Protein 3QNE (pdb70)

Radius of gyration: 28.06 Å; Cα contacts (8 Å, |Δi|>4): 895; chains: 1; bounding box: 92×51×69 Å

Secondary structure (DSSP, 8-state):
---GGGG-GGGT--HHHHHHHHHHHT--SHHHHHHHHHHHHHHHHHHHHHHHHHHHHHHHHHHHHHHHTT---HHHHHHHHHHHHHHHHHHHHHHHHHHHHHHHHTTSPPPPPTTS---S-GGG-EEEEEE--TT--SSSSB-TTT--B--S-HHHHHHHTT-EEHHHHHHHH-TT--EE-THHHHHHHHHHHHHHHHHHTTTPEEEEPPSEEEHHHHHHHS-HHIIIIIPPEEEETTEEEEE-SSTHHHHHHHTTT-EESSHHHH--EEEEEEEEEE-S-----SSSS-SEEEEEEEEEEE-GGGHHHHHHHHHHHHHHHHHHTT--EEEEE--GGG--TT-SEEEEEEEEETTTTEEEEEEEEEE-TTHHHHHTT-EE-----B-EEEEEEEEEHHHHHHHHHHHSEETTEEEPPHHHHTTSTT--SEEE-----SS--

Nearest PDB structures (foldseek):
  3qne-assembly1_A  TM=1.002E+00  e=4.943E-88  Candida albicans
  3qo5-assembly1_A-2  TM=9.999E-01  e=1.262E-84  Candida albicans
  6hdz-assembly1_A  TM=8.822E-01  e=1.130E-35  Pseudomonas aeruginosa
  6he1-assembly1_B  TM=8.591E-01  e=6.468E-32  Pseudomonas aeruginosa
  6hdz-assembly1_B  TM=8.836E-01  e=5.467E-31  Pseudomonas aeruginosa

B-factor: mean 31.08, std 15.88, range [11.14, 113.47]

Foldseek 3Di:
DDDLLLLPVVSVHDLVLLLVLCVLQVHDSVLSVVLVVLVVVLVVLVVLLVVLVVVLVVLVVVVVVCVVVVHDCVVSVVVNVVSVVVNVVSVVVSVVSVVVSVVSVLVRFDRADPVFARDQDQVPWAFPWWDADPPAPDQAQAQRPPRARLADALLQQCVLLVQKDQPVQCVPPNDQGMDGDDVVVLQLQLCVVLLQVLVVVVVAAEDEDDQKAAPVQLPLQDGPCCPVFWWDWDDDPPGIITGAQAQCRVVVLVQQPHAAAPQVPVDWHKHFYKYKGATPDQPDHFLQGGGIFIFGKIKIWHFLVCLVVVLVVVVVSLVVLCVLQRWIWTKTWGGSNPDDRQFNTKIFIFTRQHNVSDTHTFKIKGWSQCSSQVSSVAAYHDVTHHITMIMMTNGRRRNVSSRQSSNQDHDFHGADRQSSQVSGVVSDRTRGRNDDDPDDD

CATH classification: 1.10.287.40 (+1 more: 3.30.930.10)

Organism: Candida albicans (strain SC5314 / ATCC MYA-2876) (NCBI:txid237561)

Solvent-accessible surface area: 21698 Å² total; per-residue (Å²): 39,14,29,58,42,29,0,1,104,111,97,79,18,64,6,116,84,3,44,48,4,1,157,34,11,53,61,59,55,126,15,0,78,74,0,31,55,41,18,114,78,60,32,122,33,83,125,51,18,65,96,17,56,150,114,18,90,61,4,89,152,85,15,40,140,60,104,170,59,181,97,89,4,148,88,13,59,59,86,61,89,137,15,36,88,64,52,137,105,12,85,126,110,28,56,92,10,38,134,64,8,144,60,61,7,62,98,0,1,5,50,4,61,139,57,13,54,89,19,100,74,90,155,76,32,73,113,33,104,81,64,54,17,184,132,10,176,109,58,55,73,50,0,8,47,40,51,15,94,0,115,19,15,13,40,23,0,2,39,63,9,29,0,3,19,35,146,136,1,74,169,106,110,27,103,55,8,46,98,39,115,79,70,1,63,78,1,7,80,0,0,5,61,19,0,39,49,23,0,48,99,72,58,8,77,73,31,138,8,92,47,88,14,80,66,144,54,0,54,105,14,14,53,119,53,32,31,81,85,28,2,72,96,27,117,79,67,175,90,77,61,16,32,0,3,23,0,17,7,15,4,1,14,116,21,40,61,82,114,19,84,49,19,88,152,65,9,53,28,56,16,0,0,39,3,30,0,44,76,123,84,3,87,122,58,10,2,17,108,5,34,39,26,28,33,0,7,0,2,0,1,2,24,25,129,87,0,78,102,3,2,89,100,0,3,31,11,0,16,82,0,0,69,41,0,17,0,2,0,77,0,7,7,6,0,0,20,86,15,62,30,12,0,3,19,36,21,10,0,21,0,21,0,0,70,60,100,76,43,39,56,2,0,25,0,6,0,3,19,29,14,8,0,45,34,5,65,0,60,0,5,180,134,101,79,12,0,18,1,0,24,0,8,0,0,10,0,3,37,0,0,0,0,0,0,0,0,17,4,67,159,72,0,0,30,0,1,111,27,0,51,115,62,3,84,79,108,22,116,68,5,70,25,114,74,140,15,133,155,96,157

Sequence (441 aa):
MLDINAFLVEKGGDPEIIKASQKKRGDSVELVDEIIAEYKEWVKLRFDLDEHNKKLNSVQKEIGKRFKAKEDAKDLIAEKEKLSNEKKEIIEKEAEEADKNNLRSKINQVGNIVHESVVDSQDEENNELVRTWTPENYKKPEQIAAATGAPAKLSHHEVLLRLDGYDPERGVRIVGHRGYFLRNNYGVFLNQALINYGLSFLSSSKGYVPLQAPVMMNKEVMAKTAQLSQFDEELYKVIDGEDEKYLIATSEQPISAYHAGEWFESPAEQLPVRYAGYSSCFRREAGAWGIFRVHAFEKIEQFVLTEPEKSWEEFDRMIGCCSEEFYQSLGLPYRVVGIVSGELNNAAAKKYDLEAWFPFQQEYKELVSCSNCTDYQSRNLEIRCGIEKKYVHCLNSTLSATERTICCILENYQKEDGLVIPEVLRKYIPGEPEFIPYIKELPKNT

InterPro domains:
  IPR002314 Aminoacyl-tRNA synthetase, class II (G/ P/ S/T) [PF00587] (232-419)
  IPR002317 Serine-tRNA ligase, type1 [PIRSF001529] (1-438)
  IPR002317 Serine-tRNA ligase, type1 [PR00981] (281-293)
  IPR002317 Serine-tRNA ligase, type1 [PR00981] (293-306)
  IPR002317 Serine-tRNA ligase, type1 [PR00981] (333-346)
  IPR002317 Serine-tRNA ligase, type1 [PR00981] (350-366)
  IPR002317 Serine-tRNA ligase, type1 [PR00981] (368-384)
  IPR002317 Serine-tRNA ligase, type1 [PTHR11778] (1-447)
  IPR002317 Serine-tRNA ligase, type1 [TIGR00414] (10-435)
  IPR006195 Aminoacyl-tRNA synthetase, class II [PS50862] (153-428)
  IPR010978 Class I and II aminoacyl-tRNA synthetase, tRNA-binding arm [SSF46589] (1-116)
  IPR015866 Serine-tRNA synthetase, type1, N-terminal [PF02403] (1-112)
  IPR033729 Serine-tRNA ligase catalytic core domain [cd00770] (124-435)
  IPR042103 Serine-tRNA synthetase, type1, N-terminal domain superfamily [G3DSA:1.10.287.40] (1-109)
  IPR045864 Class II Aminoacyl-tRNA synthetase/Biotinyl protein ligase (BPL) and lipoyl protein ligase (LPL) [G3DSA:3.30.930.10] (110-452)
  IPR045864 Class II Aminoacyl-tRNA synthetase/Biotinyl protein ligase (BPL) and lipoyl protein ligase (LPL) [SSF55681] (150-435)

Structure (mmCIF, N/CA/C/O backbone):
data_3QNE
#
_entry.id   3QNE
#
_cell.length_a   90.050
_cell.length_b   90.050
_cell.length_c   276.757
_cell.angle_alpha   90.00
_cell.angle_beta   90.00
_cell.angle_gamma   120.00
#
_symmetry.space_group_name_H-M   'P 61 2 2'
#
loop_
_entity.id
_entity.type
_entity.pdbx_description
1 polymer 'Seryl-tRNA synthetase, cytoplasmic'
2 water water
#
loop_
_atom_site.group_PDB
_atom_site.id
_atom_site.type_symbol
_atom_site.label_atom_id
_atom_site.label_alt_id
_atom_site.label_comp_id
_atom_site.label_asym_id
_atom_site.label_entity_id
_atom_site.label_seq_id
_atom_site.pdbx_PDB_ins_code
_atom_site.Cartn_x
_atom_site.Cartn_y
_atom_site.Cartn_z
_atom_site.occupancy
_atom_site.B_iso_or_equiv
_atom_site.auth_seq_id
_atom_site.auth_comp_id
_atom_site.auth_asym_id
_atom_site.auth_atom_id
_atom_site.pdbx_PDB_model_num
ATOM 1 N N . MET A 1 1 ? 0.605 30.019 -19.412 1.00 23.09 1 MET A N 1
ATOM 2 C CA . MET A 1 1 ? 1.699 30.377 -18.523 1.00 29.91 1 MET A CA 1
ATOM 3 C C . MET A 1 1 ? 1.978 31.869 -18.601 1.00 25.88 1 MET A C 1
ATOM 4 O O . MET A 1 1 ? 1.388 32.562 -19.427 1.00 29.35 1 MET A O 1
ATOM 9 N N . LEU A 1 2 ? 2.832 32.360 -17.707 1.00 18.64 2 LEU A N 1
ATOM 10 C CA . LEU A 1 2 ? 3.207 33.763 -17.696 1.00 20.52 2 LEU A CA 1
ATOM 11 C C . LEU A 1 2 ? 4.159 34.090 -18.851 1.00 24.17 2 LEU A C 1
ATOM 12 O O . LEU A 1 2 ? 4.819 33.208 -19.388 1.00 22.67 2 LEU A O 1
ATOM 17 N N . ASP A 1 3 ? 4.212 35.360 -19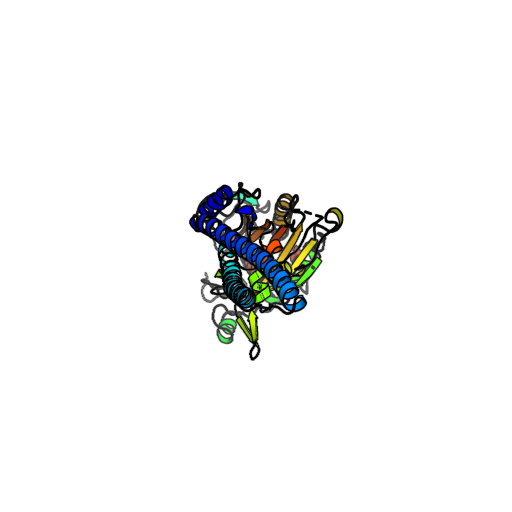.235 1.00 28.52 3 ASP A N 1
ATOM 18 C CA . ASP A 1 3 ? 5.184 35.806 -20.221 1.00 29.87 3 ASP A CA 1
ATOM 19 C C . ASP A 1 3 ? 6.603 35.620 -19.690 1.00 29.41 3 ASP A C 1
ATOM 20 O O . ASP A 1 3 ? 6.883 35.893 -18.529 1.00 25.51 3 ASP A O 1
ATOM 22 N N . ILE A 1 4 ? 7.497 35.165 -20.547 1.00 27.86 4 ILE A N 1
ATOM 23 C CA . ILE A 1 4 ? 8.914 35.134 -20.206 1.00 29.17 4 ILE A CA 1
ATOM 24 C C . ILE A 1 4 ? 9.389 36.487 -19.662 1.00 25.11 4 ILE A C 1
ATOM 25 O O . ILE A 1 4 ? 10.154 36.538 -18.704 1.00 26.94 4 ILE A O 1
ATOM 30 N N . ASN A 1 5 ? 8.921 37.589 -20.252 1.00 21.65 5 ASN A N 1
ATOM 31 C CA . ASN A 1 5 ? 9.388 38.915 -19.838 1.00 29.08 5 ASN A CA 1
ATOM 32 C C . ASN A 1 5 ? 8.934 39.343 -18.437 1.00 26.43 5 ASN A C 1
ATOM 33 O O . ASN A 1 5 ? 9.522 40.250 -17.832 1.00 22.82 5 ASN A O 1
ATOM 38 N N . ALA A 1 6 ? 7.898 38.688 -17.913 1.00 23.05 6 ALA A N 1
ATOM 39 C CA . ALA A 1 6 ? 7.434 38.979 -16.554 1.00 24.69 6 ALA A CA 1
ATOM 40 C C . ALA A 1 6 ? 8.510 38.661 -15.514 1.00 21.75 6 ALA A C 1
ATOM 41 O O . ALA A 1 6 ? 8.523 39.219 -14.408 1.00 17.04 6 ALA A O 1
ATOM 43 N N . PHE A 1 7 ? 9.418 37.764 -15.878 1.00 18.58 7 PHE A N 1
ATOM 44 C CA . PHE A 1 7 ? 10.481 37.322 -14.981 1.00 22.03 7 PHE A CA 1
ATOM 45 C C . PHE A 1 7 ? 11.717 38.213 -15.046 1.00 23.45 7 PHE A C 1
ATOM 46 O O . PHE A 1 7 ? 12.626 38.074 -14.221 1.00 20.53 7 PHE A O 1
ATOM 54 N N . LEU A 1 8 ? 11.752 39.112 -16.031 1.00 20.23 8 LEU A N 1
ATOM 55 C CA . LEU A 1 8 ? 12.981 39.828 -16.377 1.00 21.78 8 LEU A CA 1
ATOM 56 C C . LEU A 1 8 ? 12.878 41.310 -16.032 1.00 22.52 8 LEU A C 1
ATOM 57 O O . LEU A 1 8 ? 12.182 42.079 -16.719 1.00 21.79 8 LEU A O 1
ATOM 62 N N . VAL A 1 9 ? 13.564 41.724 -14.973 1.00 21.41 9 VAL A N 1
ATOM 63 C CA . VAL A 1 9 ? 13.397 43.105 -14.520 1.00 21.05 9 VAL A CA 1
ATOM 64 C C . VAL A 1 9 ? 13.868 44.032 -15.631 1.00 26.60 9 VAL A C 1
ATOM 65 O O . VAL A 1 9 ? 13.333 45.116 -15.810 1.00 31.27 9 VAL A O 1
ATOM 69 N N . GLU A 1 10 ? 14.852 43.584 -16.394 1.00 26.69 10 GLU A N 1
ATOM 70 C CA . GLU A 1 10 ? 15.446 44.446 -17.418 1.00 36.03 10 GLU A CA 1
ATOM 71 C C . GLU A 1 10 ? 14.506 44.581 -18.615 1.00 40.61 10 GLU A C 1
ATOM 72 O O . GLU A 1 10 ? 14.705 45.439 -19.477 1.00 37.40 10 GLU A O 1
ATOM 78 N N . LYS A 1 11 ? 13.467 43.750 -18.647 1.00 31.39 11 LYS A N 1
ATOM 79 C CA . LYS A 1 11 ? 12.509 43.792 -19.743 1.00 32.52 11 LYS A CA 1
ATOM 80 C C . LYS A 1 11 ? 11.143 44.219 -19.251 1.00 35.20 11 LYS A C 1
ATOM 81 O O . LYS A 1 11 ? 10.115 43.785 -19.773 1.00 39.32 11 LYS A O 1
ATOM 87 N N . GLY A 1 12 ? 11.145 45.066 -18.231 1.00 30.13 12 GLY A N 1
ATOM 88 C CA . GLY A 1 12 ? 9.918 45.610 -17.686 1.00 35.75 12 GLY A CA 1
ATOM 89 C C . GLY A 1 12 ? 9.149 44.632 -16.812 1.00 36.58 12 GLY A C 1
ATOM 90 O O . GLY A 1 12 ? 8.005 44.899 -16.448 1.00 36.77 12 GLY A O 1
ATOM 91 N N . GLY A 1 13 ? 9.773 43.508 -16.468 1.00 30.86 13 GLY A N 1
ATOM 92 C CA . GLY A 1 13 ? 9.105 42.464 -15.694 1.00 26.83 13 GLY A CA 1
ATOM 93 C C . GLY A 1 13 ? 9.081 42.691 -14.189 1.00 32.00 13 GLY A C 1
ATOM 94 O O . GLY A 1 13 ? 9.613 43.682 -13.686 1.00 25.58 13 GLY A O 1
ATOM 95 N N . ASP A 1 14 ? 8.472 41.768 -13.446 1.00 30.17 14 ASP A N 1
ATOM 96 C CA . ASP A 1 14 ? 8.373 41.947 -11.999 1.00 24.72 14 ASP A CA 1
ATOM 97 C C . ASP A 1 14 ? 8.555 40.598 -11.287 1.00 27.05 14 ASP A C 1
ATOM 98 O O . ASP A 1 14 ? 7.595 40.027 -10.766 1.00 25.14 14 ASP A O 1
ATOM 103 N N . PRO A 1 15 ? 9.788 40.062 -11.291 1.00 30.71 15 PRO A N 1
ATOM 104 C CA . PRO A 1 15 ? 10.003 38.768 -10.631 1.00 26.92 15 PRO A CA 1
ATOM 105 C C . PRO A 1 15 ? 9.670 38.790 -9.139 1.00 27.22 15 PRO A C 1
ATOM 106 O O . PRO A 1 15 ? 9.284 37.736 -8.637 1.00 23.27 15 PRO A O 1
ATOM 110 N N . GLU A 1 16 ? 9.813 39.915 -8.433 1.00 25.31 16 GLU A N 1
ATOM 111 C CA . GLU A 1 16 ? 9.466 39.906 -7.007 1.00 24.12 16 GLU A CA 1
ATOM 112 C C . GLU A 1 16 ? 7.978 39.568 -6.820 1.00 21.44 16 GLU A C 1
ATOM 113 O O . GLU A 1 16 ? 7.602 38.836 -5.920 1.00 22.64 16 GLU A O 1
ATOM 119 N N . ILE A 1 17 ? 7.136 40.115 -7.685 1.00 23.35 17 ILE A N 1
ATOM 120 C CA . ILE A 1 17 ? 5.702 39.869 -7.611 1.00 23.73 17 ILE A CA 1
ATOM 121 C C . ILE A 1 17 ? 5.412 38.378 -7.859 1.00 21.14 17 ILE A C 1
ATOM 122 O O . ILE A 1 17 ? 4.573 37.767 -7.186 1.00 22.23 17 ILE A O 1
ATOM 127 N N . ILE A 1 18 ? 6.162 37.764 -8.773 1.00 16.04 18 ILE A N 1
ATOM 128 C CA . ILE A 1 18 ? 5.987 36.320 -9.051 1.00 14.90 18 ILE A CA 1
ATOM 129 C C . ILE A 1 18 ? 6.434 35.480 -7.843 1.00 23.46 18 ILE A C 1
ATOM 130 O O . ILE A 1 18 ? 5.774 34.517 -7.461 1.00 23.10 18 ILE A O 1
ATOM 135 N N . LYS A 1 19 ? 7.542 35.876 -7.217 1.00 19.24 19 LYS A N 1
ATOM 136 C CA . LYS A 1 19 ? 7.990 35.203 -5.993 1.00 20.92 19 LYS A CA 1
ATOM 137 C C . LYS A 1 19 ? 6.959 35.302 -4.870 1.00 20.02 19 LYS A C 1
ATOM 138 O O . LYS A 1 19 ? 6.660 34.322 -4.212 1.00 21.82 19 LYS A O 1
ATOM 144 N N . ALA A 1 20 ? 6.440 36.497 -4.640 1.00 19.79 20 ALA A N 1
ATOM 145 C CA . ALA A 1 20 ? 5.407 36.681 -3.625 1.00 23.53 20 ALA A CA 1
ATOM 146 C C . ALA A 1 20 ? 4.200 35.787 -3.927 1.00 24.57 20 ALA A C 1
ATOM 147 O O . ALA A 1 20 ? 3.627 35.171 -3.027 1.00 22.80 20 ALA A O 1
ATOM 149 N N . SER A 1 21 ? 3.824 35.715 -5.200 1.00 22.82 21 SER A N 1
ATOM 150 C CA . SER A 1 21 ? 2.668 34.930 -5.598 1.00 16.27 21 SER A CA 1
ATOM 151 C C . SER A 1 21 ? 2.944 33.457 -5.329 1.00 24.05 21 SER A C 1
ATOM 152 O O . SER A 1 21 ? 2.133 32.768 -4.696 1.00 21.71 21 SER A O 1
ATOM 155 N N . GLN A 1 22 ? 4.096 32.978 -5.793 1.00 20.39 22 GLN A N 1
ATOM 156 C CA . GLN A 1 22 ? 4.504 31.599 -5.523 1.00 22.97 22 GLN A CA 1
ATOM 157 C C . GLN A 1 22 ? 4.379 31.262 -4.036 1.00 28.72 22 GLN A C 1
ATOM 158 O O . GLN A 1 22 ? 3.901 30.190 -3.667 1.00 27.07 22 GLN A O 1
ATOM 164 N N . LYS A 1 23 ? 4.834 32.180 -3.193 1.00 25.66 23 LYS A N 1
ATOM 165 C CA . LYS A 1 23 ? 4.789 31.992 -1.747 1.00 28.40 23 LYS A CA 1
ATOM 166 C C . LYS A 1 23 ? 3.336 31.886 -1.259 1.00 26.00 23 LYS A C 1
ATOM 167 O O . LYS A 1 23 ? 3.006 30.995 -0.475 1.00 25.34 23 LYS A O 1
ATOM 173 N N . LYS A 1 24 ? 2.473 32.792 -1.716 1.00 24.59 24 LYS A N 1
ATOM 174 C CA . LYS A 1 24 ? 1.041 32.721 -1.385 1.00 22.81 24 LYS A CA 1
ATOM 175 C C . LYS A 1 24 ? 0.408 31.404 -1.802 1.00 30.79 24 LYS A C 1
ATOM 176 O O . LYS A 1 24 ? -0.463 30.878 -1.105 1.00 24.36 24 LYS A O 1
ATOM 182 N N . ARG A 1 25 ? 0.860 30.868 -2.934 1.00 25.73 25 ARG A N 1
ATOM 183 C CA . ARG A 1 25 ? 0.337 29.617 -3.464 1.00 26.60 25 ARG A CA 1
ATOM 184 C C . ARG A 1 25 ? 0.838 28.433 -2.661 1.00 30.95 25 ARG A C 1
ATOM 185 O O . ARG A 1 25 ? 0.283 27.345 -2.753 1.00 29.04 25 ARG A O 1
ATOM 193 N N . GLY A 1 26 ? 1.906 28.640 -1.897 1.00 28.41 26 GLY A N 1
ATOM 194 C CA . GLY A 1 26 ? 2.613 27.524 -1.289 1.00 30.54 26 GLY A CA 1
ATOM 195 C C . GLY A 1 26 ? 3.402 26.728 -2.320 1.00 36.04 26 GLY A C 1
ATOM 196 O O . GLY A 1 26 ? 3.642 25.533 -2.142 1.00 35.88 26 GLY A O 1
ATOM 197 N N . ASP A 1 27 ? 3.804 27.387 -3.408 1.00 32.90 27 ASP A N 1
ATOM 198 C CA . ASP A 1 27 ? 4.607 26.735 -4.452 1.00 33.97 27 ASP A CA 1
ATOM 199 C C . ASP A 1 27 ? 6.062 27.211 -4.420 1.00 31.24 27 ASP A C 1
ATOM 200 O O . ASP A 1 27 ? 6.406 28.141 -3.699 1.00 33.32 27 ASP A O 1
ATOM 205 N N . SER A 1 28 ? 6.909 26.591 -5.235 1.00 32.90 28 SER A N 1
ATOM 206 C CA . SER A 1 28 ? 8.338 26.865 -5.195 1.00 26.58 28 SER A CA 1
ATOM 207 C C . SER A 1 28 ? 8.698 28.307 -5.557 1.00 28.74 28 SER A C 1
ATOM 208 O O . SER A 1 28 ? 8.334 28.810 -6.613 1.00 31.61 28 SER A O 1
ATOM 211 N N . VAL A 1 29 ? 9.425 28.966 -4.674 1.00 31.77 29 VAL A N 1
ATOM 212 C CA . VAL A 1 29 ? 9.866 30.323 -4.922 1.00 30.14 29 VAL A CA 1
ATOM 213 C C . VAL A 1 29 ? 11.172 30.304 -5.719 1.00 34.94 29 VAL A C 1
ATOM 214 O O . VAL A 1 29 ? 11.407 31.167 -6.564 1.00 35.89 29 VAL A O 1
ATOM 218 N N . GLU A 1 30 ? 11.999 29.295 -5.468 1.00 32.77 30 GLU A N 1
ATOM 219 C CA . GLU A 1 30 ? 13.293 29.152 -6.146 1.00 41.47 30 GLU A CA 1
ATOM 220 C C . GLU A 1 30 ? 13.157 29.067 -7.661 1.00 37.73 30 GLU A C 1
ATOM 221 O O . GLU A 1 30 ? 14.037 29.490 -8.415 1.00 33.68 30 GLU A O 1
ATOM 227 N N . LEU A 1 31 ? 12.046 28.490 -8.089 1.00 32.48 31 LEU A N 1
ATOM 228 C CA . LEU A 1 31 ? 11.727 28.334 -9.501 1.00 39.12 31 LEU A CA 1
ATOM 229 C C . LEU A 1 31 ? 11.922 29.642 -10.283 1.00 32.72 31 LEU A C 1
ATOM 230 O O . LEU A 1 31 ? 12.364 29.630 -11.438 1.00 31.53 31 LEU A O 1
ATOM 235 N N . VAL A 1 32 ? 11.592 30.767 -9.654 1.00 27.38 32 VAL A N 1
ATOM 236 C CA . VAL A 1 32 ? 11.739 32.077 -10.290 1.00 29.64 32 VAL A CA 1
ATOM 237 C C . VAL A 1 32 ? 13.208 32.414 -10.583 1.00 32.29 32 VAL A C 1
ATOM 238 O O . VAL A 1 32 ? 13.552 32.814 -11.703 1.00 25.22 32 VAL A O 1
ATOM 242 N N . ASP A 1 33 ? 14.070 32.239 -9.585 1.00 29.45 33 ASP A N 1
ATOM 243 C CA . ASP A 1 33 ? 15.499 32.462 -9.787 1.00 32.87 33 ASP A CA 1
ATOM 244 C C . ASP A 1 33 ? 16.068 31.501 -10.822 1.00 29.67 33 ASP A C 1
ATOM 245 O O . ASP A 1 33 ? 16.952 31.862 -11.604 1.00 30.82 33 ASP A O 1
ATOM 250 N N . GLU A 1 34 ? 15.544 30.282 -10.835 1.00 24.32 34 GLU A N 1
ATOM 251 C CA . GLU A 1 34 ? 16.000 29.276 -11.791 1.00 30.83 34 GLU A CA 1
ATOM 252 C C . GLU A 1 34 ? 15.640 29.670 -13.218 1.00 28.33 34 GLU A C 1
ATOM 253 O O . GLU A 1 34 ? 16.446 29.550 -14.154 1.00 27.92 34 GLU A O 1
ATOM 259 N N . ILE A 1 35 ? 14.414 30.127 -13.388 1.00 27.14 35 ILE A N 1
ATOM 260 C CA . ILE A 1 35 ? 13.983 30.624 -14.686 1.00 30.52 35 ILE A CA 1
ATOM 261 C C . ILE A 1 35 ? 14.881 31.773 -15.158 1.00 26.78 35 ILE A C 1
ATOM 262 O O . ILE A 1 35 ? 15.358 31.765 -16.297 1.00 26.98 35 ILE A O 1
ATOM 267 N N . ILE A 1 36 ? 15.152 32.734 -14.274 1.00 25.56 36 ILE A N 1
ATOM 268 C CA . ILE A 1 36 ? 15.974 33.891 -14.652 1.00 25.12 36 ILE A CA 1
ATOM 269 C C . ILE A 1 36 ? 17.386 33.464 -15.074 1.00 32.86 36 ILE A C 1
ATOM 270 O O . ILE A 1 36 ? 17.925 33.947 -16.083 1.00 27.49 36 ILE A O 1
ATOM 275 N N . ALA A 1 37 ? 17.971 32.542 -14.315 1.00 26.07 37 ALA A N 1
ATOM 276 C CA . ALA A 1 37 ? 19.306 32.044 -14.614 1.00 29.74 37 ALA A CA 1
ATOM 277 C C . ALA A 1 37 ? 19.321 31.326 -15.969 1.00 29.72 37 ALA A C 1
ATOM 278 O O . ALA A 1 37 ? 20.224 31.527 -16.799 1.00 26.80 37 ALA A O 1
ATOM 280 N N . GLU A 1 38 ? 18.316 30.495 -16.210 1.00 26.64 38 GLU A N 1
ATOM 281 C CA . GLU A 1 38 ? 18.292 29.739 -17.447 1.00 27.84 38 GLU A CA 1
ATOM 282 C C . GLU A 1 38 ? 18.068 30.698 -18.622 1.00 31.23 38 GLU A C 1
ATOM 283 O O . GLU A 1 38 ? 18.588 30.497 -19.727 1.00 27.23 38 GLU A O 1
ATOM 289 N N . TYR A 1 39 ? 17.316 31.762 -18.378 1.00 24.29 39 TYR A N 1
ATOM 290 C CA . TYR A 1 39 ? 17.110 32.749 -19.425 1.00 27.25 39 TYR A CA 1
ATOM 291 C C . TYR A 1 39 ? 18.438 33.374 -19.854 1.00 25.46 39 TYR A C 1
ATOM 292 O O . TYR A 1 39 ? 18.704 33.528 -21.052 1.00 25.66 39 TYR A O 1
ATOM 301 N N . LYS A 1 40 ? 19.272 33.752 -18.884 1.00 26.28 40 LYS A N 1
ATOM 302 C CA . LYS A 1 40 ? 20.583 34.315 -19.219 1.00 27.71 40 LYS A CA 1
ATOM 303 C C . LYS A 1 40 ? 21.464 33.348 -20.029 1.00 25.38 40 LYS A C 1
ATOM 304 O O . LYS A 1 40 ? 22.157 33.768 -20.955 1.00 26.53 40 LYS A O 1
ATOM 310 N N . GLU A 1 41 ? 21.456 32.064 -19.676 1.00 28.79 41 GLU A N 1
ATOM 311 C CA . GLU A 1 41 ? 22.191 31.079 -20.476 1.00 31.60 41 GLU A CA 1
ATOM 312 C C . GLU A 1 41 ? 21.628 31.019 -21.889 1.00 27.93 41 GLU A C 1
ATOM 313 O O . GLU A 1 41 ? 22.363 30.990 -22.881 1.00 28.42 41 GLU A O 1
ATOM 319 N N . TRP A 1 42 ? 20.311 31.019 -21.993 1.00 27.19 42 TRP A N 1
ATOM 320 C CA . TRP A 1 42 ? 19.718 31.022 -23.315 1.00 23.89 42 TRP A CA 1
ATOM 321 C C . TRP A 1 42 ? 20.204 32.217 -24.128 1.00 27.37 42 TRP A C 1
ATOM 322 O O . TRP A 1 42 ? 20.551 32.064 -25.302 1.00 26.42 42 TRP A O 1
ATOM 333 N N . VAL A 1 43 ? 20.245 33.398 -23.506 1.00 26.67 43 VAL A N 1
ATOM 334 C CA . VAL A 1 43 ? 20.695 34.610 -24.196 1.00 27.41 43 VAL A CA 1
ATOM 335 C C . VAL A 1 43 ? 22.156 34.489 -24.642 1.00 30.10 43 VAL A C 1
ATOM 336 O O . VAL A 1 43 ? 22.510 34.927 -25.747 1.00 28.30 43 VAL A O 1
ATOM 340 N N . LYS A 1 44 ? 23.000 33.914 -23.775 1.00 23.42 44 LYS A N 1
ATOM 341 C CA . LYS A 1 44 ? 24.406 33.728 -24.098 1.00 23.43 44 LYS A CA 1
ATOM 342 C C . LYS A 1 44 ? 24.542 32.830 -25.325 1.00 27.29 44 LYS A C 1
ATOM 343 O O . LYS A 1 44 ? 25.352 33.082 -26.223 1.00 26.64 44 LYS A O 1
ATOM 349 N N . LEU A 1 45 ? 23.726 31.786 -25.359 1.00 27.23 45 LEU A N 1
ATOM 350 C CA . LEU A 1 45 ? 23.721 30.893 -26.509 1.00 25.42 45 LEU A CA 1
ATOM 351 C C . LEU A 1 45 ? 23.321 31.636 -27.778 1.00 32.60 45 LEU A C 1
ATOM 352 O O . LEU A 1 45 ? 23.977 31.469 -28.825 1.00 26.77 45 LEU A O 1
ATOM 357 N N . ARG A 1 46 ? 22.277 32.469 -27.690 1.00 24.64 46 ARG A N 1
ATOM 358 C CA . ARG A 1 46 ? 21.826 33.238 -28.858 1.00 28.60 46 ARG A CA 1
ATOM 359 C C . ARG A 1 46 ? 22.919 34.177 -29.375 1.00 27.26 46 ARG A C 1
ATOM 360 O O . ARG A 1 46 ? 23.116 34.312 -30.588 1.00 30.31 46 ARG A O 1
ATOM 368 N N . PHE A 1 47 ? 23.609 34.852 -28.458 1.00 25.33 47 PHE A N 1
ATOM 369 C CA . PHE A 1 47 ? 24.700 35.734 -28.857 1.00 28.53 47 PHE A CA 1
ATOM 370 C C . PHE A 1 47 ? 25.766 34.935 -29.580 1.00 30.64 47 PHE A C 1
ATOM 371 O O . PHE A 1 47 ? 26.264 35.351 -30.631 1.00 29.72 47 PHE A O 1
ATOM 379 N N . ASP A 1 48 ? 26.135 33.806 -28.980 1.00 28.82 48 ASP A N 1
ATOM 380 C CA . ASP A 1 48 ? 27.187 32.947 -29.512 1.00 32.93 48 ASP A CA 1
ATOM 381 C C . ASP A 1 48 ? 26.804 32.439 -30.925 1.00 34.25 48 ASP A C 1
ATOM 382 O O . ASP A 1 48 ? 27.629 32.405 -31.846 1.00 32.50 48 ASP A O 1
ATOM 387 N N . LEU A 1 49 ? 25.534 32.095 -31.096 1.00 30.08 49 LEU A N 1
ATOM 388 C CA . LEU A 1 49 ? 25.029 31.692 -32.399 1.00 31.18 49 LEU A CA 1
ATOM 389 C C . LEU A 1 49 ? 25.160 32.847 -33.391 1.00 36.86 49 LEU A C 1
ATOM 390 O O . LEU A 1 49 ? 25.668 32.662 -34.500 1.00 29.24 49 LEU A O 1
ATOM 395 N N . ASP A 1 50 ? 24.724 34.045 -33.001 1.00 32.43 50 ASP A N 1
ATOM 396 C CA . ASP A 1 50 ? 24.837 35.188 -33.910 1.00 39.28 50 ASP A CA 1
ATOM 397 C C . ASP A 1 50 ? 26.289 35.495 -34.289 1.00 36.81 50 ASP A C 1
ATOM 398 O O . ASP A 1 50 ? 26.552 35.848 -35.435 1.00 30.04 50 ASP A O 1
ATOM 403 N N . GLU A 1 51 ? 27.223 35.386 -33.339 1.00 30.48 51 GLU A N 1
ATOM 404 C CA . GLU A 1 51 ? 28.629 35.672 -33.644 1.00 31.64 51 GLU A CA 1
ATOM 405 C C . GLU A 1 51 ? 29.185 34.646 -34.637 1.00 33.09 51 GLU A C 1
ATOM 406 O O . GLU A 1 51 ? 29.977 34.978 -35.538 1.00 30.33 51 GLU A O 1
ATOM 412 N N . HIS A 1 52 ? 28.769 33.396 -34.461 1.00 33.26 52 HIS A N 1
ATOM 413 C CA . HIS A 1 52 ? 29.175 32.331 -35.383 1.00 33.90 52 HIS A CA 1
ATOM 414 C C . HIS A 1 52 ? 28.619 32.568 -36.767 1.00 33.17 52 HIS A C 1
ATOM 415 O O . HIS A 1 52 ? 29.335 32.400 -37.764 1.00 34.98 52 HIS A O 1
ATOM 422 N N . ASN A 1 53 ? 27.350 32.962 -36.850 1.00 26.42 53 ASN A N 1
ATOM 423 C CA . ASN A 1 53 ? 26.807 33.321 -38.160 1.00 35.75 53 ASN A CA 1
ATOM 424 C C . ASN A 1 53 ? 27.642 34.383 -38.866 1.00 36.39 53 ASN A C 1
ATOM 425 O O . ASN A 1 53 ? 27.928 34.261 -40.053 1.00 38.80 53 ASN A O 1
ATOM 430 N N . LYS A 1 54 ? 28.026 35.430 -38.142 1.00 38.34 54 LYS A N 1
ATOM 431 C CA . LYS A 1 54 ? 28.749 36.529 -38.775 1.00 40.36 54 LYS A CA 1
ATOM 432 C C . LYS A 1 54 ? 30.175 36.111 -39.172 1.00 37.21 54 LYS A C 1
ATOM 433 O O . LYS A 1 54 ? 30.654 36.467 -40.253 1.00 36.98 54 LYS A O 1
ATOM 439 N N . LYS A 1 55 ? 30.848 35.358 -38.301 1.00 31.63 55 LYS A N 1
ATOM 440 C CA . LYS A 1 55 ? 32.169 34.825 -38.623 1.00 37.22 55 LYS A CA 1
ATOM 441 C C . LYS A 1 55 ? 32.103 33.891 -39.829 1.00 32.63 55 LYS A C 1
ATOM 442 O O . LYS A 1 55 ? 32.951 33.926 -40.716 1.00 32.45 55 LYS A O 1
ATOM 448 N N . LEU A 1 56 ? 31.096 33.031 -39.836 1.00 31.40 56 LEU A N 1
ATOM 449 C CA . LEU A 1 56 ? 30.913 32.106 -40.943 1.00 30.87 56 LEU A CA 1
ATOM 450 C C . LEU A 1 56 ? 30.726 32.869 -42.252 1.00 33.29 56 LEU A C 1
ATOM 451 O O . LEU A 1 56 ? 31.409 32.587 -43.229 1.00 37.83 56 LEU A O 1
ATOM 456 N N . ASN A 1 57 ? 29.841 33.863 -42.262 1.00 35.57 57 ASN A N 1
ATOM 457 C CA . ASN A 1 57 ? 29.625 34.647 -43.476 1.00 39.92 57 ASN A CA 1
ATOM 458 C C . ASN A 1 57 ? 30.932 35.280 -43.906 1.00 45.16 57 ASN A C 1
ATOM 459 O O . ASN A 1 57 ? 31.249 35.334 -45.093 1.00 42.95 57 ASN A O 1
ATOM 464 N N . SER A 1 58 ? 31.691 35.743 -42.921 1.00 40.40 58 SER A N 1
ATOM 465 C CA . SER A 1 58 ? 32.965 36.386 -43.184 1.00 46.31 58 SER A CA 1
ATOM 466 C C . SER A 1 58 ? 33.978 35.440 -43.845 1.00 45.05 58 SER A C 1
ATOM 467 O O . SER A 1 58 ? 34.596 35.782 -44.856 1.00 42.25 58 SER A O 1
ATOM 470 N N . VAL A 1 59 ? 34.151 34.253 -43.279 1.00 41.32 59 VAL A N 1
ATOM 471 C CA . VAL A 1 59 ? 35.128 33.320 -43.822 1.00 38.89 59 VAL A CA 1
ATOM 472 C C . VAL A 1 59 ? 34.670 32.788 -45.182 1.00 41.45 59 VAL A C 1
ATOM 473 O O . VAL A 1 59 ? 35.496 32.430 -46.027 1.00 38.95 59 VAL A O 1
ATOM 477 N N . GLN A 1 60 ? 33.359 32.762 -45.405 1.00 40.34 60 GLN A N 1
ATOM 478 C CA . GLN A 1 60 ? 32.823 32.429 -46.729 1.00 42.51 60 GLN A CA 1
ATOM 479 C C . GLN A 1 60 ? 33.297 33.411 -47.798 1.00 47.17 60 GLN A C 1
ATOM 480 O O . GLN A 1 60 ? 33.791 33.002 -48.846 1.00 49.29 60 GLN A O 1
ATOM 486 N N . LYS A 1 61 ? 33.153 34.705 -47.532 1.00 54.51 61 LYS A N 1
ATOM 487 C CA . LYS A 1 61 ? 33.650 35.715 -48.464 1.00 60.46 61 LYS A CA 1
ATOM 488 C C . LYS A 1 61 ? 35.155 35.551 -48.760 1.00 57.33 61 LYS A C 1
ATOM 489 O O . LYS A 1 61 ? 35.590 35.706 -49.902 1.00 54.36 61 LYS A O 1
ATOM 495 N N . GLU A 1 62 ? 35.946 35.228 -47.740 1.00 47.53 62 GLU A N 1
ATOM 496 C CA . GLU A 1 62 ? 37.380 35.039 -47.954 1.00 51.61 62 GLU A CA 1
ATOM 497 C C . GLU A 1 62 ? 37.666 33.815 -48.817 1.00 46.59 62 GLU A C 1
ATOM 498 O O . GLU A 1 62 ? 38.559 33.836 -49.662 1.00 51.61 62 GLU A O 1
ATOM 504 N N . ILE A 1 63 ? 36.896 32.752 -48.620 1.00 37.79 63 ILE A N 1
ATOM 505 C CA . ILE A 1 63 ? 37.084 31.543 -49.410 1.00 42.58 63 ILE A CA 1
ATOM 506 C C . ILE A 1 63 ? 36.752 31.821 -50.877 1.00 44.56 63 ILE A C 1
ATOM 507 O O . ILE A 1 63 ? 37.448 31.353 -51.783 1.00 38.69 63 ILE A O 1
ATOM 512 N N . GLY A 1 64 ? 35.679 32.581 -51.099 1.00 42.73 64 GLY A N 1
ATOM 513 C CA . GLY A 1 64 ? 35.321 33.014 -52.438 1.00 47.91 64 GLY A CA 1
ATOM 514 C C . GLY A 1 64 ? 36.473 33.752 -53.094 1.00 46.05 64 GLY A C 1
ATOM 515 O O . GLY A 1 64 ? 36.848 33.455 -54.233 1.00 50.93 64 GLY A O 1
ATOM 516 N N . LYS A 1 65 ? 37.030 34.715 -52.364 1.00 46.94 65 LYS A N 1
ATOM 517 C CA . LYS A 1 65 ? 38.181 35.490 -52.826 1.00 50.47 65 LYS A CA 1
ATOM 518 C C . LYS A 1 65 ? 39.359 34.589 -53.153 1.00 50.22 65 LYS A C 1
ATOM 519 O O . LYS A 1 65 ? 40.009 34.740 -54.190 1.00 45.52 65 LYS A O 1
ATOM 525 N N . ARG A 1 66 ? 39.642 33.658 -52.249 1.00 44.26 66 ARG A N 1
ATOM 526 C CA . ARG A 1 66 ? 40.794 32.780 -52.389 1.00 38.82 66 ARG A CA 1
ATOM 527 C C . ARG A 1 66 ? 40.659 31.962 -53.686 1.00 31.29 66 ARG A C 1
ATOM 528 O O . ARG A 1 66 ? 41.605 31.866 -54.486 1.00 39.62 66 ARG A O 1
ATOM 536 N N . PHE A 1 67 ? 39.467 31.411 -53.911 1.00 34.87 67 PHE A N 1
ATOM 537 C CA . PHE A 1 67 ? 39.199 30.585 -55.088 1.00 41.12 67 PHE A CA 1
ATOM 538 C C . PHE A 1 67 ? 39.275 31.421 -56.360 1.00 50.52 67 PHE A C 1
ATOM 539 O O . PHE A 1 67 ? 39.819 30.974 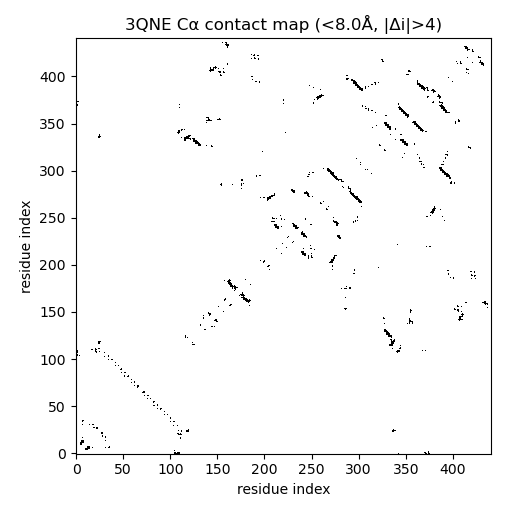-57.371 1.00 51.83 67 PHE A O 1
ATOM 547 N N . LYS A 1 68 ? 38.735 32.634 -56.290 1.00 50.88 68 LYS A N 1
ATOM 548 C CA . LYS A 1 68 ? 38.808 33.577 -57.396 1.00 57.38 68 LYS A CA 1
ATOM 549 C C . LYS A 1 68 ? 40.258 33.802 -57.812 1.00 60.21 68 LYS A C 1
ATOM 550 O O . LYS A 1 68 ? 40.587 33.722 -58.998 1.00 66.12 68 LYS A O 1
ATOM 556 N N . ALA A 1 69 ? 41.123 34.068 -56.834 1.00 53.33 69 ALA A N 1
ATOM 557 C CA . ALA A 1 69 ? 42.552 34.258 -57.102 1.00 47.53 69 ALA A CA 1
ATOM 558 C C . ALA A 1 69 ? 43.281 32.955 -57.408 1.00 47.27 69 ALA A C 1
ATOM 559 O O . ALA A 1 69 ? 44.502 32.957 -57.620 1.00 48.61 69 ALA A O 1
ATOM 561 N N . LYS A 1 70 ? 42.546 31.846 -57.435 1.00 42.95 70 LYS A N 1
ATOM 562 C CA . LYS A 1 70 ? 43.152 30.535 -57.678 1.00 47.84 70 LYS A CA 1
ATOM 563 C C . LYS A 1 70 ? 44.220 30.220 -56.628 1.00 49.25 70 LYS A C 1
ATOM 564 O O . LYS A 1 70 ? 45.261 29.641 -56.941 1.00 50.04 70 LYS A O 1
ATOM 570 N N . GLU A 1 71 ? 43.961 30.614 -55.385 1.00 48.40 71 GLU A N 1
ATOM 571 C CA . GLU A 1 71 ? 44.873 30.307 -54.289 1.00 47.31 71 GLU A CA 1
ATOM 572 C C . GLU A 1 71 ? 44.287 29.218 -53.404 1.00 38.50 71 GLU A C 1
ATOM 573 O O . GLU A 1 71 ? 43.067 29.085 -53.306 1.00 35.38 71 GLU A O 1
ATOM 579 N N . ASP A 1 72 ? 45.162 28.449 -52.759 1.00 37.92 72 ASP A N 1
ATOM 580 C CA . ASP A 1 72 ? 44.724 27.412 -51.830 1.00 33.33 72 ASP A CA 1
ATOM 581 C C . ASP A 1 72 ? 43.927 28.022 -50.686 1.00 32.34 72 ASP A C 1
ATOM 582 O O . ASP A 1 72 ? 44.245 29.120 -50.208 1.00 34.61 72 ASP A O 1
ATOM 587 N N . ALA A 1 73 ? 42.897 27.313 -50.235 1.00 30.69 73 ALA A N 1
ATOM 588 C CA . ALA A 1 73 ? 42.057 27.838 -49.159 1.00 27.94 73 ALA A CA 1
ATOM 589 C C . ALA A 1 73 ? 41.907 26.843 -48.002 1.00 26.12 73 ALA A C 1
ATOM 590 O O . ALA A 1 73 ? 40.958 26.926 -47.219 1.00 25.90 73 ALA A O 1
ATOM 592 N N . LYS A 1 74 ? 42.860 25.917 -47.887 1.00 28.17 74 LYS A N 1
ATOM 593 C CA . LYS A 1 74 ? 42.801 24.902 -46.839 1.00 29.51 74 LYS A CA 1
ATOM 594 C C . LYS A 1 74 ? 42.684 25.534 -45.454 1.00 26.19 74 LYS A C 1
ATOM 595 O O . LYS A 1 74 ? 41.924 25.061 -44.628 1.00 28.35 74 LYS A O 1
ATOM 601 N N . ASP A 1 75 ? 43.449 26.588 -45.198 1.00 27.34 75 ASP A N 1
ATOM 602 C CA . ASP A 1 75 ? 43.369 27.252 -43.889 1.00 31.86 75 ASP A CA 1
ATOM 603 C C . ASP A 1 75 ? 41.961 27.788 -43.602 1.00 28.36 75 ASP A C 1
ATOM 604 O O . ASP A 1 75 ? 41.425 27.587 -42.514 1.00 26.31 75 ASP A O 1
ATOM 609 N N . LEU A 1 76 ? 41.355 28.447 -44.590 1.00 27.10 76 LEU A N 1
ATOM 610 C CA . LEU A 1 76 ? 40.021 29.023 -44.413 1.00 29.79 76 LEU A CA 1
ATOM 611 C C . LEU A 1 76 ? 38.981 27.934 -44.304 1.00 26.76 76 LEU A C 1
ATOM 612 O O . LEU A 1 76 ? 38.011 28.046 -43.542 1.00 25.69 76 LEU A O 1
ATOM 617 N N . ILE A 1 77 ? 39.159 26.883 -45.096 1.00 30.65 77 ILE A N 1
ATOM 618 C CA . ILE A 1 77 ? 38.215 25.776 -45.068 1.00 30.25 77 ILE A CA 1
ATOM 619 C C . ILE A 1 77 ? 38.211 25.118 -43.688 1.00 34.58 77 ILE A C 1
ATOM 620 O O . ILE A 1 77 ? 37.147 24.803 -43.135 1.00 34.70 77 ILE A O 1
ATOM 625 N N . ALA A 1 78 ? 39.401 24.960 -43.112 1.00 26.46 78 ALA A N 1
ATOM 626 C CA . ALA A 1 78 ? 39.520 24.432 -41.757 1.00 29.84 78 ALA A CA 1
ATOM 627 C C . ALA A 1 78 ? 38.792 25.330 -40.759 1.00 31.03 78 ALA A C 1
ATOM 628 O O . ALA A 1 78 ? 38.092 24.846 -39.862 1.00 28.36 78 ALA A O 1
ATOM 630 N N . GLU A 1 79 ? 38.961 26.641 -40.899 1.00 29.76 79 GLU A N 1
ATOM 631 C CA . GLU A 1 79 ? 38.297 27.573 -39.973 1.00 32.48 79 GLU A CA 1
ATOM 632 C C . GLU A 1 79 ? 36.782 27.476 -40.164 1.00 30.22 79 GLU A C 1
ATOM 633 O O . GLU A 1 79 ? 36.007 27.471 -39.204 1.00 31.08 79 GLU A O 1
ATOM 639 N N . LYS A 1 80 ? 36.364 27.379 -41.420 1.00 31.56 80 LYS A N 1
ATOM 640 C CA . LYS A 1 80 ? 34.941 27.246 -41.733 1.00 33.34 80 LYS A CA 1
ATOM 641 C C . LYS A 1 80 ? 34.345 26.015 -41.056 1.00 30.95 80 LYS A C 1
ATOM 642 O O . LYS A 1 80 ? 33.295 26.086 -40.397 1.00 26.99 80 LYS A O 1
ATOM 648 N N . GLU A 1 81 ? 35.004 24.876 -41.220 1.00 30.88 81 GLU A N 1
ATOM 649 C CA . GLU A 1 81 ? 34.459 23.647 -40.667 1.00 34.13 81 GLU A CA 1
ATOM 650 C C . GLU A 1 81 ? 34.441 23.660 -39.139 1.00 33.81 81 GLU A C 1
ATOM 651 O O . GLU A 1 81 ? 33.512 23.122 -38.531 1.00 32.25 81 GLU A O 1
ATOM 657 N N . LYS A 1 82 ? 35.449 24.280 -38.518 1.00 31.66 82 LYS A N 1
ATOM 658 C CA . LYS A 1 82 ? 35.448 24.432 -37.062 1.00 28.65 82 LYS A CA 1
ATOM 659 C C . LYS A 1 82 ? 34.303 25.331 -36.565 1.00 32.44 82 LYS A C 1
ATOM 660 O O . LYS A 1 82 ? 33.585 24.972 -35.628 1.00 37.40 82 LYS A O 1
ATOM 666 N N . LEU A 1 83 ? 34.146 26.505 -37.176 1.00 30.58 83 LEU A N 1
ATOM 667 C CA . LEU A 1 83 ? 33.029 27.392 -36.851 1.00 30.73 83 LEU A CA 1
ATOM 668 C C . LEU A 1 83 ? 31.699 26.660 -37.063 1.00 33.35 83 LEU A C 1
ATOM 669 O O . LEU A 1 83 ? 30.772 26.787 -36.268 1.00 28.86 83 LEU A O 1
ATOM 674 N N . SER A 1 84 ? 31.621 25.883 -38.145 1.00 28.86 84 SER A N 1
ATOM 675 C CA . SER A 1 84 ? 30.429 25.115 -38.449 1.00 30.39 84 SER A CA 1
ATOM 676 C C . SER A 1 84 ? 30.131 24.069 -37.376 1.00 32.37 84 SER A C 1
ATOM 677 O O . SER A 1 84 ? 28.997 23.964 -36.879 1.00 28.44 84 SER A O 1
ATOM 680 N N . ASN A 1 85 ? 31.146 23.303 -37.001 1.00 23.89 85 ASN A N 1
ATOM 681 C CA . ASN A 1 85 ? 30.957 22.283 -35.966 1.00 33.63 85 ASN A CA 1
ATOM 682 C C . ASN A 1 85 ? 30.560 22.894 -34.625 1.00 39.98 85 ASN A C 1
ATOM 683 O O . ASN A 1 85 ? 29.750 22.327 -33.906 1.00 33.12 85 ASN A O 1
ATOM 688 N N . GLU A 1 86 ? 31.125 24.054 -34.296 1.00 38.00 86 GLU A N 1
ATOM 689 C CA . GLU A 1 86 ? 30.702 24.765 -33.086 1.00 35.44 86 GLU A CA 1
ATOM 690 C C . GLU A 1 86 ? 29.253 25.228 -33.190 1.00 33.07 86 GLU A C 1
ATOM 691 O O . GLU A 1 86 ? 28.485 25.070 -32.245 1.00 34.26 86 GLU A O 1
ATOM 697 N N . LYS A 1 87 ? 28.884 25.796 -34.338 1.00 33.92 87 LYS A N 1
ATOM 698 C CA . LYS A 1 87 ? 27.508 26.236 -34.562 1.00 27.62 87 LYS A CA 1
ATOM 699 C C . LYS A 1 87 ? 26.504 25.112 -34.343 1.00 32.38 87 LYS A C 1
ATOM 700 O O . LYS A 1 87 ? 25.447 25.338 -33.754 1.00 31.11 87 LYS A O 1
ATOM 706 N N . LYS A 1 88 ? 26.833 23.912 -34.817 1.00 28.83 88 LYS A N 1
ATOM 707 C CA . LYS A 1 88 ? 25.988 22.747 -34.598 1.00 30.81 88 LYS A CA 1
ATOM 708 C C . LYS A 1 88 ? 25.715 22.528 -33.122 1.00 31.60 88 LYS A C 1
ATOM 709 O O . LYS A 1 88 ? 24.573 22.338 -32.721 1.00 32.91 88 LYS A O 1
ATOM 715 N N . GLU A 1 89 ? 26.773 22.539 -32.318 1.00 32.00 89 GLU A N 1
ATOM 716 C CA . GLU A 1 89 ? 26.628 22.351 -30.884 1.00 40.89 89 GLU A CA 1
ATOM 717 C C . GLU A 1 89 ? 25.767 23.441 -30.270 1.00 38.07 89 GLU A C 1
ATOM 718 O O . GLU A 1 89 ? 24.845 23.158 -29.505 1.00 37.54 89 GLU A O 1
ATOM 724 N N . ILE A 1 90 ? 26.074 24.691 -30.597 1.00 35.60 90 ILE A N 1
ATOM 725 C CA . ILE A 1 90 ? 25.307 25.817 -30.060 1.00 32.48 90 ILE A CA 1
ATOM 726 C C . ILE A 1 90 ? 23.818 25.682 -30.403 1.00 35.09 90 ILE A C 1
ATOM 727 O O . ILE A 1 90 ? 22.956 25.932 -29.557 1.00 33.69 90 ILE A O 1
ATO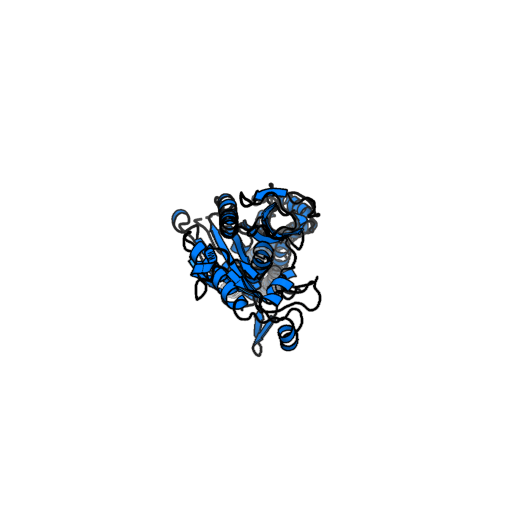M 732 N N . ILE A 1 91 ? 23.516 25.299 -31.646 1.00 30.47 91 ILE A N 1
ATOM 733 C CA . ILE A 1 91 ? 22.115 25.161 -32.073 1.00 27.62 91 ILE A CA 1
ATOM 734 C C . ILE A 1 91 ? 21.371 24.150 -31.206 1.00 30.76 91 ILE A C 1
ATOM 735 O O . ILE A 1 91 ? 20.237 24.389 -30.752 1.00 26.66 91 ILE A O 1
ATOM 740 N N . GLU A 1 92 ? 22.027 23.024 -30.964 1.00 33.33 92 GLU A N 1
ATOM 741 C CA . GLU A 1 92 ? 21.472 21.983 -30.113 1.00 33.59 92 GLU A CA 1
ATOM 742 C C . GLU A 1 92 ? 21.259 22.449 -28.659 1.00 40.01 92 GLU A C 1
ATOM 743 O O . GLU A 1 92 ? 20.200 22.215 -28.046 1.00 35.11 92 GLU A O 1
ATOM 749 N N . LYS A 1 93 ? 22.266 23.103 -28.098 1.00 32.40 93 LYS A N 1
ATOM 750 C CA . LYS A 1 93 ? 22.116 23.658 -26.764 1.00 32.19 93 LYS A CA 1
ATOM 751 C C . LYS A 1 93 ? 21.011 24.709 -26.682 1.00 33.87 93 LYS A C 1
ATOM 752 O O . LYS A 1 93 ? 20.164 24.653 -25.783 1.00 34.56 93 LYS A O 1
ATOM 758 N N . GLU A 1 94 ? 21.002 25.660 -27.612 1.00 29.42 94 GLU A N 1
ATOM 759 C CA . GLU A 1 94 ? 19.959 26.684 -27.606 1.00 34.58 94 GLU A CA 1
ATOM 760 C C . GLU A 1 94 ? 18.577 26.025 -27.567 1.00 35.91 94 GLU A C 1
ATOM 761 O O . GLU A 1 94 ? 17.703 26.445 -26.814 1.00 31.14 94 GLU A O 1
ATOM 767 N N . ALA A 1 95 ? 18.391 24.983 -28.370 1.00 29.54 95 ALA A N 1
ATOM 768 C CA . ALA A 1 95 ? 17.096 24.305 -28.437 1.00 36.63 95 ALA A CA 1
ATOM 769 C C . ALA A 1 95 ? 16.764 23.654 -27.095 1.00 39.17 95 ALA A C 1
ATOM 770 O O . ALA A 1 95 ? 15.624 23.724 -26.619 1.00 38.93 95 ALA A O 1
ATOM 772 N N . GLU A 1 96 ? 17.764 23.027 -26.485 1.00 36.17 96 GLU A N 1
ATOM 773 C CA A GLU A 1 96 ? 17.576 22.416 -25.175 0.61 38.25 96 GLU A CA 1
ATOM 774 C CA B GLU A 1 96 ? 17.611 22.421 -25.167 0.39 39.91 96 GLU A CA 1
ATOM 775 C C . GLU A 1 96 ? 17.278 23.474 -24.106 1.00 40.99 96 GLU A C 1
ATOM 776 O O . GLU A 1 96 ? 16.342 23.313 -23.315 1.00 36.66 96 GLU A O 1
ATOM 787 N N . ALA A 1 97 ? 18.060 24.555 -24.082 1.00 33.75 97 ALA A N 1
ATOM 788 C CA . ALA A 1 97 ? 17.812 25.641 -23.128 1.00 30.80 97 ALA A CA 1
ATOM 789 C C . ALA A 1 97 ? 16.402 26.218 -23.278 1.00 31.85 97 ALA A C 1
ATOM 790 O O . ALA A 1 97 ? 15.722 26.508 -22.286 1.00 30.76 97 ALA A O 1
ATOM 792 N N . ASP A 1 98 ? 15.966 26.388 -24.520 1.00 29.11 98 ASP A N 1
ATOM 793 C CA . ASP A 1 98 ? 14.658 26.964 -24.771 1.00 30.18 98 ASP A CA 1
ATOM 794 C C . ASP A 1 98 ? 13.596 26.021 -24.233 1.00 29.02 98 ASP A C 1
ATOM 795 O O . ASP A 1 98 ? 12.639 26.448 -23.584 1.00 30.78 98 ASP A O 1
ATOM 800 N N . LYS A 1 99 ? 13.769 24.732 -24.499 1.00 27.54 99 LYS A N 1
ATOM 801 C CA . LYS A 1 99 ? 12.836 23.727 -23.999 1.00 36.35 99 LYS A CA 1
ATOM 802 C C . LYS A 1 99 ? 12.737 23.703 -22.471 1.00 37.21 99 LYS A C 1
ATOM 803 O O . LYS A 1 99 ? 11.635 23.727 -21.917 1.00 35.66 99 LYS A O 1
ATOM 809 N N . ASN A 1 100 ? 13.881 23.638 -21.795 1.00 40.77 100 ASN A N 1
ATOM 810 C CA A ASN A 1 100 ? 13.887 23.574 -20.338 0.57 42.78 100 ASN A CA 1
ATOM 811 C CA B ASN A 1 100 ? 13.922 23.593 -20.330 0.43 42.93 100 ASN A CA 1
ATOM 812 C C . ASN A 1 100 ? 13.340 24.857 -19.710 1.00 40.75 100 ASN A C 1
ATOM 813 O O . ASN A 1 100 ? 12.630 24.819 -18.703 1.00 34.89 100 ASN A O 1
ATOM 822 N N . LEU A 1 101 ? 13.663 25.988 -20.316 1.00 35.33 101 LEU A N 1
ATOM 823 C CA . LEU A 1 101 ? 13.149 27.259 -19.853 1.00 33.05 101 LEU A CA 1
ATOM 824 C C . LEU A 1 101 ? 11.622 27.243 -19.932 1.00 30.51 101 LEU A C 1
ATOM 825 O O . LEU A 1 101 ? 10.942 27.631 -18.986 1.00 30.09 101 LEU A O 1
ATOM 830 N N . ARG A 1 102 ? 11.075 26.775 -21.053 1.00 31.56 102 ARG A N 1
ATOM 831 C CA . ARG A 1 102 ? 9.624 26.767 -21.202 1.00 30.78 102 ARG A CA 1
ATOM 832 C C . ARG A 1 102 ? 8.952 25.810 -20.213 1.00 34.77 102 ARG A C 1
ATOM 833 O O . ARG A 1 102 ? 7.916 26.135 -19.612 1.00 30.05 102 ARG A O 1
ATOM 841 N N . SER A 1 103 ? 9.565 24.653 -20.002 1.00 33.69 103 SER A N 1
ATOM 842 C CA . SER A 1 103 ? 9.036 23.714 -19.019 1.00 38.83 103 SER A CA 1
ATOM 843 C C . SER A 1 103 ? 8.993 24.292 -17.615 1.00 34.08 103 SER A C 1
ATOM 844 O O . SER A 1 103 ? 8.069 24.008 -16.864 1.00 35.99 103 SER A O 1
ATOM 847 N N . LYS A 1 104 ? 10.003 25.079 -17.252 1.00 30.03 104 LY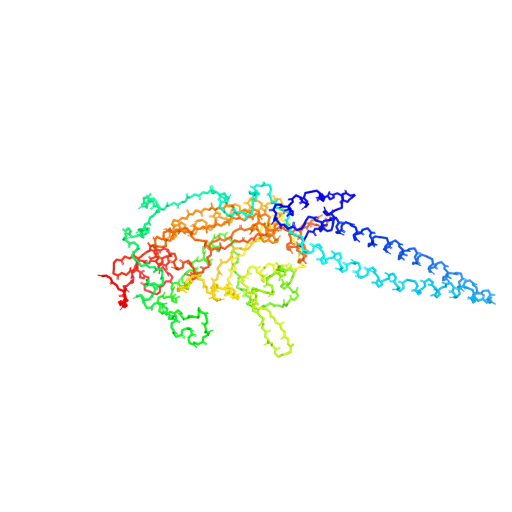S A N 1
ATOM 848 C CA . LYS A 1 104 ? 10.049 25.679 -15.928 1.00 32.58 104 LYS A CA 1
ATOM 849 C C . LYS A 1 104 ? 8.967 26.737 -15.776 1.00 29.69 104 LYS A C 1
ATOM 850 O O . LYS A 1 104 ? 8.245 26.758 -14.781 1.00 30.67 104 LYS A O 1
ATOM 856 N N . ILE A 1 105 ? 8.882 27.634 -16.747 1.00 26.61 105 ILE A N 1
ATOM 857 C CA . ILE A 1 105 ? 7.885 28.685 -16.703 1.00 27.04 105 ILE A CA 1
ATOM 858 C C . ILE A 1 105 ? 6.499 28.068 -16.582 1.00 27.68 105 ILE A C 1
ATOM 859 O O . ILE A 1 105 ? 5.652 28.549 -15.818 1.00 25.91 105 ILE A O 1
ATOM 864 N N . ASN A 1 106 ? 6.286 26.973 -17.306 1.00 25.07 106 ASN A N 1
ATOM 865 C CA . ASN A 1 106 ? 5.011 26.271 -17.256 1.00 29.36 106 ASN A CA 1
ATOM 866 C C . ASN A 1 106 ? 4.621 25.796 -15.857 1.00 28.75 106 ASN A C 1
ATOM 867 O O . ASN A 1 106 ? 3.453 25.583 -15.576 1.00 30.92 106 ASN A O 1
ATOM 872 N N . GLN A 1 107 ? 5.598 25.629 -14.976 1.00 24.96 107 GLN A N 1
ATOM 873 C CA . GLN A 1 107 ? 5.306 25.198 -13.625 1.00 26.88 107 GLN A CA 1
ATOM 874 C C . GLN A 1 107 ? 4.854 26.354 -12.717 1.00 29.68 107 GLN A C 1
ATOM 875 O O . GLN A 1 107 ? 4.324 26.111 -11.649 1.00 23.62 107 GLN A O 1
ATOM 881 N N . VAL A 1 108 ? 5.061 27.602 -13.134 1.00 27.93 108 VAL A N 1
ATOM 882 C CA . VAL A 1 108 ? 4.727 28.746 -12.283 1.00 20.31 108 VAL A CA 1
ATOM 883 C C . VAL A 1 108 ? 3.264 29.162 -12.428 1.00 26.00 108 VAL A C 1
ATOM 884 O O . VAL A 1 108 ? 2.784 29.442 -13.529 1.00 22.79 108 VAL A O 1
ATOM 888 N N . GLY A 1 109 ? 2.564 29.215 -11.304 1.00 26.47 109 GLY A N 1
ATOM 889 C CA . GLY A 1 109 ? 1.175 29.628 -11.306 1.00 23.94 109 GLY A CA 1
ATOM 890 C C . GLY A 1 109 ? 0.967 31.078 -11.699 1.00 24.37 109 GLY A C 1
ATOM 891 O O . GLY A 1 109 ? 1.885 31.892 -11.632 1.00 23.01 109 GLY A O 1
ATOM 892 N N . ASN A 1 110 ? -0.257 31.390 -12.122 1.00 20.13 110 ASN A N 1
ATOM 893 C CA . ASN A 1 110 ? -0.645 32.747 -12.453 1.00 19.01 110 ASN A CA 1
ATOM 894 C C . ASN A 1 110 ? -0.447 33.662 -11.235 1.00 21.93 110 ASN A C 1
ATOM 895 O O . ASN A 1 110 ? -0.490 33.204 -10.080 1.00 17.81 110 ASN A O 1
ATOM 900 N N . ILE A 1 111 ? -0.244 34.949 -11.484 1.00 17.01 111 ILE A N 1
ATOM 901 C CA . ILE A 1 111 ? -0.059 35.898 -10.384 1.00 19.72 111 ILE A CA 1
ATOM 902 C C . ILE A 1 111 ? -1.333 36.029 -9.549 1.00 22.66 111 ILE A C 1
ATOM 903 O O . ILE A 1 111 ? -2.362 36.477 -10.046 1.00 19.39 111 ILE A O 1
ATOM 908 N N . VAL A 1 112 ? -1.265 35.644 -8.287 1.00 19.61 112 VAL A N 1
ATOM 909 C CA . VAL A 1 112 ? -2.414 35.773 -7.395 1.00 27.45 112 VAL A CA 1
ATOM 910 C C . VAL A 1 112 ? -2.841 37.223 -7.164 1.00 25.16 112 VAL A C 1
ATOM 911 O O . VAL A 1 112 ? -2.055 38.076 -6.711 1.00 22.08 112 VAL A O 1
ATOM 915 N N . HIS A 1 113 ? -4.101 37.502 -7.479 1.00 22.74 113 HIS A N 1
ATOM 916 C CA . HIS A 1 113 ? -4.641 38.849 -7.314 1.00 24.59 113 HIS A CA 1
ATOM 917 C C . HIS A 1 113 ? -4.500 39.347 -5.868 1.00 26.49 113 HIS A C 1
ATOM 918 O O . HIS A 1 113 ? -4.674 38.586 -4.897 1.00 22.28 113 HIS A O 1
ATOM 925 N N . GLU A 1 114 ? -4.195 40.633 -5.724 1.00 18.35 114 GLU A N 1
ATOM 926 C CA . GLU A 1 114 ? -3.984 41.194 -4.389 1.00 24.50 114 GLU A CA 1
ATOM 927 C C . GLU A 1 114 ? -5.166 41.057 -3.419 1.00 30.65 114 GLU A C 1
ATOM 928 O O . GLU A 1 114 ? -4.975 41.047 -2.205 1.00 31.88 114 GLU A O 1
ATOM 934 N N . SER A 1 115 ? -6.380 40.945 -3.944 1.00 28.99 115 SER A N 1
ATOM 935 C CA . SER A 1 115 ? -7.562 40.814 -3.084 1.00 31.52 115 SER A CA 1
ATOM 936 C C . SER A 1 115 ? -7.616 39.453 -2.376 1.00 31.54 115 SER A C 1
ATOM 937 O O . SER A 1 115 ? -8.243 39.310 -1.331 1.00 38.56 115 SER A O 1
ATOM 940 N N . VAL A 1 116 ? -6.960 38.457 -2.954 1.00 24.69 116 VAL A N 1
ATOM 941 C CA . VAL A 1 116 ? -7.047 37.089 -2.454 1.00 20.36 116 VAL A CA 1
ATOM 942 C C . VAL A 1 116 ? -6.395 36.970 -1.080 1.00 23.37 116 VAL A C 1
ATOM 943 O O . VAL A 1 116 ? -5.337 37.541 -0.830 1.00 20.36 116 VAL A O 1
ATOM 947 N N . VAL A 1 117 ? -7.050 36.243 -0.182 1.00 23.74 117 VAL A N 1
ATOM 948 C CA . VAL A 1 117 ? -6.507 35.988 1.143 1.00 24.28 117 VAL A CA 1
ATOM 949 C C . VAL A 1 117 ? -5.296 35.060 1.052 1.00 22.65 117 VAL A C 1
ATOM 950 O O . VAL A 1 117 ? -5.348 34.025 0.392 1.00 22.29 117 VAL A O 1
ATOM 954 N N . ASP A 1 118 ? -4.218 35.434 1.732 1.00 24.46 118 ASP A N 1
ATOM 955 C CA . ASP A 1 118 ? -2.975 34.669 1.693 1.00 29.13 118 ASP A CA 1
ATOM 956 C C . ASP A 1 118 ? -2.971 33.590 2.772 1.00 27.84 118 ASP A C 1
ATOM 957 O O . ASP A 1 118 ? -2.708 33.886 3.927 1.00 26.03 118 ASP A O 1
ATOM 962 N N . SER A 1 119 ? -3.244 32.342 2.402 1.00 21.36 119 SER A N 1
ATOM 963 C CA . SER A 1 119 ? -3.286 31.267 3.398 1.00 27.18 119 SER A CA 1
ATOM 964 C C . SER A 1 119 ? -3.379 29.925 2.695 1.00 28.59 119 SER A C 1
ATOM 965 O O . SER A 1 119 ? -3.870 29.836 1.566 1.00 28.63 119 SER A O 1
ATOM 968 N N . GLN A 1 120 ? -2.916 28.882 3.375 1.00 27.34 120 GLN A N 1
ATOM 969 C CA . GLN A 1 120 ? -3.016 27.518 2.865 1.00 28.29 120 GLN A CA 1
ATOM 970 C C . GLN A 1 120 ? -4.239 26.795 3.434 1.00 33.87 120 GLN A C 1
ATOM 971 O O . GLN A 1 120 ? -4.465 25.620 3.155 1.00 32.42 120 GLN A O 1
ATOM 977 N N . ASP A 1 121 ? -5.035 27.500 4.224 1.00 28.39 121 ASP A N 1
ATOM 978 C CA . ASP A 1 121 ? -6.079 26.839 5.009 1.00 25.76 121 ASP A CA 1
ATOM 979 C C . ASP A 1 121 ? -7.442 27.443 4.682 1.00 26.78 121 ASP A C 1
ATOM 980 O O . ASP A 1 121 ? -7.695 28.616 4.937 1.00 26.36 121 ASP A O 1
ATOM 985 N N . GLU A 1 122 ? -8.308 26.628 4.092 1.00 27.67 122 GLU A N 1
ATOM 986 C CA . GLU A 1 122 ? -9.624 27.068 3.633 1.00 31.80 122 GLU A CA 1
ATOM 987 C C . GLU A 1 122 ? -10.519 27.616 4.741 1.00 29.27 122 GLU A C 1
ATOM 988 O O . GLU A 1 122 ? -11.512 28.296 4.468 1.00 27.76 122 GLU A O 1
ATOM 994 N N . GLU A 1 123 ? -10.182 27.325 5.989 1.00 24.84 123 GLU A N 1
ATOM 995 C CA . GLU A 1 123 ? -10.893 27.951 7.106 1.00 32.07 123 GLU A CA 1
ATOM 996 C C . GLU A 1 123 ? -10.837 29.475 6.982 1.00 34.77 123 GLU A C 1
ATOM 997 O O . GLU A 1 123 ? -11.689 30.184 7.522 1.00 31.29 123 GLU A O 1
ATOM 1003 N N . ASN A 1 124 ? -9.820 29.975 6.282 1.00 28.89 124 ASN A N 1
ATOM 1004 C CA . ASN A 1 124 ? -9.656 31.413 6.108 1.00 30.31 124 ASN A CA 1
ATOM 1005 C C . ASN A 1 124 ? -10.282 31.987 4.837 1.00 25.21 124 ASN A C 1
ATOM 1006 O O . ASN A 1 124 ? -10.056 33.143 4.512 1.00 21.77 124 ASN A O 1
ATOM 1011 N N . ASN A 1 125 ? -11.040 31.172 4.106 1.00 25.78 125 ASN A N 1
ATOM 1012 C CA . ASN A 1 125 ? -11.782 31.655 2.941 1.00 23.76 125 ASN A CA 1
ATOM 1013 C C . ASN A 1 125 ? -12.556 32.918 3.310 1.00 31.08 125 ASN A C 1
ATOM 1014 O O . ASN A 1 125 ? -13.095 33.012 4.407 1.00 29.78 125 ASN A O 1
ATOM 1019 N N . GLU A 1 126 ? -12.605 33.893 2.408 1.00 26.84 126 GLU A N 1
ATOM 1020 C CA . GLU A 1 126 ? -13.368 35.118 2.652 1.00 26.82 126 GLU A CA 1
ATOM 1021 C C . GLU A 1 126 ? -14.867 34.820 2.548 1.00 26.12 126 GLU A C 1
ATOM 1022 O O . GLU A 1 126 ? -15.296 34.152 1.617 1.00 25.80 126 GLU A O 1
ATOM 1028 N N . LEU A 1 127 ? -15.662 35.295 3.496 1.00 22.58 127 LEU A N 1
ATOM 1029 C CA . LEU A 1 127 ? -17.114 35.240 3.360 1.00 25.51 127 LEU A CA 1
ATOM 1030 C C . LEU A 1 127 ? -17.539 36.494 2.613 1.00 29.28 127 LEU A C 1
ATOM 1031 O O . LEU A 1 127 ? -17.506 37.598 3.149 1.00 23.77 127 LEU A O 1
ATOM 1036 N N . VAL A 1 128 ? -17.884 36.326 1.347 1.00 22.04 128 VAL A N 1
ATOM 1037 C CA . VAL A 1 128 ? -18.103 37.461 0.466 1.00 22.31 128 VAL A CA 1
ATOM 1038 C C . VAL A 1 128 ? -19.517 37.967 0.665 1.00 27.34 128 VAL A C 1
ATOM 1039 O O . VAL A 1 128 ? -19.730 39.137 0.978 1.00 29.90 128 VAL A O 1
ATOM 1043 N N . ARG A 1 129 ? -20.483 37.069 0.519 1.00 25.62 129 ARG A N 1
ATOM 1044 C CA . ARG A 1 129 ? -21.887 37.394 0.785 1.00 29.88 129 ARG A CA 1
ATOM 1045 C C . ARG A 1 129 ? -22.684 36.127 1.051 1.00 26.47 129 ARG A C 1
ATOM 1046 O O . ARG A 1 129 ? -22.240 35.016 0.731 1.00 22.01 129 ARG A O 1
ATOM 1054 N N . THR A 1 130 ? -23.856 36.309 1.651 1.00 20.91 130 THR A N 1
ATOM 1055 C CA . THR A 1 130 ? -24.766 35.220 1.973 1.00 27.53 130 THR A CA 1
ATOM 1056 C C . THR A 1 130 ? -26.156 35.605 1.464 1.00 31.49 130 THR A C 1
ATOM 1057 O O . THR A 1 130 ? -26.566 36.752 1.598 1.00 33.46 130 THR A O 1
ATOM 1061 N N . TRP A 1 131 ? -26.880 34.656 0.884 1.00 23.85 131 TRP A N 1
ATOM 1062 C CA . TRP A 1 131 ? -28.235 34.920 0.404 1.00 22.77 131 TRP A CA 1
ATOM 1063 C C . TRP A 1 131 ? -29.187 33.842 0.876 1.00 25.77 131 TRP A C 1
ATOM 1064 O O . TRP A 1 131 ? -28.875 32.654 0.834 1.00 22.46 131 TRP A O 1
ATOM 1075 N N . THR A 1 132 ? -30.366 34.258 1.313 1.00 22.30 132 THR A N 1
ATOM 1076 C CA . THR A 1 132 ? -31.405 33.318 1.644 1.00 21.08 132 THR A CA 1
ATOM 1077 C C . THR A 1 132 ? -32.702 33.773 0.978 1.00 27.69 132 THR A C 1
ATOM 1078 O O . THR A 1 132 ? -32.915 34.962 0.801 1.00 25.65 132 THR A O 1
ATOM 1082 N N . PRO A 1 133 ? -33.553 32.826 0.575 1.00 24.45 133 PRO A N 1
ATOM 1083 C CA . PRO A 1 133 ? -34.883 33.245 0.124 1.00 29.48 133 PRO A CA 1
ATOM 1084 C C . PRO A 1 133 ? -35.589 33.964 1.297 1.00 39.73 133 PRO A C 1
ATOM 1085 O O . PRO A 1 133 ? -35.401 33.575 2.442 1.00 31.53 133 PRO A O 1
ATOM 1089 N N . GLU A 1 134 ? -36.368 35.009 1.031 1.00 38.72 134 GLU A N 1
ATOM 1090 C CA . GLU A 1 134 ? -36.873 35.849 2.124 1.00 37.86 134 GLU A CA 1
ATOM 1091 C C . GLU A 1 134 ? -37.836 35.162 3.128 1.00 39.67 134 GLU A C 1
ATOM 1092 O O . GLU A 1 134 ? -38.079 35.709 4.216 1.00 34.01 134 GLU A O 1
ATOM 1098 N N . ASN A 1 135 ? -38.365 33.981 2.770 1.00 27.05 135 ASN A N 1
ATOM 1099 C CA . ASN A 1 135 ? -39.263 33.227 3.652 1.00 31.15 135 ASN A CA 1
ATOM 1100 C C . ASN A 1 135 ? -38.551 32.010 4.269 1.00 29.58 135 ASN A C 1
ATOM 1101 O O . ASN A 1 135 ? -39.187 31.073 4.746 1.00 28.05 135 ASN A O 1
ATOM 1106 N N . TYR A 1 136 ? -37.226 32.031 4.221 1.00 26.35 136 TYR A N 1
ATOM 1107 C CA . TYR A 1 136 ? -36.407 31.012 4.861 1.00 23.10 136 TYR A CA 1
ATOM 1108 C C . TYR A 1 136 ? -35.617 31.702 5.974 1.00 23.29 136 TYR A C 1
ATOM 1109 O O . TYR A 1 136 ? -34.676 32.483 5.733 1.00 24.27 136 TYR A O 1
ATOM 1118 N N . LYS A 1 137 ? -35.996 31.369 7.193 1.00 19.27 137 LYS A N 1
ATOM 1119 C CA . LYS A 1 137 ? -35.533 32.083 8.381 1.00 26.97 137 LYS A CA 1
ATOM 1120 C C . LYS A 1 137 ? -34.012 32.056 8.492 1.00 29.19 137 LYS A C 1
ATOM 1121 O O . LYS A 1 137 ? -33.363 33.090 8.677 1.00 28.43 137 LYS A O 1
ATOM 1127 N N . LYS A 1 138 ? -33.445 30.862 8.379 1.00 23.57 138 LYS A N 1
ATOM 1128 C CA . LYS A 1 138 ? -32.008 30.690 8.572 1.00 22.30 138 LYS A CA 1
ATOM 1129 C C . LYS A 1 138 ? -31.606 29.306 8.087 1.00 20.62 138 LYS A C 1
ATOM 1130 O O . LYS A 1 138 ? -32.450 28.422 7.956 1.00 19.39 138 LYS A O 1
ATOM 1136 N N . PRO A 1 139 ? -30.318 29.117 7.790 1.00 26.38 139 PRO A N 1
ATOM 1137 C CA . PRO A 1 139 ? -29.932 27.779 7.333 1.00 23.69 139 PRO A CA 1
ATOM 1138 C C . PRO A 1 139 ? -29.997 26.801 8.490 1.00 27.13 139 PRO A C 1
ATOM 1139 O O . PRO A 1 139 ? -29.295 26.968 9.475 1.00 20.71 139 PRO A O 1
ATOM 1143 N N . GLU A 1 140 ? -30.860 25.803 8.376 1.00 17.61 140 GLU A N 1
ATOM 1144 C CA . GLU A 1 140 ? -30.955 24.769 9.377 1.00 20.89 140 GLU A CA 1
ATOM 1145 C C . GLU A 1 140 ? -31.458 23.503 8.710 1.00 22.57 140 GLU A C 1
ATOM 1146 O O . GLU A 1 140 ? -31.471 23.409 7.475 1.00 18.05 140 GLU A O 1
ATOM 1152 N N . GLN A 1 141 ? -31.885 22.527 9.507 1.00 14.48 141 GLN A N 1
ATOM 1153 C CA . GLN A 1 141 ? -32.330 21.258 8.923 1.00 19.75 141 GLN A CA 1
ATOM 1154 C C . GLN A 1 141 ? -33.793 21.301 8.438 1.00 21.78 141 GLN A C 1
ATOM 1155 O O . GLN A 1 141 ? -34.623 20.455 8.801 1.00 21.10 141 GLN A O 1
ATOM 1161 N N . ILE A 1 142 ? -34.098 22.305 7.621 1.00 17.26 142 ILE A N 1
ATOM 1162 C CA . ILE A 1 142 ? -35.433 22.541 7.095 1.00 14.60 142 ILE A CA 1
ATOM 1163 C C . ILE A 1 142 ? -35.280 22.775 5.588 1.00 15.53 142 ILE A C 1
ATOM 1164 O O . ILE A 1 142 ? -34.403 23.540 5.152 1.00 17.33 142 ILE A O 1
ATOM 1169 N N . ALA A 1 143 ? -36.106 22.096 4.792 1.00 17.31 143 ALA A N 1
ATOM 1170 C CA . ALA A 1 143 ? -36.097 22.255 3.338 1.00 16.67 143 ALA A CA 1
ATOM 1171 C C . ALA A 1 143 ? -36.500 23.693 3.013 1.00 17.65 143 ALA A C 1
ATOM 1172 O O . ALA A 1 143 ? -37.593 24.123 3.374 1.00 18.56 143 ALA A O 1
ATOM 1174 N N . ALA A 1 144 ? -35.623 24.450 2.358 1.00 17.86 144 ALA A N 1
ATOM 1175 C CA . ALA A 1 144 ? -35.887 25.880 2.174 1.00 20.95 144 ALA A CA 1
ATOM 1176 C C . ALA A 1 144 ? -37.193 26.196 1.430 1.00 21.19 144 ALA A C 1
ATOM 1177 O O . ALA A 1 144 ? -37.904 27.131 1.798 1.00 19.13 144 ALA A O 1
ATOM 1179 N N . ALA A 1 145 ? -37.536 25.408 0.413 1.00 14.10 145 ALA A N 1
ATOM 1180 C CA . ALA A 1 145 ? -38.692 25.753 -0.416 1.00 19.35 145 ALA A CA 1
ATOM 1181 C C . ALA A 1 145 ? -40.025 25.279 0.133 1.00 21.33 145 ALA A C 1
ATOM 1182 O O . ALA A 1 145 ? -41.076 25.732 -0.327 1.00 24.13 145 ALA A O 1
ATOM 1184 N N . THR A 1 146 ? -39.999 24.371 1.104 1.00 14.32 146 THR A N 1
ATOM 1185 C CA . THR A 1 146 ? -41.255 23.772 1.584 1.00 18.42 146 THR A CA 1
ATOM 1186 C C . THR A 1 146 ? -41.481 23.992 3.065 1.00 21.45 146 THR A C 1
ATOM 1187 O O . THR A 1 146 ? -42.588 23.799 3.565 1.00 18.27 146 THR A O 1
ATOM 1191 N N . GLY A 1 147 ? -40.422 24.341 3.788 1.00 20.24 147 GLY A N 1
ATOM 1192 C CA . GLY A 1 147 ? -40.542 24.470 5.230 1.00 19.02 147 GLY A CA 1
ATOM 1193 C C . GLY A 1 147 ? -40.635 23.129 5.951 1.00 26.41 147 GLY A C 1
ATOM 1194 O O . GLY A 1 147 ? -40.813 23.083 7.169 1.00 18.93 147 GLY A O 1
ATOM 1195 N N . ALA A 1 148 ? -40.515 22.030 5.212 1.00 19.70 148 ALA A N 1
ATOM 1196 C CA . ALA A 1 148 ? -40.610 20.702 5.824 1.00 17.64 148 ALA A CA 1
ATOM 1197 C C . ALA A 1 148 ? -39.292 20.315 6.502 1.00 18.31 148 ALA A C 1
ATOM 1198 O O . ALA A 1 148 ? -38.238 20.829 6.140 1.00 17.64 148 ALA A O 1
ATOM 1200 N N . PRO A 1 149 ? -39.350 19.428 7.508 1.00 16.96 149 PRO A N 1
ATOM 1201 C CA . PRO A 1 149 ? -38.110 18.892 8.098 1.00 18.82 149 PRO A CA 1
ATOM 1202 C C . PRO A 1 149 ? -37.258 18.306 6.978 1.00 19.87 149 PRO A C 1
ATOM 1203 O O . PRO A 1 149 ? -37.823 17.596 6.130 1.00 19.80 149 PRO A O 1
ATOM 1207 N N . ALA A 1 150 ? -35.961 18.626 6.930 1.00 16.51 150 ALA A N 1
ATOM 1208 C CA . ALA A 1 150 ? -35.109 18.066 5.859 1.00 19.14 150 ALA A CA 1
ATOM 1209 C C . ALA A 1 150 ? -34.687 16.696 6.359 1.00 22.30 150 ALA A C 1
ATOM 1210 O O . ALA A 1 150 ? -33.564 16.509 6.840 1.00 22.21 150 ALA A O 1
ATOM 1212 N N . LYS A 1 151 ? -35.620 15.757 6.243 1.00 19.46 151 LYS A N 1
ATOM 1213 C CA . LYS A 1 151 ? -35.524 14.443 6.860 1.00 26.21 151 LYS A CA 1
ATOM 1214 C C . LYS A 1 151 ? -34.609 13.513 6.073 1.00 24.37 151 LYS A C 1
ATOM 1215 O O . LYS A 1 151 ? -33.954 12.655 6.649 1.00 19.14 151 LYS A O 1
ATOM 1221 N N . LEU A 1 152 ? -34.547 13.705 4.755 1.00 18.65 152 LEU A N 1
ATOM 1222 C CA . LEU A 1 152 ? -33.854 12.767 3.878 1.00 17.14 152 LEU A CA 1
ATOM 1223 C C . LEU A 1 152 ? -32.662 13.417 3.200 1.00 14.14 152 LEU A C 1
ATOM 1224 O O . LEU A 1 152 ? -32.726 14.574 2.823 1.00 15.31 152 LEU A O 1
ATOM 1229 N N . SER A 1 153 ? -31.579 12.670 3.035 1.00 14.49 153 SER A N 1
ATOM 1230 C CA . SER A 1 153 ? -30.441 13.135 2.238 1.00 13.42 153 SER A CA 1
ATOM 1231 C C . SER A 1 153 ? -30.813 13.157 0.744 1.00 13.96 153 SER A C 1
ATOM 1232 O O . SER A 1 153 ? -31.813 12.558 0.328 1.00 15.47 153 SER A O 1
ATOM 1235 N N . HIS A 1 154 ? -30.013 13.831 -0.078 1.00 13.17 154 HIS A N 1
ATOM 1236 C CA . HIS A 1 154 ? -30.354 13.851 -1.505 1.00 16.75 154 HIS A CA 1
ATOM 1237 C C . HIS A 1 154 ? -30.456 12.435 -2.086 1.00 21.85 154 HIS A C 1
ATOM 1238 O O . HIS A 1 154 ? -31.308 12.153 -2.938 1.00 14.44 154 HIS A O 1
ATOM 1245 N N . HIS A 1 155 ? -29.605 11.527 -1.626 1.00 15.55 155 HIS A N 1
ATOM 1246 C CA . HIS A 1 155 ? -29.637 10.167 -2.198 1.00 19.85 155 HIS A CA 1
ATOM 1247 C C . HIS A 1 155 ? -30.964 9.495 -1.846 1.00 17.40 155 HIS A C 1
ATOM 1248 O O . HIS A 1 155 ? -31.557 8.773 -2.659 1.00 20.09 155 HIS A O 1
ATOM 1255 N N . GLU A 1 156 ? -31.442 9.735 -0.627 1.00 16.45 156 GLU A N 1
ATOM 1256 C CA . GLU A 1 156 ? -32.680 9.095 -0.159 1.00 15.23 156 GLU A CA 1
ATOM 1257 C C . GLU A 1 156 ? -33.888 9.670 -0.873 1.00 18.02 156 GLU A C 1
ATOM 1258 O O . GLU A 1 156 ? -34.815 8.945 -1.244 1.00 17.46 156 GLU A O 1
ATOM 1264 N N . VAL A 1 157 ? -33.898 10.982 -1.055 1.00 14.17 157 VAL A N 1
ATOM 1265 C CA . VAL A 1 157 ? -35.018 11.567 -1.776 1.00 13.40 157 VAL A CA 1
ATOM 1266 C C . VAL A 1 157 ? -35.067 10.962 -3.182 1.00 17.01 157 VAL A C 1
ATOM 1267 O O . VAL A 1 157 ? -36.122 10.554 -3.651 1.00 18.75 157 VAL A O 1
ATOM 1271 N N . LEU A 1 158 ? -33.917 10.896 -3.848 1.00 15.90 158 LEU A N 1
ATOM 1272 C CA . LEU A 1 158 ? -33.883 10.441 -5.230 1.00 16.99 158 LEU A CA 1
ATOM 1273 C C . LEU A 1 158 ? -34.285 8.979 -5.332 1.00 20.43 158 LEU A C 1
ATOM 1274 O O . LEU A 1 158 ? -34.983 8.596 -6.263 1.00 18.84 158 LEU A O 1
ATOM 1279 N N . LEU A 1 159 ? -33.865 8.169 -4.366 1.00 14.50 159 LEU A N 1
ATOM 1280 C CA . LEU A 1 159 ? -34.315 6.784 -4.299 1.00 21.63 159 LEU A CA 1
ATOM 1281 C C . LEU A 1 159 ? -35.831 6.671 -4.122 1.00 23.92 159 LEU A C 1
ATOM 1282 O O . LEU A 1 159 ? -36.477 5.873 -4.792 1.00 19.45 159 LEU A O 1
ATOM 1287 N N . ARG A 1 160 ? -36.403 7.450 -3.206 1.00 14.49 160 ARG A N 1
ATOM 1288 C CA . ARG A 1 160 ? -37.830 7.345 -2.941 1.00 16.31 160 ARG A CA 1
ATOM 1289 C C . ARG A 1 160 ? -38.659 7.816 -4.154 1.00 17.82 160 ARG A C 1
ATOM 1290 O O . ARG A 1 160 ? -39.805 7.403 -4.328 1.00 20.61 160 ARG A O 1
ATOM 1298 N N . LEU A 1 161 ? -38.077 8.684 -4.975 1.00 16.22 161 LEU A N 1
ATOM 1299 C CA . LEU A 1 161 ? -38.773 9.167 -6.165 1.00 15.01 161 LEU A CA 1
ATOM 1300 C C . LEU A 1 161 ? -38.576 8.185 -7.323 1.00 22.42 161 LEU A C 1
ATOM 1301 O O . LEU A 1 161 ? -39.118 8.379 -8.406 1.00 22.81 161 LEU A O 1
ATOM 1306 N N . ASP A 1 162 ? -37.763 7.157 -7.100 1.00 18.17 162 ASP A N 1
ATOM 1307 C CA . ASP A 1 162 ? -37.368 6.244 -8.175 1.00 20.68 162 ASP A CA 1
ATOM 1308 C C . ASP A 1 162 ? -36.723 7.032 -9.316 1.00 26.16 162 ASP A C 1
ATOM 1309 O O . ASP A 1 162 ? -37.046 6.815 -10.484 1.00 21.06 162 ASP A O 1
ATOM 1314 N N . GLY A 1 163 ? -35.831 7.960 -8.979 1.00 21.13 163 GLY A N 1
ATOM 1315 C CA . GLY A 1 163 ? -35.266 8.848 -9.984 1.00 17.18 163 GLY A CA 1
ATOM 1316 C C . GLY A 1 163 ? -33.856 8.493 -10.403 1.00 15.99 163 GLY A C 1
ATOM 1317 O O . GLY A 1 163 ? -33.276 9.180 -11.230 1.00 16.19 163 GLY A O 1
ATOM 1318 N N . TYR A 1 164 ? -33.273 7.457 -9.801 1.00 17.60 164 TYR A N 1
ATOM 1319 C CA . TYR A 1 164 ? -31.966 6.982 -10.261 1.00 15.89 164 TYR A CA 1
ATOM 1320 C C . TYR A 1 164 ? -31.709 5.565 -9.778 1.00 25.99 164 TYR A C 1
ATOM 1321 O O . TYR A 1 164 ? -32.439 5.045 -8.911 1.00 18.56 164 TYR A O 1
ATOM 1330 N N . ASP A 1 165 ? -30.704 4.926 -10.368 1.00 13.86 165 ASP A N 1
ATOM 1331 C CA . ASP A 1 165 ? -30.373 3.558 -10.019 1.00 16.49 165 ASP A CA 1
ATOM 1332 C C . ASP A 1 165 ? -28.879 3.387 -9.778 1.00 21.72 165 ASP A C 1
ATOM 1333 O O . ASP A 1 165 ? -28.120 3.077 -10.705 1.00 23.67 165 ASP A O 1
ATOM 1338 N N . PRO A 1 166 ? -28.451 3.553 -8.525 1.00 22.27 166 PRO A N 1
ATOM 1339 C CA . PRO A 1 166 ? -27.033 3.356 -8.220 1.00 17.94 166 PRO A CA 1
ATOM 1340 C C . PRO A 1 166 ? -26.661 1.887 -8.189 1.00 25.29 166 PRO A C 1
ATOM 1341 O O . PRO A 1 166 ? -25.503 1.583 -8.465 1.00 22.47 166 PRO A O 1
ATOM 1345 N N . GLU A 1 167 ? -27.597 0.993 -7.855 1.00 19.07 167 GLU A N 1
ATOM 1346 C CA . GLU A 1 167 ? -27.235 -0.419 -7.736 1.00 22.39 167 GLU A CA 1
ATOM 1347 C C . GLU A 1 167 ? -26.927 -1.047 -9.092 1.00 19.20 167 GLU A C 1
ATOM 1348 O O . GLU A 1 167 ? -25.889 -1.675 -9.277 1.00 20.33 167 GLU A O 1
ATOM 1354 N N . ARG A 1 168 ? -27.832 -0.882 -10.045 1.00 16.64 168 ARG A N 1
ATOM 1355 C CA . ARG A 1 168 ? -27.573 -1.371 -11.385 1.00 20.03 168 ARG A CA 1
ATOM 1356 C C . ARG A 1 168 ? -26.427 -0.562 -12.042 1.00 19.30 168 ARG A C 1
ATOM 1357 O O . ARG A 1 168 ? -25.647 -1.087 -12.829 1.00 21.54 168 ARG A O 1
ATOM 1365 N N . GLY A 1 169 ? -26.321 0.711 -11.691 1.00 20.09 169 GLY A N 1
ATOM 1366 C CA . GLY A 1 169 ? -25.242 1.552 -12.197 1.00 19.00 169 GLY A CA 1
ATOM 1367 C C . GLY A 1 169 ? -23.886 0.988 -11.789 1.00 20.95 169 GLY A C 1
ATOM 1368 O O . GLY A 1 169 ? -22.992 0.813 -12.627 1.00 22.09 169 GLY A O 1
ATOM 1369 N N . VAL A 1 170 ? -23.730 0.676 -10.503 1.00 19.91 170 VAL A N 1
ATOM 1370 C CA . VAL A 1 170 ? -22.453 0.135 -10.034 1.00 21.61 170 VAL A CA 1
ATOM 1371 C C . VAL A 1 170 ? -22.133 -1.191 -10.724 1.00 21.96 170 VAL A C 1
ATOM 1372 O O . VAL A 1 170 ? -20.988 -1.439 -11.076 1.00 20.62 170 VAL A O 1
ATOM 1376 N N . ARG A 1 171 ? -23.145 -2.030 -10.934 1.00 21.23 171 ARG A N 1
ATOM 1377 C CA . ARG A 1 171 ? -22.906 -3.314 -11.581 1.00 23.07 171 ARG A CA 1
ATOM 1378 C C . ARG A 1 171 ? -22.339 -3.126 -12.978 1.00 30.42 171 ARG A C 1
ATOM 1379 O O . ARG A 1 171 ? -21.444 -3.853 -13.385 1.00 27.72 171 ARG A O 1
ATOM 1387 N N . ILE A 1 172 ? -22.870 -2.144 -13.708 1.00 19.16 172 ILE A N 1
ATOM 1388 C CA . ILE A 1 172 ? -22.497 -1.961 -15.098 1.00 20.78 172 ILE A CA 1
ATOM 1389 C C . ILE A 1 172 ? -21.196 -1.184 -15.359 1.00 21.63 172 ILE A C 1
ATOM 1390 O O . ILE A 1 172 ? -20.455 -1.505 -16.299 1.00 19.56 172 ILE A O 1
ATOM 1395 N N . VAL A 1 173 ? -20.897 -0.182 -14.532 1.00 18.53 173 VAL A N 1
ATOM 1396 C CA . VAL A 1 173 ? -19.706 0.637 -14.784 1.00 20.56 173 VAL A CA 1
ATOM 1397 C C . VAL A 1 173 ? -18.804 0.811 -13.564 1.00 25.83 173 VAL A C 1
ATOM 1398 O O . VAL A 1 173 ? -17.785 1.481 -13.639 1.00 31.87 173 VAL A O 1
ATOM 1402 N N . GLY A 1 174 ? -19.169 0.203 -12.441 1.00 21.59 174 GLY A N 1
ATOM 1403 C CA . GLY A 1 174 ? -18.307 0.252 -11.272 1.00 27.02 174 GLY A CA 1
ATOM 1404 C C . GLY A 1 174 ? -18.542 1.473 -10.395 1.00 28.43 174 GLY A C 1
ATOM 1405 O O . GLY A 1 174 ? -19.644 2.036 -10.355 1.00 20.81 174 GLY A O 1
ATOM 1406 N N . HIS A 1 175 ? -17.481 1.876 -9.704 1.00 27.16 175 HIS A N 1
ATOM 1407 C CA . HIS A 1 175 ? -17.504 2.905 -8.657 1.00 26.95 175 HIS A CA 1
ATOM 1408 C C . HIS A 1 175 ? -18.373 4.135 -8.960 1.00 17.23 175 HIS A C 1
ATOM 1409 O O . HIS A 1 175 ? -18.089 4.880 -9.888 1.00 18.43 175 HIS A O 1
ATOM 1416 N N . ARG A 1 176 ? -19.414 4.363 -8.155 1.00 18.12 176 ARG A N 1
ATOM 1417 C CA . ARG A 1 176 ? -20.267 5.555 -8.285 1.00 21.42 176 ARG A CA 1
ATOM 1418 C C . ARG A 1 176 ? -21.082 5.564 -9.582 1.00 22.96 176 ARG A C 1
ATOM 1419 O O . ARG A 1 176 ? -21.619 6.607 -9.971 1.00 19.74 176 ARG A O 1
ATOM 1427 N N . GLY A 1 177 ? -21.146 4.432 -10.272 1.00 17.87 177 GLY A N 1
ATOM 1428 C CA . GLY A 1 177 ? -21.945 4.374 -11.494 1.00 15.67 177 GLY A CA 1
ATOM 1429 C C . GLY A 1 177 ? -23.428 4.580 -11.235 1.00 18.18 177 GLY A C 1
ATOM 1430 O O . GLY A 1 177 ? -23.911 4.201 -10.189 1.00 20.34 177 GLY A O 1
ATOM 1431 N N . TYR A 1 178 ? -24.162 5.158 -12.190 1.00 17.14 178 TYR A N 1
ATOM 1432 C CA . TYR A 1 178 ? -25.594 5.369 -11.992 1.00 15.75 178 TYR A CA 1
ATOM 1433 C C . TYR A 1 178 ? -26.342 5.520 -13.306 1.00 18.65 178 TYR A C 1
ATOM 1434 O O . TYR A 1 178 ? -25.780 5.994 -14.307 1.00 15.61 178 TYR A O 1
ATOM 1443 N N . PHE A 1 179 ? -27.602 5.099 -13.309 1.00 13.42 179 PHE A N 1
ATOM 1444 C CA . PHE A 1 179 ? -28.528 5.544 -14.351 1.00 14.72 179 PHE A CA 1
ATOM 1445 C C . PHE A 1 179 ? -29.400 6.620 -13.727 1.00 15.49 179 PHE A C 1
ATOM 1446 O O . PHE A 1 179 ? -29.664 6.566 -12.530 1.00 19.23 179 PHE A O 1
ATOM 1454 N N . LEU A 1 180 ? -29.890 7.559 -14.530 1.00 14.94 180 LEU A N 1
ATOM 1455 C CA . LEU A 1 180 ? -31.001 8.417 -14.101 1.00 16.67 180 LEU A CA 1
ATOM 1456 C C . LEU A 1 180 ? -32.273 7.769 -14.642 1.00 16.20 180 LEU A C 1
ATOM 1457 O O . LEU A 1 180 ? -32.236 7.128 -15.678 1.00 14.14 180 LEU A O 1
ATOM 1462 N N . ARG A 1 181 ? -33.391 7.917 -13.935 1.00 13.49 181 ARG A N 1
ATOM 1463 C CA . ARG A 1 181 ? -34.613 7.209 -14.303 1.00 13.61 181 ARG A CA 1
ATOM 1464 C C . ARG A 1 181 ? -35.803 8.179 -14.196 1.00 16.47 181 ARG A C 1
ATOM 1465 O O . ARG A 1 181 ? -35.852 8.994 -13.283 1.00 16.42 181 ARG A O 1
ATOM 1473 N N . ASN A 1 182 ? -36.743 8.117 -15.142 1.00 18.57 182 ASN A N 1
ATOM 1474 C CA A ASN A 1 182 ? -37.963 8.907 -14.992 0.48 23.25 182 ASN A CA 1
ATOM 1475 C CA B ASN A 1 182 ? -37.960 8.933 -15.109 0.52 22.27 182 ASN A CA 1
ATOM 1476 C C . ASN A 1 182 ? -37.703 10.393 -14.737 1.00 17.23 182 ASN A C 1
ATOM 1477 O O . ASN A 1 182 ? -37.030 11.096 -15.501 1.00 17.88 182 ASN A O 1
ATOM 1486 N N . TYR A 1 183 ? -38.244 10.874 -13.622 1.00 16.83 183 TYR A N 1
ATOM 1487 C CA . TYR A 1 183 ? -38.069 12.291 -13.303 1.00 16.74 183 TYR A CA 1
ATOM 1488 C C . TYR A 1 183 ? -36.625 12.695 -13.041 1.00 18.28 183 TYR A C 1
ATOM 1489 O O . TYR A 1 183 ? -36.289 13.875 -13.138 1.00 17.77 183 TYR A O 1
ATOM 1498 N N . GLY A 1 184 ? -35.772 11.739 -12.685 1.00 14.82 184 GLY A N 1
ATOM 1499 C CA . GLY A 1 184 ? -34.356 12.053 -12.574 1.00 14.00 184 GLY A CA 1
ATOM 1500 C C . GLY A 1 184 ? -33.854 12.538 -13.937 1.00 14.54 184 GLY A C 1
ATOM 1501 O O . GLY A 1 184 ? -33.062 13.470 -14.014 1.00 15.53 184 GLY A O 1
ATOM 1502 N N . VAL A 1 185 ? -34.320 11.899 -15.012 1.00 15.29 185 VAL A N 1
ATOM 1503 C CA . VAL A 1 185 ? -33.915 12.290 -16.367 1.00 15.54 185 VAL A CA 1
ATOM 1504 C C . VAL A 1 185 ? -34.521 13.658 -16.699 1.00 21.06 185 VAL A C 1
ATOM 1505 O O . VAL A 1 185 ? -33.829 14.550 -17.177 1.00 13.85 185 VAL A O 1
ATOM 1509 N N . PHE A 1 186 ? -35.815 13.820 -16.438 1.00 14.01 186 PHE A N 1
ATOM 1510 C CA . PHE A 1 186 ? -36.512 15.075 -16.790 1.00 17.62 186 PHE A CA 1
ATOM 1511 C C . PHE A 1 186 ? -35.941 16.270 -16.026 1.00 16.64 186 PHE A C 1
ATOM 1512 O O . PHE A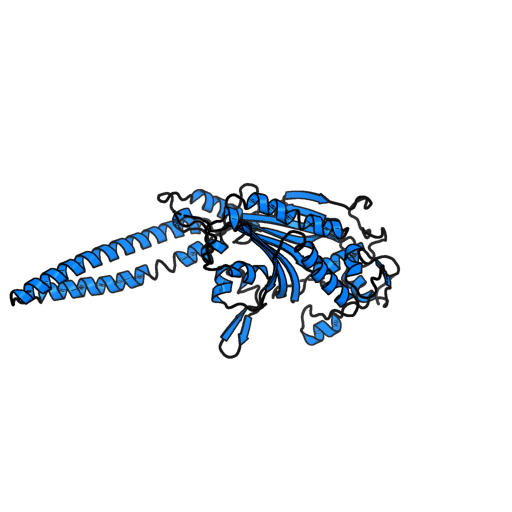 1 186 ? -35.811 17.361 -16.575 1.00 18.39 186 PHE A O 1
ATOM 1520 N N . LEU A 1 187 ? -35.576 16.064 -14.763 1.00 15.13 187 LEU A N 1
ATOM 1521 C CA . LEU A 1 187 ? -34.976 17.153 -13.979 1.00 15.49 187 LEU A CA 1
ATOM 1522 C C . LEU A 1 187 ? -33.609 17.527 -14.528 1.00 13.07 187 LEU A C 1
ATOM 1523 O O . LEU A 1 187 ? -33.239 18.693 -14.548 1.00 15.95 187 LEU A O 1
ATOM 1528 N N . ASN A 1 188 ? -32.822 16.525 -14.896 1.00 12.54 188 ASN A N 1
ATOM 1529 C CA . ASN A 1 188 ? -31.503 16.825 -15.438 1.00 13.28 188 ASN A CA 1
ATOM 1530 C C . ASN A 1 188 ? -31.630 17.632 -16.729 1.00 16.48 188 ASN A C 1
ATOM 1531 O O . ASN A 1 188 ? -30.979 18.667 -16.874 1.00 13.15 188 ASN A O 1
ATOM 1536 N N . GLN A 1 189 ? -32.485 17.170 -17.649 1.00 16.20 189 GLN A N 1
ATOM 1537 C CA . GLN A 1 189 ? -32.755 17.914 -18.900 1.00 12.85 189 GLN A CA 1
ATOM 1538 C C . GLN A 1 189 ? -33.332 19.306 -18.648 1.00 13.16 189 GLN A C 1
ATOM 1539 O O . GLN A 1 189 ? -32.982 20.281 -19.348 1.00 13.49 189 GLN A O 1
ATOM 1545 N N . ALA A 1 190 ? -34.236 19.413 -17.672 1.00 13.68 190 ALA A N 1
ATOM 1546 C CA . ALA A 1 190 ? -34.786 20.711 -17.312 1.00 17.70 190 ALA A CA 1
ATOM 1547 C C . ALA A 1 190 ? -33.690 21.702 -16.924 1.00 14.27 190 ALA A C 1
ATOM 1548 O O . ALA A 1 190 ? -33.702 22.834 -17.381 1.00 15.36 190 ALA A O 1
ATOM 1550 N N . LEU A 1 191 ? -32.756 21.284 -16.072 1.00 13.43 191 LEU A N 1
ATOM 1551 C CA . LEU A 1 191 ? -31.655 22.168 -15.678 1.00 15.96 191 LEU A CA 1
ATOM 1552 C C . LEU A 1 191 ? -30.759 22.514 -16.863 1.00 14.69 191 LEU A C 1
ATOM 1553 O O . LEU A 1 191 ? -30.361 23.659 -17.034 1.00 14.41 191 LEU A O 1
ATOM 1558 N N . ILE A 1 192 ? -30.454 21.530 -17.706 1.00 13.80 192 ILE A N 1
ATOM 1559 C CA . ILE A 1 192 ? -29.656 21.841 -18.887 1.00 12.61 192 ILE A CA 1
ATOM 1560 C C . ILE A 1 192 ? -30.353 22.907 -19.753 1.00 17.44 192 ILE A C 1
ATOM 1561 O O . ILE A 1 192 ? -29.756 23.910 -20.161 1.00 16.24 192 ILE A O 1
ATOM 1566 N N . ASN A 1 193 ? -31.630 22.696 -20.045 1.00 16.21 193 ASN A N 1
ATOM 1567 C CA . ASN A 1 193 ? -32.327 23.594 -20.976 1.00 12.60 193 ASN A CA 1
ATOM 1568 C C . ASN A 1 193 ? -32.651 24.950 -20.331 1.00 19.22 193 ASN A C 1
ATOM 1569 O O . ASN A 1 193 ? -32.556 26.006 -20.970 1.00 16.95 193 ASN A O 1
ATOM 1574 N N . TYR A 1 194 ? -33.020 24.922 -19.053 1.00 17.13 194 TYR A N 1
ATOM 1575 C CA . TYR A 1 194 ? -33.242 26.174 -18.339 1.00 14.38 194 TYR A CA 1
ATOM 1576 C C . TYR A 1 194 ? -31.934 26.968 -18.333 1.00 11.14 194 TYR A C 1
ATOM 1577 O O . TYR A 1 194 ? -31.898 28.173 -18.656 1.00 17.51 194 TYR A O 1
ATOM 1586 N N . GLY A 1 195 ? -30.847 26.281 -18.005 1.00 16.25 195 GLY A N 1
ATOM 1587 C CA . GLY A 1 195 ? -29.541 26.905 -17.966 1.00 15.59 195 GLY A CA 1
ATOM 1588 C C . GLY A 1 195 ? -29.148 27.548 -19.295 1.00 18.70 195 GLY A C 1
ATOM 1589 O O . GLY A 1 195 ? -28.658 28.684 -19.318 1.00 16.75 195 GLY A O 1
ATOM 1590 N N . LEU A 1 196 ? -29.334 26.821 -20.399 1.00 17.73 196 LEU A N 1
ATOM 1591 C CA . LEU A 1 196 ? -29.022 27.355 -21.738 1.00 18.47 196 LEU A CA 1
ATOM 1592 C C . LEU A 1 196 ? -29.904 28.554 -22.065 1.00 16.59 196 LEU A C 1
ATOM 1593 O O . LEU A 1 196 ? -29.442 29.539 -22.610 1.00 19.82 196 LEU A O 1
ATOM 1598 N N . SER A 1 197 ? -31.183 28.465 -21.716 1.00 14.91 197 SER A N 1
ATOM 1599 C CA . SER A 1 197 ? -32.114 29.547 -22.017 1.00 16.89 197 SER A CA 1
ATOM 1600 C C . SER A 1 197 ? -31.813 30.770 -21.155 1.00 21.33 197 SER A C 1
ATOM 1601 O O . SER A 1 197 ? -31.894 31.913 -21.625 1.00 17.95 197 SER A O 1
ATOM 1604 N N . PHE A 1 198 ? -31.447 30.521 -19.900 1.00 16.70 198 PHE A N 1
ATOM 1605 C CA . PHE A 1 198 ? -31.126 31.601 -18.938 1.00 19.02 198 PHE A CA 1
ATOM 1606 C C . PHE A 1 198 ? -29.923 32.387 -19.452 1.00 14.81 198 PHE A C 1
ATOM 1607 O O . PHE A 1 198 ? -29.958 33.617 -19.546 1.00 18.22 198 PHE A O 1
ATOM 1615 N N . LEU A 1 199 ? -28.868 31.676 -19.836 1.00 14.12 199 LEU A N 1
ATOM 1616 C CA . LEU A 1 199 ? -27.678 32.349 -20.345 1.00 14.46 199 LEU A CA 1
ATOM 1617 C C . LEU A 1 199 ? -27.895 32.982 -21.722 1.00 19.06 199 LEU A C 1
ATOM 1618 O O . LEU A 1 199 ? -27.414 34.090 -21.995 1.00 21.23 199 LEU A O 1
ATOM 1623 N N . SER A 1 200 ? -28.615 32.304 -22.609 1.00 18.29 200 SER A N 1
ATOM 1624 C CA A SER A 1 200 ? -28.823 32.875 -23.939 0.43 20.90 200 SER A CA 1
ATOM 1625 C CA B SER A 1 200 ? -28.846 32.872 -23.943 0.57 20.86 200 SER A CA 1
ATOM 1626 C C . SER A 1 200 ? -29.636 34.182 -23.844 1.00 23.75 200 SER A C 1
ATOM 1627 O O . SER A 1 200 ? -29.417 35.114 -24.616 1.00 20.33 200 SER A O 1
ATOM 1632 N N . SER A 1 201 ? -30.555 34.263 -22.880 1.00 22.74 201 SER A N 1
ATOM 1633 C CA . SER A 1 201 ? -31.293 35.516 -22.665 1.00 28.14 201 SER A CA 1
ATOM 1634 C C . SER A 1 201 ? -30.356 36.617 -22.201 1.00 33.00 201 SER A C 1
ATOM 1635 O O . SER A 1 201 ? -30.695 37.796 -22.272 1.00 30.30 201 SER A O 1
ATOM 1638 N N . LYS A 1 202 ? -29.190 36.238 -21.695 1.00 33.21 202 LYS A N 1
ATOM 1639 C CA . LYS A 1 202 ? -28.202 37.233 -21.293 1.00 33.94 202 LYS A CA 1
ATOM 1640 C C . LYS A 1 202 ? -27.155 37.483 -22.382 1.00 34.66 202 LYS A C 1
ATOM 1641 O O . LYS A 1 202 ? -26.128 38.098 -22.132 1.00 36.93 202 LYS A O 1
ATOM 1647 N N . GLY A 1 203 ? -27.409 36.988 -23.585 1.00 29.36 203 GLY A N 1
ATOM 1648 C CA . GLY A 1 203 ? -26.509 37.248 -24.699 1.00 26.54 203 GLY A CA 1
ATOM 1649 C C . GLY A 1 203 ? -25.368 36.255 -24.829 1.00 24.66 203 GLY A C 1
ATOM 1650 O O . GLY A 1 203 ? -24.476 36.450 -25.652 1.00 27.92 203 GLY A O 1
ATOM 1651 N N . TYR A 1 204 ? -25.383 35.181 -24.035 1.00 19.66 204 TYR A N 1
ATOM 1652 C CA . TYR A 1 204 ? -24.354 34.159 -24.186 1.00 17.88 204 TYR A CA 1
ATOM 1653 C C . TYR A 1 204 ? -24.704 33.323 -25.414 1.00 18.53 204 TYR A C 1
ATOM 1654 O O . TYR A 1 204 ? -25.882 33.079 -25.689 1.00 20.26 204 TYR A O 1
ATOM 1663 N N . VAL A 1 205 ? -23.683 32.837 -26.107 1.00 15.29 205 VAL A N 1
ATOM 1664 C CA . VAL A 1 205 ? -23.877 31.947 -27.266 1.00 16.74 205 VAL A CA 1
ATOM 1665 C C . VAL A 1 205 ? -23.822 30.477 -26.818 1.00 14.46 205 VAL A C 1
ATOM 1666 O O . VAL A 1 205 ? -22.814 30.035 -26.255 1.00 15.39 205 VAL A O 1
ATOM 1670 N N . PRO A 1 206 ? -24.914 29.721 -27.026 1.00 23.18 206 PRO A N 1
ATOM 1671 C CA . PRO A 1 206 ? -24.875 28.297 -26.652 1.00 20.60 206 PRO A CA 1
ATOM 1672 C C . PRO A 1 206 ? -23.808 27.562 -27.457 1.00 18.80 206 PRO A C 1
ATOM 1673 O O . PRO A 1 206 ? -23.704 27.734 -28.682 1.00 16.56 206 PRO A O 1
ATOM 1677 N N . LEU A 1 207 ? -23.017 26.752 -26.771 1.00 12.30 207 LEU A N 1
ATOM 1678 C CA . LEU A 1 207 ? -21.932 26.036 -27.431 1.00 17.08 207 LEU A CA 1
ATOM 1679 C C . LEU A 1 207 ? -21.816 24.650 -26.826 1.00 21.87 207 LEU A C 1
ATOM 1680 O O . LEU A 1 207 ? -21.504 24.524 -25.656 1.00 22.64 207 LEU A O 1
ATOM 1685 N N . GLN A 1 208 ? -22.094 23.611 -27.605 1.00 19.15 208 GLN A N 1
ATOM 1686 C CA . GLN A 1 208 ? -21.961 22.257 -27.080 1.00 16.56 208 GLN A CA 1
ATOM 1687 C C . GLN A 1 208 ? -20.642 21.711 -27.549 1.00 19.82 208 GLN A C 1
ATOM 1688 O O . GLN A 1 208 ? -20.394 21.605 -28.755 1.00 16.33 208 GLN A O 1
ATOM 1694 N N . ALA A 1 209 ? -19.783 21.395 -26.588 1.00 15.30 209 ALA A N 1
ATOM 1695 C CA . ALA A 1 209 ? -18.407 21.017 -26.891 1.00 15.68 209 ALA A CA 1
ATOM 1696 C C . ALA A 1 209 ? -18.235 19.507 -27.031 1.00 21.72 209 ALA A C 1
ATOM 1697 O O . ALA A 1 209 ? -18.938 18.741 -26.382 1.00 17.14 209 ALA A O 1
ATOM 1699 N N . PRO A 1 210 ? -17.277 19.079 -27.859 1.00 17.24 210 PRO A N 1
ATOM 1700 C CA . PRO A 1 210 ? -16.920 17.657 -27.936 1.00 19.04 210 PRO A CA 1
ATOM 1701 C C . PRO A 1 210 ? -16.323 17.283 -26.605 1.00 17.10 210 PRO A C 1
ATOM 1702 O O . PRO A 1 210 ? -15.741 18.163 -25.977 1.00 15.58 210 PRO A O 1
ATOM 1706 N N . VAL A 1 211 ? -16.484 16.033 -26.169 1.00 16.63 211 VAL A N 1
ATOM 1707 C CA . VAL A 1 211 ? -15.990 15.604 -24.846 1.00 13.17 211 VAL A CA 1
ATOM 1708 C C . VAL A 1 211 ? -14.648 14.888 -24.959 1.00 17.82 211 VAL A C 1
ATOM 1709 O O . VAL A 1 211 ? -14.101 14.433 -23.966 1.00 19.58 211 VAL A O 1
ATOM 1713 N N . MET A 1 212 ? -14.123 14.778 -26.181 1.00 19.93 212 MET A N 1
ATOM 1714 C CA . MET A 1 212 ? -12.762 14.297 -26.368 1.00 23.98 212 MET A CA 1
ATOM 1715 C C . MET A 1 212 ? -11.914 15.449 -26.874 1.00 25.40 212 MET A C 1
ATOM 1716 O O . MET A 1 212 ? -12.400 16.308 -27.606 1.00 21.16 212 MET A O 1
ATOM 1721 N N . MET A 1 213 ? -10.647 15.459 -26.481 1.00 20.49 213 MET A N 1
ATOM 1722 C CA . MET A 1 213 ? -9.715 16.492 -26.906 1.00 23.97 213 MET A CA 1
ATOM 1723 C C . MET A 1 213 ? -8.372 15.874 -27.215 1.00 23.65 213 MET A C 1
ATOM 1724 O O . MET A 1 213 ? -7.928 14.973 -26.508 1.00 20.70 213 MET A O 1
ATOM 1729 N N . ASN A 1 214 ? -7.712 16.382 -28.249 1.00 20.67 214 ASN A N 1
ATOM 1730 C CA . ASN A 1 214 ? -6.346 15.970 -28.539 1.00 19.46 214 ASN A CA 1
ATOM 1731 C C . ASN A 1 214 ? -5.418 16.389 -27.419 1.00 18.31 214 ASN A C 1
ATOM 1732 O O . ASN A 1 214 ? -5.571 17.460 -26.826 1.00 20.06 214 ASN A O 1
ATOM 1737 N N . LYS A 1 215 ? -4.442 15.540 -27.144 1.00 19.84 215 LYS A N 1
ATOM 1738 C CA . LYS A 1 215 ? -3.525 15.767 -26.032 1.00 28.21 215 LYS A CA 1
ATOM 1739 C C . LYS A 1 215 ? -2.799 17.106 -26.102 1.00 25.43 215 LYS A C 1
ATOM 1740 O O . LYS A 1 215 ? -2.686 17.817 -25.110 1.00 26.94 215 LYS A O 1
ATOM 1746 N N . GLU A 1 216 ? -2.300 17.448 -27.277 1.00 23.62 216 GLU A N 1
ATOM 1747 C CA . GLU A 1 216 ? -1.475 18.651 -27.407 1.00 33.25 216 GLU A CA 1
ATOM 1748 C C . GLU A 1 216 ? -2.255 19.937 -27.128 1.00 31.23 216 GLU A C 1
ATOM 1749 O O . GLU A 1 216 ? -1.735 20.867 -26.522 1.00 30.94 216 GLU A O 1
ATOM 1755 N N . VAL A 1 217 ? -3.514 19.980 -27.549 1.00 23.74 217 VAL A N 1
ATOM 1756 C CA . VAL A 1 217 ? -4.363 21.115 -27.225 1.00 21.12 217 VAL A CA 1
ATOM 1757 C C . VAL A 1 217 ? -4.723 21.141 -25.742 1.00 22.05 217 VAL A C 1
ATOM 1758 O O . VAL A 1 217 ? -4.687 22.190 -25.110 1.00 25.31 217 VAL A O 1
ATOM 1762 N N . MET A 1 218 ? -5.068 19.985 -25.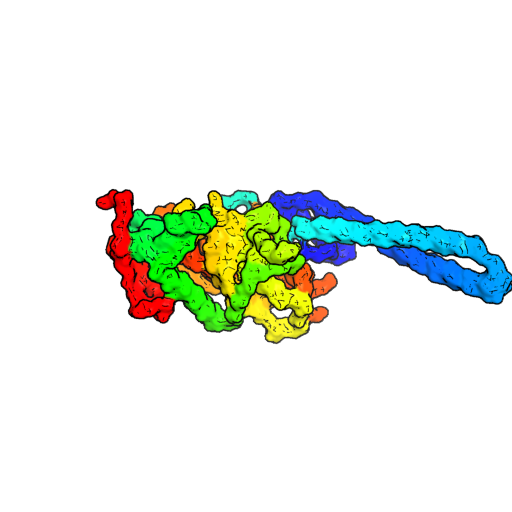178 1.00 19.60 218 MET A N 1
ATOM 1763 C CA . MET A 1 218 ? -5.448 19.928 -23.759 1.00 22.68 218 MET A CA 1
ATOM 1764 C C . MET A 1 218 ? -4.299 20.427 -22.886 1.00 28.09 218 MET A C 1
ATOM 1765 O O . MET A 1 218 ? -4.505 21.122 -21.880 1.00 26.36 218 MET A O 1
ATOM 1770 N N . ALA A 1 219 ? -3.084 20.077 -23.287 1.00 22.88 219 ALA A N 1
ATOM 1771 C CA . ALA A 1 219 ? -1.897 20.395 -22.490 1.00 26.19 219 ALA A CA 1
ATOM 1772 C C . ALA A 1 219 ? -1.670 21.894 -22.452 1.00 32.90 219 ALA A C 1
ATOM 1773 O O . ALA A 1 219 ? -1.075 22.412 -21.510 1.00 27.56 219 ALA A O 1
ATOM 1775 N N . LYS A 1 220 ? -2.167 22.592 -23.472 1.00 24.31 220 LYS A N 1
ATOM 1776 C CA . LYS A 1 220 ? -2.032 24.044 -23.527 1.00 28.90 220 LYS A CA 1
ATOM 1777 C C . LYS A 1 220 ? -3.028 24.769 -22.630 1.00 33.34 220 LYS A C 1
ATOM 1778 O O . LYS A 1 220 ? -2.823 25.932 -22.288 1.00 32.44 220 LYS A O 1
ATOM 1784 N N . THR A 1 221 ? -4.106 24.103 -22.236 1.00 26.70 221 THR A N 1
ATOM 1785 C CA . THR A 1 221 ? -5.078 24.786 -21.391 1.00 30.99 221 THR A CA 1
ATOM 1786 C C . THR A 1 221 ? -5.143 24.240 -19.970 1.00 33.31 221 THR A C 1
ATOM 1787 O O . THR A 1 221 ? -5.626 24.928 -19.061 1.00 31.23 221 THR A O 1
ATOM 1791 N N . ALA A 1 222 ? -4.649 23.017 -19.772 1.00 32.09 222 ALA A N 1
ATOM 1792 C CA . ALA A 1 222 ? -4.746 22.361 -18.468 1.00 40.06 222 ALA A CA 1
ATOM 1793 C C . ALA A 1 222 ? -3.382 21.998 -17.895 1.00 44.71 222 ALA A C 1
ATOM 1794 O O . ALA A 1 222 ? -2.474 21.606 -18.632 1.00 38.92 222 ALA A O 1
ATOM 1796 N N . GLN A 1 223 ? -3.259 22.116 -16.572 1.00 49.20 223 GLN A N 1
ATOM 1797 C CA . GLN A 1 223 ? -1.994 21.878 -15.861 1.00 52.77 223 GLN A CA 1
ATOM 1798 C C . GLN A 1 223 ? -1.631 20.400 -15.738 1.00 54.47 223 GLN A C 1
ATOM 1799 O O . GLN A 1 223 ? -2.497 19.524 -15.848 1.00 48.87 223 GLN A O 1
ATOM 1805 N N . LEU A 1 224 ? -0.346 20.139 -15.499 1.00 65.20 224 LEU A N 1
ATOM 1806 C CA . LEU A 1 224 ? 0.180 18.777 -15.438 1.00 69.14 224 LEU A CA 1
ATOM 1807 C C . LEU A 1 224 ? -0.632 17.874 -14.509 1.00 68.46 224 LEU A C 1
ATOM 1808 O O . LEU A 1 224 ? -1.097 16.809 -14.92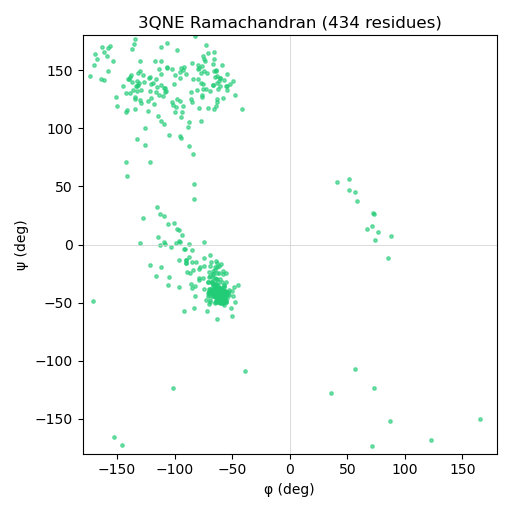5 1.00 65.79 224 LEU A O 1
ATOM 1813 N N . SER A 1 225 ? -0.805 18.296 -13.259 1.00 65.43 225 SER A N 1
ATOM 1814 C CA . SER A 1 225 ? -1.555 17.493 -12.300 1.00 66.21 225 SER A CA 1
ATOM 1815 C C . SER A 1 225 ? -2.851 16.934 -12.906 1.00 66.25 225 SER A C 1
ATOM 1816 O O . SER A 1 225 ? -3.259 15.820 -12.586 1.00 67.08 225 SER A O 1
ATOM 1819 N N . GLN A 1 226 ? -3.486 17.701 -13.790 1.00 63.42 226 GLN A N 1
ATOM 1820 C CA . GLN A 1 226 ? -4.761 17.291 -14.378 1.00 60.93 226 GLN A CA 1
ATOM 1821 C C . GLN A 1 226 ? -4.676 16.007 -15.221 1.00 53.37 226 GLN A C 1
ATOM 1822 O O . GLN A 1 226 ? -5.612 15.204 -15.240 1.00 46.49 226 GLN A O 1
ATOM 1828 N N . PHE A 1 227 ? -3.563 15.812 -15.920 1.00 42.65 227 PHE A N 1
ATOM 1829 C CA . PHE A 1 227 ? -3.399 14.604 -16.713 1.00 42.29 227 PHE A CA 1
ATOM 1830 C C . PHE A 1 227 ? -3.176 13.361 -15.859 1.00 60.11 227 PHE A C 1
ATOM 1831 O O . PHE A 1 227 ? -3.932 12.389 -15.944 1.00 58.94 227 PHE A O 1
ATOM 1839 N N . ASP A 1 228 ? -2.137 13.400 -15.034 1.00 75.29 228 ASP A N 1
ATOM 1840 C CA . ASP A 1 228 ? -1.712 12.222 -14.286 1.00 91.56 228 ASP A CA 1
ATOM 1841 C C . ASP A 1 228 ? -2.511 12.025 -13.000 1.00 89.52 228 ASP A C 1
ATOM 1842 O O . ASP A 1 228 ? -1.963 11.614 -11.976 1.00 98.15 228 ASP A O 1
ATOM 1847 N N . GLU A 1 229 ? -3.809 12.297 -13.069 1.00 76.51 229 GLU A N 1
ATOM 1848 C CA . GLU A 1 229 ? -4.642 12.325 -11.881 1.00 72.76 229 GLU A CA 1
ATOM 1849 C C . GLU A 1 229 ? -6.115 12.437 -12.229 1.00 58.24 229 GLU A C 1
ATOM 1850 O O . GLU A 1 229 ? -6.947 11.702 -11.690 1.00 47.97 229 GLU A O 1
ATOM 1856 N N . GLU A 1 230 ? -6.436 13.379 -13.114 1.00 42.00 230 GLU A N 1
ATOM 1857 C CA . GLU A 1 230 ? -7.820 13.815 -13.259 1.00 36.45 230 GLU A CA 1
ATOM 1858 C C . GLU A 1 230 ? -8.520 13.305 -14.507 1.00 30.98 230 GLU A C 1
ATOM 1859 O O . GLU A 1 230 ? -9.729 13.040 -14.467 1.00 30.48 230 GLU A O 1
ATOM 1865 N N . LEU A 1 231 ? -7.782 13.181 -15.612 1.00 23.87 231 LEU A N 1
ATOM 1866 C CA . LEU A 1 231 ? -8.427 12.909 -16.905 1.00 23.19 231 LEU A CA 1
ATOM 1867 C C . LEU A 1 231 ? -8.363 11.453 -17.327 1.00 25.27 231 LEU A C 1
ATOM 1868 O O . LEU A 1 231 ? -7.336 10.790 -17.197 1.00 21.79 231 LEU A O 1
ATOM 1873 N N . TYR A 1 232 ? -9.469 10.957 -17.862 1.00 21.45 232 TYR A N 1
ATOM 1874 C CA . TYR A 1 232 ? -9.459 9.650 -18.478 1.00 20.64 232 TYR A CA 1
ATOM 1875 C C . TYR A 1 232 ? -8.773 9.774 -19.829 1.00 23.43 232 TYR A C 1
ATOM 1876 O O . TYR A 1 232 ? -9.012 10.732 -20.569 1.00 22.95 232 TYR A O 1
ATOM 1885 N N . LYS A 1 233 ? -7.935 8.806 -20.163 1.00 26.03 233 LYS A N 1
ATOM 1886 C CA . LYS A 1 233 ? -7.404 8.726 -21.515 1.00 29.13 233 LYS A CA 1
ATOM 1887 C C . LYS A 1 233 ? -8.240 7.773 -22.363 1.00 30.86 233 LYS A C 1
ATOM 1888 O O . LYS A 1 233 ? -8.725 6.748 -21.884 1.00 27.47 233 LYS A O 1
ATOM 1894 N N . VAL A 1 234 ? -8.403 8.134 -23.630 1.00 20.72 234 VAL A N 1
ATOM 1895 C CA . VAL A 1 234 ? -9.174 7.354 -24.575 1.00 21.23 234 VAL A CA 1
ATOM 1896 C C . VAL A 1 234 ? -8.203 6.697 -25.545 1.00 28.76 234 VAL A C 1
ATOM 1897 O O . VAL A 1 234 ? -7.322 7.365 -26.084 1.00 28.71 234 VAL A O 1
ATOM 1901 N N . ILE A 1 235 ? -8.373 5.401 -25.770 1.00 25.39 235 ILE A N 1
ATOM 1902 C CA . ILE A 1 235 ? -7.553 4.663 -26.731 1.00 29.05 235 ILE A CA 1
ATOM 1903 C C . ILE A 1 235 ? -8.335 4.452 -28.011 1.00 32.55 235 ILE A C 1
ATOM 1904 O O . ILE A 1 235 ? -9.424 3.866 -28.008 1.00 32.38 235 ILE A O 1
ATOM 1909 N N . ASP A 1 236 ? -7.763 4.924 -29.106 1.00 34.89 236 ASP A N 1
ATOM 1910 C CA . ASP A 1 236 ? -8.400 4.858 -30.404 1.00 34.93 236 ASP A CA 1
ATOM 1911 C C . ASP A 1 236 ? -7.409 4.176 -31.333 1.00 38.23 236 ASP A C 1
ATOM 1912 O O . ASP A 1 236 ? -6.627 4.836 -32.005 1.00 34.32 236 ASP A O 1
ATOM 1917 N N . GLY A 1 237 ? -7.436 2.847 -31.342 1.00 42.58 237 GLY A N 1
ATOM 1918 C CA . GLY A 1 237 ? -6.423 2.069 -32.028 1.00 46.83 237 GLY A CA 1
ATOM 1919 C C . GLY A 1 237 ? -5.036 2.418 -31.517 1.00 52.19 237 GLY A C 1
ATOM 1920 O O . GLY A 1 237 ? -4.665 2.058 -30.397 1.00 49.68 237 GLY A O 1
ATOM 1921 N N . GLU A 1 238 ? -4.276 3.136 -32.340 1.00 51.44 238 GLU A N 1
ATOM 1922 C CA . GLU A 1 238 ? -2.908 3.504 -32.002 1.00 60.81 238 GLU A CA 1
ATOM 1923 C C . GLU A 1 238 ? -2.830 4.900 -31.397 1.00 56.06 238 GLU A C 1
ATOM 1924 O O . GLU A 1 238 ? -1.807 5.280 -30.839 1.00 54.82 238 GLU A O 1
ATOM 1930 N N . ASP A 1 239 ? -3.913 5.660 -31.510 1.00 46.47 239 ASP A N 1
ATOM 1931 C CA . ASP A 1 239 ? -3.920 7.041 -31.039 1.00 50.50 239 ASP A CA 1
ATOM 1932 C C . ASP A 1 239 ? -4.547 7.170 -29.654 1.00 41.21 239 ASP A C 1
ATOM 1933 O O . ASP A 1 239 ? -5.175 6.235 -29.150 1.00 41.53 239 ASP A O 1
ATOM 1938 N N . GLU A 1 240 ? -4.365 8.334 -29.045 1.00 34.33 240 GLU A N 1
ATOM 1939 C CA . GLU A 1 240 ? -4.919 8.606 -27.722 1.00 34.86 240 GLU A CA 1
ATOM 1940 C C . GLU A 1 240 ? -5.472 10.026 -27.661 1.00 37.80 240 GLU A C 1
ATOM 1941 O O . GLU A 1 240 ? -4.919 10.949 -28.263 1.00 34.73 240 GLU A O 1
ATOM 1947 N N . LYS A 1 241 ? -6.565 10.189 -26.927 1.00 24.62 241 LYS A N 1
ATOM 1948 C CA . LYS A 1 241 ? -7.129 11.505 -26.651 1.00 24.34 241 LYS A CA 1
ATOM 1949 C C . LYS A 1 241 ? -7.461 11.517 -25.158 1.00 25.35 241 LYS A C 1
ATOM 1950 O O . LYS A 1 241 ? -7.250 10.516 -24.456 1.00 22.71 241 LYS A O 1
ATOM 1956 N N . TYR A 1 242 ? -7.934 12.651 -24.658 1.00 18.06 242 TYR A N 1
ATOM 1957 C CA . TYR A 1 242 ? -8.437 12.701 -23.286 1.00 18.23 242 TYR A CA 1
ATOM 1958 C C . TYR A 1 242 ? -9.931 12.966 -23.318 1.00 22.53 242 TYR A C 1
ATOM 1959 O O . TYR A 1 242 ? -10.415 13.625 -24.230 1.00 24.41 242 TYR A O 1
ATOM 1968 N N . LEU A 1 243 ? -10.652 12.478 -22.308 1.00 16.54 243 LEU A N 1
ATOM 1969 C CA . LEU A 1 243 ? -12.001 12.939 -22.065 1.00 12.72 243 LEU A CA 1
ATOM 1970 C C . LEU A 1 243 ? -11.893 14.209 -21.243 1.00 14.69 243 LEU A C 1
ATOM 1971 O O . LEU A 1 243 ? -11.046 14.310 -20.351 1.00 15.28 243 LEU A O 1
ATOM 1976 N N . ILE A 1 244 ? -12.756 15.174 -21.518 1.00 17.59 244 ILE A N 1
ATOM 1977 C CA . ILE A 1 244 ? -12.679 16.460 -20.830 1.00 19.10 244 ILE A CA 1
ATOM 1978 C C . ILE A 1 244 ? -13.310 16.370 -19.445 1.00 22.34 244 ILE A C 1
ATOM 1979 O O . ILE A 1 244 ? -14.191 15.546 -19.217 1.00 17.77 244 ILE A O 1
ATOM 1984 N N . ALA A 1 245 ? -12.815 17.193 -18.521 1.00 17.72 245 ALA A N 1
ATOM 1985 C CA . ALA A 1 245 ? -13.367 17.315 -17.181 1.00 17.37 245 ALA A CA 1
ATOM 1986 C C . ALA A 1 245 ? -14.447 18.388 -17.132 1.00 22.35 245 ALA A C 1
ATOM 1987 O O . ALA A 1 245 ? -15.206 18.453 -16.170 1.00 20.20 245 ALA A O 1
ATOM 1989 N N . THR A 1 246 ? -14.492 19.237 -18.162 1.00 17.62 246 THR A N 1
ATOM 1990 C CA . THR A 1 246 ? -15.397 20.387 -18.192 1.00 21.11 246 THR A CA 1
ATOM 1991 C C . THR A 1 246 ? -15.325 21.053 -19.545 1.00 21.77 246 THR A C 1
ATOM 1992 O O . THR A 1 246 ? -14.254 21.085 -20.166 1.00 18.52 246 THR A O 1
ATOM 1996 N N . SER A 1 247 ? -16.454 21.579 -20.028 1.00 20.50 247 SER A N 1
ATOM 1997 C CA . SER A 1 247 ? -16.456 22.175 -21.360 1.00 18.09 247 SER A CA 1
ATOM 1998 C C . SER A 1 247 ? -15.520 23.385 -21.412 1.00 17.65 247 SER A C 1
ATOM 1999 O O . SER A 1 247 ? -15.161 23.842 -22.499 1.00 24.50 247 SER A O 1
ATOM 2002 N N . GLU A 1 248 ? -15.135 23.906 -20.248 1.00 20.33 248 GLU A N 1
ATOM 2003 C CA . GLU A 1 248 ? -14.155 24.996 -20.210 1.00 20.33 248 GLU A CA 1
ATOM 2004 C C . GLU A 1 248 ? -12.853 24.626 -20.937 1.00 20.01 248 GLU A C 1
ATOM 2005 O O . GLU A 1 248 ? -12.207 25.485 -21.538 1.00 18.83 248 GLU A O 1
ATOM 2011 N N . GLN A 1 249 ? -12.482 23.351 -20.905 1.00 19.19 249 GLN A N 1
ATOM 2012 C CA . GLN A 1 249 ? -11.257 22.935 -21.584 1.00 20.97 249 GLN A CA 1
ATOM 2013 C C . GLN A 1 249 ? -11.311 23.142 -23.104 1.00 20.13 249 GLN A C 1
ATOM 2014 O O . GLN A 1 249 ? -10.566 23.963 -23.622 1.00 21.42 249 GLN A O 1
ATOM 2020 N N . PRO A 1 250 ? -12.219 22.441 -23.820 1.00 14.12 250 PRO A N 1
ATOM 2021 C CA . PRO A 1 250 ? -12.287 22.658 -25.278 1.00 21.39 250 PRO A CA 1
ATOM 2022 C C . PRO A 1 250 ? -12.749 24.083 -25.658 1.00 18.32 250 PRO A C 1
ATOM 2023 O O . PRO A 1 250 ? -12.318 24.648 -26.662 1.00 18.29 250 PRO A O 1
ATOM 2027 N N . ILE A 1 251 ? -13.615 24.678 -24.851 1.00 16.13 251 ILE A N 1
ATOM 2028 C CA . ILE A 1 251 ? -14.105 25.997 -25.206 1.00 14.73 251 ILE A CA 1
ATOM 2029 C C . ILE A 1 251 ? -12.995 27.043 -25.043 1.00 16.70 251 ILE A C 1
ATOM 2030 O O . ILE A 1 251 ? -12.911 28.008 -25.809 1.00 16.49 251 ILE A O 1
ATOM 2035 N N . SER A 1 252 ? -12.104 26.837 -24.074 1.00 17.57 252 SER A N 1
ATOM 2036 C CA . SER A 1 252 ? -11.003 27.780 -23.905 1.00 18.90 252 SER A CA 1
ATOM 2037 C C . SER A 1 252 ? -10.145 27.754 -25.167 1.00 22.59 252 SER A C 1
ATOM 2038 O O . SER A 1 252 ? -9.571 28.769 -25.550 1.00 20.17 252 SER A O 1
ATOM 2041 N N . ALA A 1 253 ? -10.098 26.607 -25.840 1.00 19.24 253 ALA A N 1
ATOM 2042 C CA . ALA A 1 253 ? -9.279 26.485 -27.044 1.00 18.99 253 ALA A CA 1
ATOM 2043 C C . ALA A 1 253 ? -10.044 26.838 -28.329 1.00 22.92 253 ALA A C 1
ATOM 2044 O O . ALA A 1 253 ? -9.476 26.883 -29.414 1.00 21.56 253 ALA A O 1
ATOM 2046 N N . TYR A 1 254 ? -11.330 27.128 -28.198 1.00 19.62 254 TYR A N 1
ATOM 2047 C CA . TYR A 1 254 ? -12.174 27.406 -29.363 1.00 18.84 254 TYR A CA 1
ATOM 2048 C C . TYR A 1 254 ? -11.577 28.510 -30.244 1.00 23.63 254 TYR A C 1
ATOM 2049 O O . TYR A 1 254 ? -11.573 28.406 -31.473 1.00 22.11 254 TYR A O 1
ATOM 2058 N N . HIS A 1 255 ? -11.068 29.566 -29.619 1.00 18.97 255 HIS A N 1
ATOM 2059 C CA . HIS A 1 255 ? -10.506 30.681 -30.385 1.00 17.26 255 HIS A CA 1
ATOM 2060 C C . HIS A 1 255 ? -8.974 30.641 -30.443 1.00 21.16 255 HIS A C 1
ATOM 2061 O O . HIS A 1 255 ? -8.346 31.666 -30.720 1.00 20.07 255 HIS A O 1
ATOM 2068 N N . ALA A 1 256 ? -8.371 29.480 -30.162 1.00 20.57 256 ALA A N 1
ATOM 2069 C CA . ALA A 1 256 ? -6.907 29.368 -30.211 1.00 22.11 256 ALA A CA 1
ATOM 2070 C C . ALA A 1 256 ? -6.422 29.897 -31.556 1.00 21.67 256 ALA A C 1
ATOM 2071 O O . ALA A 1 256 ? -7.039 29.614 -32.590 1.00 20.02 256 ALA A O 1
ATOM 2073 N N . GLY A 1 257 ? -5.333 30.660 -31.545 1.00 17.60 257 GLY A N 1
ATOM 2074 C CA . GLY A 1 257 ? -4.711 31.111 -32.786 1.00 26.23 257 GLY A CA 1
ATOM 2075 C C . GLY A 1 257 ? -5.520 32.173 -33.519 1.00 26.80 257 GLY A C 1
ATOM 2076 O O . GLY A 1 257 ? -5.291 32.432 -34.692 1.00 29.65 257 GLY A O 1
ATOM 2077 N N . GLU A 1 258 ? -6.474 32.787 -32.823 1.00 23.79 258 GLU A N 1
ATOM 2078 C CA . GLU A 1 258 ? -7.297 33.843 -33.411 1.00 24.33 258 GLU A CA 1
ATOM 2079 C C . GLU A 1 258 ? -6.972 35.182 -32.756 1.00 27.87 258 GLU A C 1
ATOM 2080 O O . GLU A 1 258 ? -6.268 35.243 -31.754 1.00 23.33 258 GLU A O 1
ATOM 2086 N N . TRP A 1 259 ? -7.484 36.256 -33.330 1.00 21.70 259 TRP A N 1
ATOM 2087 C CA . TRP A 1 259 ? -7.048 37.587 -32.946 1.00 17.30 259 TRP A CA 1
ATOM 2088 C C . TRP A 1 259 ? -8.273 38.491 -32.947 1.00 22.40 259 TRP A C 1
ATOM 2089 O O . TRP A 1 259 ? -8.895 38.697 -33.993 1.00 26.55 259 TRP A O 1
ATOM 2100 N N . PHE A 1 260 ? -8.636 39.003 -31.773 1.00 20.83 260 PHE A N 1
ATOM 2101 C CA . PHE A 1 260 ? -9.672 40.005 -31.666 1.00 17.93 260 PHE A CA 1
ATOM 2102 C C . PHE A 1 260 ? -9.022 41.380 -31.838 1.00 22.69 260 PHE A C 1
ATOM 2103 O O . PHE A 1 260 ? -8.639 42.037 -30.863 1.00 26.21 260 PHE A O 1
ATOM 2111 N N . GLU A 1 261 ? -8.872 41.786 -33.096 1.00 27.80 261 GLU A N 1
ATOM 2112 C CA . GLU A 1 261 ? -8.097 42.975 -33.437 1.00 35.25 261 GLU A CA 1
ATOM 2113 C C . GLU A 1 261 ? -8.852 44.277 -33.204 1.00 40.43 261 GLU A C 1
ATOM 2114 O O . GLU A 1 261 ? -8.230 45.328 -33.075 1.00 42.33 261 GLU A O 1
ATOM 2120 N N . SER A 1 262 ? -10.183 44.216 -33.147 1.00 33.90 262 SER A N 1
ATOM 2121 C CA . SER A 1 262 ? -10.971 45.401 -32.788 1.00 38.79 262 SER A CA 1
ATOM 2122 C C . SER A 1 262 ? -11.804 45.098 -31.560 1.00 33.06 262 SER A C 1
ATOM 2123 O O . SER A 1 262 ? -13.020 44.956 -31.663 1.00 30.97 262 SER A O 1
ATOM 2126 N N . PRO A 1 263 ? -11.147 44.981 -30.401 1.00 30.34 263 PRO A N 1
ATOM 2127 C CA . PRO A 1 263 ? -11.765 44.408 -29.193 1.00 31.19 263 PRO A CA 1
ATOM 2128 C C . PRO A 1 263 ? -12.896 45.253 -28.625 1.00 32.33 263 PRO A C 1
ATOM 2129 O O . PRO A 1 263 ? -13.796 44.695 -27.998 1.00 34.17 263 PRO A O 1
ATOM 2133 N N . ALA A 1 264 ? -12.856 46.569 -28.822 1.00 28.15 264 ALA A N 1
ATOM 2134 C CA . ALA A 1 264 ? -13.937 47.405 -28.309 1.00 36.81 264 ALA A CA 1
ATOM 2135 C C . ALA A 1 264 ? -15.247 46.910 -28.899 1.00 37.17 264 ALA A C 1
ATOM 2136 O O . ALA A 1 264 ? -16.278 46.909 -28.242 1.00 35.36 264 ALA A O 1
ATOM 2138 N N . GLU A 1 265 ? -15.180 46.450 -30.139 1.00 35.10 265 GLU A N 1
ATOM 2139 C CA . GLU A 1 265 ? -16.358 46.009 -30.858 1.00 41.71 265 GLU A CA 1
ATOM 2140 C C . GLU A 1 265 ? -16.572 44.493 -30.795 1.00 38.30 265 GLU A C 1
ATOM 2141 O O . GLU A 1 265 ? -17.715 44.043 -30.726 1.00 38.53 265 GLU A O 1
ATOM 2147 N N . GLN A 1 266 ? -15.487 43.714 -30.816 1.00 28.17 266 GLN A N 1
ATOM 2148 C CA . GLN A 1 266 ? -15.589 42.248 -30.890 1.00 23.20 266 GLN A CA 1
ATOM 2149 C C . GLN A 1 266 ? -15.744 41.547 -29.535 1.00 26.69 266 GLN A C 1
ATOM 2150 O O . GLN A 1 266 ? -16.246 40.419 -29.477 1.00 24.80 266 GLN A O 1
ATOM 2156 N N . LEU A 1 267 ? -15.278 42.197 -28.469 1.00 19.48 267 LEU A N 1
ATOM 2157 C CA . LEU A 1 267 ? -15.323 41.623 -27.120 1.00 22.93 267 LEU A CA 1
ATOM 2158 C C . LEU A 1 267 ? -16.315 42.424 -26.270 1.00 24.32 267 LEU A C 1
ATOM 2159 O O . LEU A 1 267 ? -16.598 43.574 -26.588 1.00 28.87 267 LEU A O 1
ATOM 2164 N N . PRO A 1 268 ? -16.845 41.820 -25.189 1.00 20.94 268 PRO A N 1
ATOM 2165 C CA . PRO A 1 268 ? -16.581 40.453 -24.735 1.00 19.80 268 PRO A CA 1
ATOM 2166 C C . PRO A 1 268 ? -17.312 39.419 -25.581 1.00 23.85 268 PRO A C 1
ATOM 2167 O O . PRO A 1 268 ? -18.333 39.714 -26.198 1.00 21.40 268 PRO A O 1
ATOM 2171 N N . VAL A 1 269 ? -16.764 38.215 -25.634 1.00 18.93 269 VAL A N 1
ATOM 2172 C CA . VAL A 1 269 ? -17.474 37.097 -26.224 1.00 19.23 269 VAL A CA 1
ATOM 2173 C C . VAL A 1 269 ? -17.847 36.159 -25.077 1.00 21.87 269 VAL A C 1
ATOM 2174 O O . VAL A 1 269 ? -16.987 35.800 -24.266 1.00 21.49 269 VAL A O 1
ATOM 2178 N N . ARG A 1 270 ? -19.126 35.800 -24.991 1.00 19.62 270 ARG A N 1
ATOM 2179 C CA . ARG A 1 270 ? -19.640 35.009 -23.869 1.00 18.47 270 ARG A CA 1
ATOM 2180 C C . ARG A 1 270 ? -20.292 33.724 -24.366 1.00 20.66 270 ARG A C 1
ATOM 2181 O O . ARG A 1 270 ? -21.209 33.772 -25.189 1.00 18.71 270 ARG A O 1
ATOM 2189 N N . TYR A 1 271 ? -19.820 32.585 -23.872 1.00 13.81 271 TYR A N 1
ATOM 2190 C CA . TYR A 1 271 ? -20.361 31.280 -24.275 1.00 14.63 271 TYR A CA 1
ATOM 2191 C C . TYR A 1 271 ? -21.036 30.560 -23.115 1.00 18.94 271 TYR A C 1
ATOM 2192 O O . TYR A 1 271 ? -20.500 30.520 -22.005 1.00 17.36 271 TYR A O 1
ATOM 2201 N N . ALA A 1 272 ? -22.209 30.005 -23.403 1.00 14.85 272 ALA A N 1
ATOM 2202 C CA . ALA A 1 272 ? -22.899 29.087 -22.515 1.00 19.12 272 ALA A CA 1
ATOM 2203 C C . ALA A 1 272 ? -22.499 27.679 -22.949 1.00 17.39 272 ALA A C 1
ATOM 2204 O O . ALA A 1 272 ? -23.110 27.076 -23.854 1.00 17.53 272 ALA A O 1
ATOM 2206 N N . GLY A 1 273 ? -21.438 27.164 -22.333 1.00 13.74 273 GLY A N 1
ATOM 2207 C CA . GLY A 1 273 ? -20.913 25.881 -22.742 1.00 11.55 273 GLY A CA 1
ATOM 2208 C C . GLY A 1 273 ? -21.742 24.752 -22.142 1.00 21.89 273 GLY A C 1
ATOM 2209 O O . GLY A 1 273 ? -22.201 24.848 -21.009 1.00 20.77 273 GLY A O 1
ATOM 2210 N N . TYR A 1 274 ? -21.945 23.689 -22.909 1.00 15.79 274 TYR A N 1
ATOM 2211 C CA . TYR A 1 274 ? -22.658 22.515 -22.401 1.00 13.14 274 TYR A CA 1
ATOM 2212 C C . TYR A 1 274 ? -21.915 21.266 -22.826 1.00 19.67 274 TYR A C 1
ATOM 2213 O O . TYR A 1 274 ? -21.513 21.132 -24.005 1.00 14.51 274 TYR A O 1
ATOM 2222 N N . SER A 1 275 ? -21.716 20.347 -21.883 1.00 14.64 275 SER A N 1
ATOM 2223 C CA . SER A 1 275 ? -21.141 19.058 -22.239 1.00 16.40 275 SER A CA 1
ATOM 2224 C C . SER A 1 275 ? -21.273 18.133 -21.056 1.00 15.11 275 SER A C 1
ATOM 2225 O O . SER A 1 275 ? -21.513 18.575 -19.940 1.00 15.77 275 SER A O 1
ATOM 2228 N N . SER A 1 276 ? -21.099 16.846 -21.305 1.00 14.29 276 SER A N 1
ATOM 2229 C CA . SER A 1 276 ? -20.811 15.938 -20.208 1.00 15.78 276 SER A CA 1
ATOM 2230 C C . SER A 1 276 ? -19.351 16.159 -19.796 1.00 19.44 276 SER A C 1
ATOM 2231 O O . SER A 1 276 ? -18.556 16.734 -20.566 1.00 15.95 276 SER A O 1
ATOM 2234 N N . CYS A 1 277 ? -19.026 15.691 -18.596 1.00 13.84 277 CYS A N 1
ATOM 2235 C CA . CYS A 1 277 ? -17.742 15.893 -17.943 1.00 14.96 277 CYS A CA 1
ATOM 2236 C C . CYS A 1 277 ? -17.336 14.593 -17.289 1.00 21.43 277 CYS A C 1
ATOM 2237 O O . CYS A 1 277 ? -18.185 13.854 -16.765 1.00 21.50 277 CYS A O 1
ATOM 2240 N N . PHE A 1 278 ? -16.034 14.338 -17.278 1.00 14.64 278 PHE A N 1
ATOM 2241 C CA . PHE A 1 278 ? -15.531 13.080 -16.767 1.00 16.72 278 PHE A CA 1
ATOM 2242 C C . PHE A 1 278 ? -14.347 13.348 -15.861 1.00 21.25 278 PHE A C 1
ATOM 2243 O O . PHE A 1 278 ? -13.392 14.023 -16.258 1.00 18.03 278 PHE A O 1
ATOM 2251 N N . ARG A 1 279 ? -14.427 12.815 -14.643 1.00 17.18 279 ARG A N 1
ATOM 2252 C CA . ARG A 1 279 ? -13.394 13.006 -13.639 1.00 22.07 279 ARG A CA 1
ATOM 2253 C C . ARG A 1 279 ? -12.987 11.655 -13.046 1.00 24.97 279 ARG A C 1
ATOM 2254 O O . ARG A 1 279 ? -13.842 10.909 -12.561 1.00 20.54 279 ARG A O 1
ATOM 2262 N N . ARG A 1 280 ? -11.698 11.325 -13.107 1.00 20.14 280 ARG A N 1
ATOM 2263 C CA . ARG A 1 280 ? -11.211 10.098 -12.474 1.00 23.78 280 ARG A CA 1
ATOM 2264 C C . ARG A 1 280 ? -11.362 10.157 -10.953 1.00 25.10 280 ARG A C 1
ATOM 2265 O O . ARG A 1 280 ? -11.524 9.137 -10.299 1.00 27.66 280 ARG A O 1
ATOM 2273 N N . GLU A 1 281 ? -11.312 11.360 -10.393 1.00 23.45 281 GLU A N 1
ATOM 2274 C CA . GLU A 1 281 ? -11.445 11.527 -8.951 1.00 38.86 281 GLU A CA 1
ATOM 2275 C C . GLU A 1 281 ? -12.881 11.830 -8.529 1.00 33.90 281 GLU A C 1
ATOM 2276 O O . GLU A 1 281 ? -13.408 12.910 -8.791 1.00 33.95 281 GLU A O 1
ATOM 2282 N N . ALA A 1 282 ? -13.519 10.876 -7.872 1.00 33.23 282 ALA A N 1
ATOM 2283 C CA . ALA A 1 282 ? -14.793 11.164 -7.221 1.00 43.75 282 ALA A CA 1
ATOM 2284 C C . ALA A 1 282 ? -14.878 10.440 -5.876 1.00 65.08 282 ALA A C 1
ATOM 2285 O O . ALA A 1 282 ? -15.779 9.628 -5.648 1.00 69.29 282 ALA A O 1
ATOM 2287 N N . GLY A 1 283 ? -13.928 10.736 -4.993 1.00 71.15 283 GLY A N 1
ATOM 2288 C CA . GLY A 1 283 ? -13.850 10.074 -3.704 1.00 74.93 283 GLY A CA 1
ATOM 2289 C C . GLY A 1 283 ? -13.363 8.641 -3.811 1.00 74.27 283 GLY A C 1
ATOM 2290 O O . GLY A 1 283 ? -13.519 7.852 -2.879 1.00 77.52 283 GLY A O 1
ATOM 2291 N N . ALA A 1 289 ? -20.553 10.512 -0.335 1.00 77.37 289 ALA A N 1
ATOM 2292 C CA . ALA A 1 289 ? -20.887 9.093 -0.302 1.00 77.44 289 ALA A CA 1
ATOM 2293 C C . ALA A 1 289 ? -21.850 8.699 -1.430 1.00 71.45 289 ALA A C 1
ATOM 2294 O O . ALA A 1 289 ? -21.561 8.905 -2.614 1.00 70.08 289 ALA A O 1
ATOM 2296 N N . TRP A 1 290 ? -22.989 8.125 -1.049 1.00 64.68 290 TRP A N 1
ATOM 2297 C CA . TRP A 1 290 ? -23.991 7.664 -2.006 1.00 59.49 290 TRP A CA 1
ATOM 2298 C C . TRP A 1 290 ? -24.703 8.853 -2.656 1.00 50.36 290 TRP A C 1
ATOM 2299 O O . TRP A 1 290 ? -24.869 9.910 -2.018 1.00 45.60 290 TRP A O 1
ATOM 2301 N N . GLY A 1 291 ? -25.109 8.689 -3.917 1.00 28.08 291 GLY A N 1
ATOM 2302 C CA . GLY A 1 291 ? -25.883 9.725 -4.602 1.00 19.77 291 GLY A CA 1
ATOM 2303 C C . GLY A 1 291 ? -25.223 10.210 -5.885 1.00 21.77 291 GLY A C 1
ATOM 2304 O O . GLY A 1 291 ? -24.291 9.577 -6.375 1.00 24.21 291 GLY A O 1
ATOM 2305 N N . ILE A 1 292 ? -25.716 11.308 -6.462 1.00 19.16 292 ILE A N 1
ATOM 2306 C CA . ILE A 1 292 ? -25.143 11.786 -7.723 1.00 13.62 292 ILE A CA 1
ATOM 2307 C C . ILE A 1 292 ? -24.441 13.124 -7.478 1.00 20.42 292 ILE A C 1
ATOM 2308 O O . ILE A 1 292 ? -24.303 13.958 -8.370 1.00 22.24 292 ILE A O 1
ATOM 2313 N N . PHE A 1 293 ? -24.009 13.327 -6.245 1.00 17.00 293 PHE A N 1
ATOM 2314 C CA . PHE A 1 293 ? -23.336 14.562 -5.909 1.00 17.96 293 PHE A CA 1
ATOM 2315 C C . PHE A 1 293 ? -21.855 14.536 -6.296 1.00 20.63 293 PHE A C 1
ATOM 2316 O O . PHE A 1 293 ? -21.330 15.499 -6.838 1.00 23.78 293 PHE A O 1
ATOM 2324 N N . ARG A 1 294 ? -21.177 13.437 -6.010 1.00 21.02 294 ARG A N 1
ATOM 2325 C CA . ARG A 1 294 ? -19.783 13.325 -6.441 1.00 32.41 294 ARG A CA 1
ATOM 2326 C C . ARG A 1 294 ? -19.588 12.043 -7.247 1.00 24.22 294 ARG A C 1
ATOM 2327 O O . ARG A 1 294 ? -19.519 10.944 -6.707 1.00 21.52 294 ARG A O 1
ATOM 2335 N N . VAL A 1 295 ? -19.563 12.193 -8.560 1.00 21.20 295 VAL A N 1
ATOM 2336 C CA . VAL A 1 295 ? -19.554 11.035 -9.434 1.00 17.13 295 VAL A CA 1
ATOM 2337 C C . VAL A 1 295 ? -18.513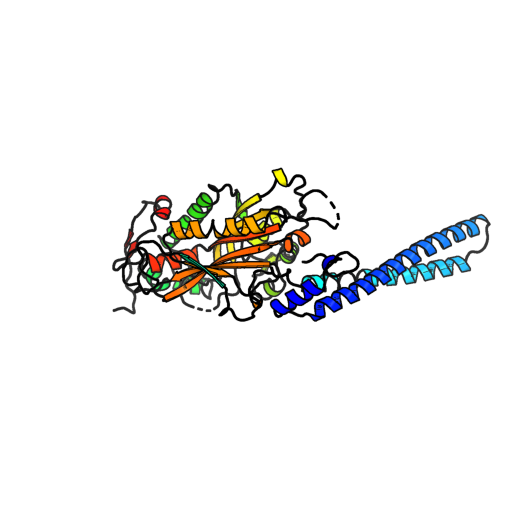 11.243 -10.531 1.00 19.25 295 VAL A C 1
ATOM 2338 O O . VAL A 1 295 ? -17.959 12.337 -10.667 1.00 17.23 295 VAL A O 1
ATOM 2342 N N . HIS A 1 296 ? -18.260 10.208 -11.331 1.00 15.74 296 HIS A N 1
ATOM 2343 C CA . HIS A 1 296 ? -17.203 10.286 -12.342 1.00 15.65 296 HIS A CA 1
ATOM 2344 C C . HIS A 1 296 ? -17.704 10.952 -13.629 1.00 20.29 296 HIS A C 1
ATOM 2345 O O . HIS A 1 296 ? -16.911 11.449 -14.407 1.00 23.13 296 HIS A O 1
ATOM 2352 N N . ALA A 1 297 ? -19.017 10.942 -13.852 1.00 17.79 297 ALA A N 1
ATOM 2353 C CA . ALA A 1 297 ? -19.589 11.465 -15.101 1.00 17.95 297 ALA A CA 1
ATOM 2354 C C . ALA A 1 297 ? -20.858 12.258 -14.799 1.00 21.94 297 ALA A C 1
ATOM 2355 O O . ALA A 1 297 ? -21.734 11.790 -14.083 1.00 15.88 297 ALA A O 1
ATOM 2357 N N . PHE A 1 298 ? -20.947 13.464 -15.335 1.00 13.04 298 PHE A N 1
ATOM 2358 C CA . PHE A 1 298 ? -22.069 14.341 -15.037 1.00 17.14 298 PHE A CA 1
ATOM 2359 C C . PHE A 1 298 ? -22.100 15.425 -16.110 1.00 14.04 298 PHE A C 1
ATOM 2360 O O . PHE A 1 298 ? -21.167 15.517 -16.929 1.00 15.51 298 PHE A O 1
ATOM 2368 N N . GLU A 1 299 ? -23.170 16.214 -16.132 1.00 15.31 299 GLU A N 1
ATOM 2369 C CA . GLU A 1 299 ? -23.296 17.310 -17.124 1.00 16.78 299 GLU A CA 1
ATOM 2370 C C . GLU A 1 299 ? -23.091 18.666 -16.456 1.00 21.15 299 GLU A C 1
ATOM 2371 O O . GLU A 1 299 ? -23.338 18.830 -15.251 1.00 15.58 299 GLU A O 1
ATOM 2377 N N . LYS A 1 300 ? -22.625 19.643 -17.236 1.00 15.46 300 LYS A N 1
ATOM 2378 C CA . LYS A 1 300 ? -22.417 20.977 -16.687 1.00 16.29 300 LYS A CA 1
ATOM 2379 C C . LYS A 1 300 ? -22.744 22.036 -17.736 1.00 15.96 300 LYS A C 1
ATOM 2380 O O . LYS A 1 300 ? -22.376 21.878 -18.909 1.00 16.51 300 LYS A O 1
ATOM 2386 N N . ILE A 1 301 ? -23.447 23.082 -17.313 1.00 15.76 301 ILE A N 1
ATOM 2387 C CA . ILE A 1 301 ? -23.541 24.301 -18.097 1.00 15.81 301 ILE A CA 1
ATOM 2388 C C . ILE A 1 301 ? -22.517 25.251 -17.508 1.00 21.45 301 ILE A C 1
ATOM 2389 O O . ILE A 1 301 ? -22.532 25.537 -16.299 1.00 17.78 301 ILE A O 1
ATOM 2394 N N . GLU A 1 302 ? -21.637 25.745 -18.372 1.00 16.33 302 GLU A N 1
ATOM 2395 C CA . GLU A 1 302 ? -20.498 26.547 -17.959 1.00 22.74 302 GLU A CA 1
ATOM 2396 C C . GLU A 1 302 ? -20.565 27.930 -18.614 1.00 26.93 302 GLU A C 1
ATOM 2397 O O . GLU A 1 302 ? -20.906 28.047 -19.785 1.00 24.25 302 GLU A O 1
ATOM 2403 N N . GLN A 1 303 ? -20.265 28.984 -17.867 1.00 17.51 303 GLN A N 1
ATOM 2404 C CA . GLN A 1 303 ? -20.030 30.271 -18.503 1.00 17.61 303 GLN A CA 1
ATOM 2405 C C . GLN A 1 303 ? -18.566 30.337 -18.923 1.00 20.17 303 GLN A C 1
ATOM 2406 O O . GLN A 1 303 ? -17.677 30.042 -18.129 1.00 18.83 303 GLN A O 1
ATOM 2412 N N . PHE A 1 304 ? -18.298 30.729 -20.161 1.00 18.87 304 PHE A N 1
ATOM 2413 C CA . PHE A 1 304 ? -16.914 30.981 -20.555 1.00 13.65 304 PHE A CA 1
ATOM 2414 C C . PHE A 1 304 ? -16.847 32.293 -21.324 1.00 19.31 304 PHE A C 1
ATOM 2415 O O . PHE A 1 304 ? -17.557 32.485 -22.317 1.00 16.31 304 PHE A O 1
ATOM 2423 N N . VAL A 1 305 ? -15.996 33.196 -20.861 1.00 15.59 305 VAL A N 1
ATOM 2424 C CA . VAL A 1 305 ? -15.985 34.553 -21.389 1.00 16.13 305 VAL A CA 1
ATOM 2425 C C . VAL A 1 305 ? -14.569 35.005 -21.696 1.00 22.30 305 VAL A C 1
ATOM 2426 O O . VAL A 1 305 ? -13.649 34.791 -20.899 1.00 17.64 305 VAL A O 1
ATOM 2430 N N . LEU A 1 306 ? -14.414 35.640 -22.851 1.00 14.55 306 LEU A N 1
ATOM 2431 C CA . LEU A 1 306 ? -13.184 36.324 -23.216 1.00 16.36 306 LEU A CA 1
ATOM 2432 C C . LEU A 1 306 ? -13.449 37.826 -23.172 1.00 19.05 306 LEU A C 1
ATOM 2433 O O . LEU A 1 306 ? -14.473 38.289 -23.680 1.00 22.89 306 LEU A O 1
ATOM 2438 N N . THR A 1 307 ? -12.532 38.575 -22.562 1.00 18.00 307 THR A N 1
ATOM 2439 C CA . THR A 1 307 ? -12.635 40.022 -22.491 1.00 20.74 307 THR A CA 1
ATOM 2440 C C . THR A 1 307 ? -11.296 40.687 -22.770 1.00 23.31 307 THR A C 1
ATOM 2441 O O . THR A 1 307 ? -10.250 40.028 -22.782 1.00 22.78 307 THR A O 1
ATOM 2445 N N . GLU A 1 308 ? -11.340 42.006 -22.961 1.00 24.73 308 GLU A N 1
ATOM 2446 C CA . GLU A 1 308 ? -10.130 42.820 -22.909 1.00 32.63 308 GLU A CA 1
ATOM 2447 C C . GLU A 1 308 ? -9.526 42.747 -21.513 1.00 30.48 308 GLU A C 1
ATOM 2448 O O . GLU A 1 308 ? -10.261 42.679 -20.510 1.00 31.85 308 GLU A O 1
ATOM 2454 N N . PRO A 1 309 ? -8.190 42.777 -21.441 1.00 29.20 309 PRO A N 1
ATOM 2455 C CA . PRO A 1 309 ? -7.490 42.661 -20.162 1.00 28.78 309 PRO A CA 1
ATOM 2456 C C . PRO A 1 309 ? -8.016 43.691 -19.160 1.00 31.48 309 PRO A C 1
ATOM 2457 O O . PRO A 1 309 ? -8.202 43.385 -17.982 1.00 33.69 309 PRO A O 1
ATOM 2461 N N . GLU A 1 310 ? -8.301 44.890 -19.651 1.00 27.78 310 GLU A N 1
ATOM 2462 C CA . GLU A 1 310 ? -8.715 45.994 -18.794 1.00 38.58 310 GLU A CA 1
ATOM 2463 C C . GLU A 1 310 ? -10.103 45.748 -18.196 1.00 38.54 310 GLU A C 1
ATOM 2464 O O . GLU A 1 310 ? -10.496 46.389 -17.232 1.00 31.23 310 GLU A O 1
ATOM 2470 N N . LYS A 1 311 ? -10.836 44.790 -18.748 1.00 29.10 311 LYS A N 1
ATOM 2471 C CA . LYS A 1 311 ? -12.234 44.618 -18.356 1.00 34.04 311 LYS A CA 1
ATOM 2472 C C . LYS A 1 311 ? -12.567 43.332 -17.607 1.00 27.90 311 LYS A C 1
ATOM 2473 O O . LYS A 1 311 ? -13.731 43.110 -17.242 1.00 29.48 311 LYS A O 1
ATOM 2479 N N . SER A 1 312 ? -11.566 42.483 -17.388 1.00 25.01 312 SER A N 1
ATOM 2480 C CA . SER A 1 312 ? -11.835 41.149 -16.866 1.00 23.61 312 SER A CA 1
ATOM 2481 C C . SER A 1 312 ? -12.347 41.178 -15.419 1.00 29.39 312 SER A C 1
ATOM 2482 O O . SER A 1 312 ? -13.142 40.319 -15.024 1.00 25.29 312 SER A O 1
ATOM 2485 N N . TRP A 1 313 ? -11.901 42.150 -14.625 1.00 24.58 313 TRP A N 1
ATOM 2486 C CA . TRP A 1 313 ? -12.304 42.167 -13.207 1.00 25.23 313 TRP A CA 1
ATOM 2487 C C . TRP A 1 313 ? -13.772 42.519 -13.058 1.00 25.38 313 TRP A C 1
ATOM 2488 O O . TRP A 1 313 ? -14.494 41.921 -12.265 1.00 30.08 313 TRP A O 1
ATOM 2499 N N . GLU A 1 314 ? -14.215 43.492 -13.837 1.00 28.41 314 GLU A N 1
ATOM 2500 C CA . GLU A 1 314 ? -15.632 43.806 -13.924 1.00 33.44 314 GLU A CA 1
ATOM 2501 C C . GLU A 1 314 ? -16.463 42.604 -14.425 1.00 30.57 314 GLU A C 1
ATOM 2502 O O . GLU A 1 314 ? -17.567 42.337 -13.938 1.00 24.04 314 GLU A O 1
ATOM 2508 N N . GLU A 1 315 ? -15.937 41.876 -15.403 1.00 22.47 315 GLU A N 1
ATOM 2509 C CA . GLU A 1 315 ? -16.664 40.728 -15.937 1.00 19.29 315 GLU A CA 1
ATOM 2510 C C . GLU A 1 315 ? -16.779 39.615 -14.884 1.00 22.39 315 GLU A C 1
ATOM 2511 O O . GLU A 1 315 ? -17.782 38.902 -14.844 1.00 22.48 315 GLU A O 1
ATOM 2517 N N . PHE A 1 316 ? -15.742 39.468 -14.054 1.00 19.44 316 PHE A N 1
ATOM 2518 C CA . PHE A 1 316 ? -15.706 38.458 -12.999 1.00 19.15 316 PHE A CA 1
ATOM 2519 C C . PHE A 1 316 ? -16.901 38.671 -12.078 1.00 25.75 316 PHE A C 1
ATOM 2520 O O . PHE A 1 316 ? -17.617 37.731 -11.731 1.00 21.95 316 PHE A O 1
ATOM 2528 N N . ASP A 1 317 ? -17.104 39.918 -11.681 1.00 21.23 317 ASP A N 1
ATOM 2529 C CA . ASP A 1 317 ? -18.243 40.276 -10.833 1.00 23.22 317 ASP A CA 1
ATOM 2530 C C . ASP A 1 317 ? -19.572 39.998 -11.547 1.00 23.10 317 ASP A C 1
ATOM 2531 O O . ASP A 1 317 ? -20.528 39.475 -10.958 1.00 21.99 317 ASP A O 1
ATOM 2536 N N . ARG A 1 318 ? -19.623 40.328 -12.828 1.00 21.29 318 ARG A N 1
ATOM 2537 C CA . ARG A 1 318 ? -20.814 40.046 -13.638 1.00 27.88 318 ARG A CA 1
ATOM 2538 C C . ARG A 1 318 ? -21.134 38.542 -13.750 1.00 22.71 318 ARG A C 1
ATOM 2539 O O . ARG A 1 318 ? -22.299 38.130 -13.684 1.00 20.36 318 ARG A O 1
ATOM 2547 N N . MET A 1 319 ? -20.098 37.721 -13.898 1.00 20.18 319 MET A N 1
ATOM 2548 C CA . MET A 1 319 ? -20.291 36.289 -14.064 1.00 18.95 319 MET A CA 1
ATOM 2549 C C . MET A 1 319 ? -20.760 35.613 -12.765 1.00 19.93 319 MET A C 1
ATOM 2550 O O . MET A 1 319 ? -21.671 34.777 -12.793 1.00 18.98 319 MET A O 1
ATOM 2555 N N . ILE A 1 320 ? -20.152 35.964 -11.631 1.00 18.44 320 ILE A N 1
ATOM 2556 C CA . ILE A 1 320 ? -20.644 35.399 -10.358 1.00 16.78 320 ILE A CA 1
ATOM 2557 C C . ILE A 1 320 ? -22.069 35.903 -10.088 1.00 17.31 320 ILE A C 1
ATOM 2558 O O . ILE A 1 320 ? -22.905 35.177 -9.540 1.00 19.51 320 ILE A O 1
ATOM 2563 N N . GLY A 1 321 ? -22.346 37.147 -10.474 1.00 17.39 321 GLY A N 1
ATOM 2564 C CA . GLY A 1 321 ? -23.689 37.703 -10.332 1.00 21.21 321 GLY A CA 1
ATOM 2565 C C . GLY A 1 321 ? -24.705 36.882 -11.134 1.00 23.77 321 GLY A C 1
ATOM 2566 O O . GLY A 1 321 ? -25.841 36.648 -10.700 1.00 23.37 321 GLY A O 1
ATOM 2567 N N . CYS A 1 322 ? -24.286 36.422 -12.305 1.00 19.40 322 CYS A N 1
ATOM 2568 C CA A CYS A 1 322 ? -25.150 35.603 -13.160 0.66 20.25 322 CYS A CA 1
ATOM 2569 C CA B CYS A 1 322 ? -25.131 35.609 -13.156 0.34 20.80 322 CYS A CA 1
ATOM 2570 C C . CYS A 1 322 ? -25.454 34.265 -12.497 1.00 21.44 322 CYS A C 1
ATOM 2571 O O . CYS A 1 322 ? -26.597 33.806 -12.493 1.00 16.33 322 CYS A O 1
ATOM 2576 N N . SER A 1 323 ? -24.427 33.626 -11.957 1.00 17.60 323 SER A N 1
ATOM 2577 C CA . SER A 1 323 ? -24.630 32.374 -11.236 1.00 16.98 323 SER A CA 1
ATOM 2578 C C . SER A 1 323 ? -25.494 32.583 -9.993 1.00 15.86 323 SER A C 1
ATOM 2579 O O . SER A 1 323 ? -26.376 31.778 -9.694 1.00 19.98 323 SER A O 1
ATOM 2582 N N . GLU A 1 324 ? -25.245 33.666 -9.254 1.00 18.95 324 GLU A N 1
ATOM 2583 C CA . GLU A 1 324 ? -26.078 33.966 -8.095 1.00 17.08 324 GLU A CA 1
ATOM 2584 C C . GLU A 1 324 ? -27.550 34.088 -8.490 1.00 18.25 324 GLU A C 1
ATOM 2585 O O . GLU A 1 324 ? -28.423 33.490 -7.866 1.00 20.30 324 GLU A O 1
ATOM 2591 N N . GLU A 1 325 ? -27.814 34.879 -9.520 1.00 17.05 325 GLU A N 1
ATOM 2592 C CA . GLU A 1 325 ? -29.163 35.053 -10.027 1.00 18.99 325 GLU A CA 1
ATOM 2593 C C . GLU A 1 325 ? -29.818 33.712 -10.395 1.00 13.96 325 GLU A C 1
ATOM 2594 O O . GLU A 1 325 ? -30.982 33.470 -10.055 1.00 16.26 325 GLU A O 1
ATOM 2600 N N . PHE A 1 326 ? -29.064 32.831 -11.057 1.00 14.52 326 PHE A N 1
ATOM 2601 C CA . PHE A 1 326 ? -29.551 31.487 -11.366 1.00 12.35 326 PHE A CA 1
ATOM 2602 C C . PHE A 1 326 ? -29.973 30.729 -10.085 1.00 17.46 326 PHE A C 1
ATOM 2603 O O . PHE A 1 326 ? -31.087 30.212 -10.019 1.00 15.47 326 PHE A O 1
ATOM 2611 N N . TYR A 1 327 ? -29.104 30.649 -9.069 1.00 15.63 327 TYR A N 1
ATOM 2612 C CA . TYR A 1 327 ? -29.497 29.973 -7.817 1.00 21.89 327 TYR A CA 1
ATOM 2613 C C . TYR A 1 327 ? -30.643 30.660 -7.081 1.00 20.53 327 TYR A C 1
ATOM 2614 O O . TYR A 1 327 ? -31.497 29.990 -6.478 1.00 17.34 327 TYR A O 1
ATOM 2623 N N . GLN A 1 328 ? -30.695 31.986 -7.164 1.00 15.89 328 GLN A N 1
ATOM 2624 C CA . GLN A 1 328 ? -31.809 32.700 -6.555 1.00 18.34 328 GLN A CA 1
ATOM 2625 C C . GLN A 1 328 ? -33.102 32.277 -7.228 1.00 19.72 328 GLN A C 1
ATOM 2626 O O . GLN A 1 328 ? -34.116 32.078 -6.555 1.00 19.78 328 GLN A O 1
ATOM 2632 N N . SER A 1 329 ? -33.055 32.116 -8.547 1.00 17.05 329 SER A N 1
ATOM 2633 C CA . SER A 1 329 ? -34.251 31.768 -9.317 1.00 19.12 329 SER A CA 1
ATOM 2634 C C . SER A 1 329 ? -34.720 30.361 -8.958 1.00 19.97 329 SER A C 1
ATOM 2635 O O . SER A 1 329 ? -35.868 30.022 -9.164 1.00 18.08 329 SER A O 1
ATOM 2638 N N . LEU A 1 330 ? -33.815 29.534 -8.440 1.00 17.94 330 LEU A N 1
ATOM 2639 C CA . LEU A 1 330 ? -34.177 28.182 -8.012 1.00 14.07 330 LEU A CA 1
ATOM 2640 C C . LEU A 1 330 ? -34.568 28.139 -6.528 1.00 20.66 330 LEU A C 1
ATOM 2641 O O . LEU A 1 330 ? -34.960 27.083 -6.032 1.00 19.80 330 LEU A O 1
ATOM 2646 N N . GLY A 1 331 ? -34.453 29.272 -5.825 1.00 14.90 331 GLY A N 1
ATOM 2647 C CA . GLY A 1 331 ? -34.839 29.347 -4.419 1.00 17.75 331 GLY A CA 1
ATOM 2648 C C . GLY A 1 331 ? -33.854 28.628 -3.491 1.00 21.28 331 GLY A C 1
ATOM 2649 O O . GLY A 1 331 ? -34.227 28.169 -2.429 1.00 19.08 331 GLY A O 1
ATOM 2650 N N . LEU A 1 332 ? -32.593 28.510 -3.893 1.00 14.53 332 LEU A N 1
ATOM 2651 C CA . LEU A 1 332 ? -31.633 27.740 -3.088 1.00 18.65 332 LEU A CA 1
ATOM 2652 C C . LEU A 1 332 ? -30.753 28.698 -2.277 1.00 17.49 332 LEU A C 1
ATOM 2653 O O . LEU A 1 332 ? -30.060 29.524 -2.870 1.00 18.51 332 LEU A O 1
ATOM 2658 N N . PRO A 1 333 ? -30.778 28.603 -0.930 1.00 18.64 333 PRO A N 1
ATOM 2659 C CA . PRO A 1 333 ? -29.909 29.502 -0.146 1.00 17.65 333 PRO A CA 1
ATOM 2660 C C . PRO A 1 333 ? -28.441 29.201 -0.439 1.00 19.57 333 PRO A C 1
ATOM 2661 O O . PRO A 1 333 ? -28.122 28.058 -0.752 1.00 19.55 333 PRO A O 1
ATOM 2665 N N . TYR A 1 334 ? -27.562 30.194 -0.352 1.00 20.34 334 TYR A N 1
ATOM 2666 C CA . TYR A 1 334 ? -26.154 29.950 -0.653 1.00 18.05 334 TYR A CA 1
ATOM 2667 C C . TYR A 1 334 ? -25.284 31.005 0.011 1.00 23.89 334 TYR A C 1
ATOM 2668 O O . TYR A 1 334 ? -25.786 31.993 0.544 1.00 17.98 334 TYR A O 1
ATOM 2677 N N . ARG A 1 335 ? -23.978 30.779 0.008 1.00 17.68 335 ARG A N 1
ATOM 2678 C CA . ARG A 1 335 ? -23.033 31.832 0.315 1.00 15.57 335 ARG A CA 1
ATOM 2679 C C . ARG A 1 335 ? -21.962 31.846 -0.783 1.00 18.25 335 ARG A C 1
ATOM 2680 O O . ARG A 1 335 ? -21.743 30.846 -1.474 1.00 17.10 335 ARG A O 1
ATOM 2688 N N . VAL A 1 336 ? -21.291 32.975 -0.929 1.00 17.59 336 VAL A N 1
ATOM 2689 C CA . VAL A 1 336 ? -20.176 33.093 -1.878 1.00 19.81 336 VAL A CA 1
ATOM 2690 C C . VAL A 1 336 ? -18.912 33.308 -1.044 1.00 19.82 336 VAL A C 1
ATOM 2691 O O . VAL A 1 336 ? -18.880 34.180 -0.157 1.00 17.92 336 VAL A O 1
ATOM 2695 N N . VAL A 1 337 ? -17.886 32.507 -1.308 1.00 18.32 337 VAL A N 1
ATOM 2696 C CA . VAL A 1 337 ? -16.634 32.571 -0.552 1.00 17.62 337 VAL A CA 1
ATOM 2697 C C . VAL A 1 337 ? -15.441 32.848 -1.498 1.00 24.69 337 VAL A C 1
ATOM 2698 O O . VAL A 1 337 ? -15.413 32.369 -2.625 1.00 20.54 337 VAL A O 1
ATOM 2702 N N . GLY A 1 338 ? -14.477 33.638 -1.035 1.00 21.10 338 GLY A N 1
ATOM 2703 C CA . GLY A 1 338 ? -13.282 33.912 -1.807 1.00 20.44 338 GLY A CA 1
ATOM 2704 C C . GLY A 1 338 ? -12.224 32.902 -1.391 1.00 27.20 338 GLY A C 1
ATOM 2705 O O . GLY A 1 338 ? -11.760 32.903 -0.247 1.00 24.52 338 GLY A O 1
ATOM 2706 N N . ILE A 1 339 ? -11.849 32.037 -2.325 1.00 25.60 339 ILE A N 1
ATOM 2707 C CA . ILE A 1 339 ? -10.943 30.926 -2.051 1.00 23.16 339 ILE A CA 1
ATOM 2708 C C . ILE A 1 339 ? -9.527 31.400 -1.706 1.00 24.26 339 ILE A C 1
ATOM 2709 O O . ILE A 1 339 ? -8.978 32.282 -2.387 1.00 23.83 339 ILE A O 1
ATOM 2714 N N . VAL A 1 340 ? -8.923 30.787 -0.687 1.00 19.21 340 VAL A N 1
ATOM 2715 C CA . VAL A 1 340 ? -7.583 31.203 -0.242 1.00 18.26 340 VAL A CA 1
ATOM 2716 C C . VAL A 1 340 ? -6.507 30.905 -1.298 1.00 22.35 340 VAL A C 1
ATOM 2717 O O . VAL A 1 340 ? -6.661 29.982 -2.131 1.00 22.95 340 VAL A O 1
ATOM 2721 N N . SER A 1 341 ? -5.411 31.657 -1.236 1.00 24.22 341 SER A N 1
ATOM 2722 C CA . SER A 1 341 ? -4.344 31.549 -2.250 1.00 25.05 341 SER A CA 1
ATOM 2723 C C . SER A 1 341 ? -3.824 30.133 -2.444 1.00 24.14 341 SER A C 1
ATOM 2724 O O . SER A 1 341 ? -3.576 29.711 -3.568 1.00 22.67 341 SER A O 1
ATOM 2727 N N . GLY A 1 342 ? -3.657 29.407 -1.342 1.00 24.29 342 GLY A N 1
ATOM 2728 C CA . GLY A 1 342 ? -3.059 28.087 -1.378 1.00 21.85 342 GLY A CA 1
ATOM 2729 C C . GLY A 1 342 ? -3.928 27.046 -2.053 1.00 27.19 342 GLY A C 1
ATOM 2730 O O . GLY A 1 342 ? -3.464 25.946 -2.350 1.00 32.66 342 GLY A O 1
ATOM 2731 N N . GLU A 1 343 ? -5.171 27.417 -2.342 1.00 26.68 343 GLU A N 1
ATOM 2732 C CA . GLU A 1 343 ? -6.131 26.515 -2.952 1.00 24.99 343 GLU A CA 1
ATOM 2733 C C . GLU A 1 343 ? -6.446 26.846 -4.409 1.00 30.70 343 GLU A C 1
ATOM 2734 O O . GLU A 1 343 ? -7.251 26.165 -5.034 1.00 31.74 343 GLU A O 1
ATOM 2740 N N . LEU A 1 344 ? -5.823 27.887 -4.958 1.00 24.44 344 LEU A N 1
ATOM 2741 C CA . LEU A 1 344 ? -6.012 28.197 -6.375 1.00 25.31 344 LEU A CA 1
ATOM 2742 C C . LEU A 1 344 ? -5.212 27.255 -7.271 1.00 20.13 344 LEU A C 1
ATOM 2743 O O . LEU A 1 344 ? -4.052 26.937 -6.980 1.00 25.48 344 LEU A O 1
ATOM 2748 N N . ASN A 1 345 ? -5.821 26.832 -8.373 1.00 20.65 345 ASN A N 1
ATOM 2749 C CA . ASN A 1 345 ? -5.063 26.114 -9.403 1.00 31.41 345 ASN A CA 1
ATOM 2750 C C . ASN A 1 345 ? -4.158 27.088 -10.142 1.00 29.27 345 ASN A C 1
ATOM 2751 O O . ASN A 1 345 ? -4.259 28.304 -9.960 1.00 22.80 345 ASN A O 1
ATOM 2756 N N . ASN A 1 346 ? -3.288 26.548 -10.985 1.00 19.43 346 ASN A N 1
ATOM 2757 C CA . ASN A 1 346 ? -2.280 27.350 -11.672 1.00 25.13 346 ASN A CA 1
ATOM 2758 C C . ASN A 1 346 ? -2.839 28.536 -12.455 1.00 23.93 346 ASN A C 1
ATOM 2759 O O . ASN A 1 346 ? -2.271 29.625 -12.430 1.00 25.90 346 ASN A O 1
ATOM 2764 N N . ALA A 1 347 ? -3.958 28.332 -13.137 1.00 20.26 347 ALA A N 1
ATOM 2765 C CA . ALA A 1 347 ? -4.467 29.355 -14.053 1.00 22.26 347 ALA A CA 1
ATOM 2766 C C . ALA A 1 347 ? -5.194 30.517 -13.363 1.00 21.87 347 ALA A C 1
ATOM 2767 O O . ALA A 1 347 ? -5.199 31.637 -13.875 1.00 20.70 347 ALA A O 1
ATOM 2769 N N . ALA A 1 348 ? -5.808 30.263 -12.208 1.00 17.00 348 ALA A N 1
ATOM 2770 C CA . ALA A 1 348 ? -6.638 31.272 -11.550 1.00 18.59 348 ALA A CA 1
ATOM 2771 C C . ALA A 1 348 ? -5.850 32.366 -10.835 1.00 21.95 348 ALA A C 1
ATOM 2772 O O . ALA A 1 348 ? -5.001 32.071 -9.994 1.00 20.19 348 ALA A O 1
ATOM 2774 N N . ALA A 1 349 ? -6.179 33.620 -11.131 1.00 18.55 349 ALA A N 1
ATOM 2775 C CA . ALA A 1 349 ? -5.655 34.744 -10.364 1.00 19.36 349 ALA A CA 1
ATOM 2776 C C . ALA A 1 349 ? -6.595 35.032 -9.188 1.00 20.24 349 ALA A C 1
ATOM 2777 O O . ALA A 1 349 ? -6.183 35.612 -8.194 1.00 20.27 349 ALA A O 1
ATOM 2779 N N . LYS A 1 350 ? -7.853 34.621 -9.323 1.00 20.66 350 LYS A N 1
ATOM 2780 C CA . LYS A 1 350 ? -8.860 34.823 -8.274 1.00 21.60 350 LYS A CA 1
ATOM 2781 C C . LYS A 1 350 ? -10.026 33.879 -8.498 1.00 22.77 350 LYS A C 1
ATOM 2782 O O . LYS A 1 350 ? -10.438 33.665 -9.638 1.00 21.72 350 LYS A O 1
ATOM 2788 N N . LYS A 1 351 ? -10.583 33.342 -7.417 1.00 19.80 351 LYS A N 1
ATOM 2789 C CA . LYS A 1 351 ? -11.668 32.374 -7.529 1.00 19.61 351 LYS A CA 1
ATOM 2790 C C . LYS A 1 351 ? -12.707 32.576 -6.414 1.00 22.42 351 LYS A C 1
ATOM 2791 O O . LYS A 1 351 ? -12.345 32.695 -5.247 1.00 22.25 351 LYS A O 1
ATOM 2797 N N . TYR A 1 352 ? -13.981 32.642 -6.795 1.00 19.92 352 TYR A N 1
ATOM 2798 C CA . TYR A 1 352 ? -15.099 32.644 -5.848 1.00 20.01 352 TYR A CA 1
ATOM 2799 C C . TYR A 1 352 ? -15.821 31.326 -6.037 1.00 25.03 352 TYR A C 1
ATOM 2800 O O . TYR A 1 352 ? -16.015 30.892 -7.175 1.00 22.44 352 TYR A O 1
ATOM 2809 N N . ASP A 1 353 ? -16.214 30.685 -4.937 1.00 19.66 353 ASP A N 1
ATOM 2810 C CA . ASP A 1 353 ? -17.104 29.528 -4.986 1.00 20.50 353 ASP A CA 1
ATOM 2811 C C . ASP A 1 353 ? -18.468 29.955 -4.460 1.00 30.17 353 ASP A C 1
ATOM 2812 O O . ASP A 1 353 ? -18.555 30.651 -3.444 1.00 21.97 353 ASP A O 1
ATOM 2817 N N . LEU A 1 354 ? -19.526 29.557 -5.154 1.00 21.00 354 LEU A N 1
ATOM 2818 C CA . LEU A 1 354 ? -20.851 29.652 -4.583 1.00 18.70 354 LEU A CA 1
ATOM 2819 C C . LEU A 1 354 ? -21.140 28.280 -3.979 1.00 18.76 354 LEU A C 1
ATOM 2820 O O . LEU A 1 354 ? -21.071 27.239 -4.659 1.00 18.98 354 LEU A O 1
ATOM 2825 N N . GLU A 1 355 ? -21.444 28.287 -2.698 1.00 16.76 355 GLU A N 1
ATOM 2826 C CA . GLU A 1 355 ? -21.715 27.071 -1.954 1.00 13.47 355 GLU A CA 1
ATOM 2827 C C . GLU A 1 355 ? -23.143 27.135 -1.449 1.00 17.17 355 GLU A C 1
ATOM 2828 O O . GLU A 1 355 ? -23.509 28.050 -0.704 1.00 14.45 355 GLU A O 1
ATOM 2834 N N . ALA A 1 356 ? -23.951 26.163 -1.854 1.00 16.56 356 ALA A N 1
ATOM 2835 C CA . ALA A 1 356 ? -25.379 26.215 -1.573 1.00 14.73 356 ALA A CA 1
ATOM 2836 C C . ALA A 1 356 ? -25.651 25.437 -0.308 1.00 16.12 356 ALA A C 1
ATOM 2837 O O . ALA A 1 356 ? -24.925 24.487 0.019 1.00 17.72 356 ALA A O 1
ATOM 2839 N N . TRP A 1 357 ? -26.707 25.830 0.389 1.00 15.63 357 TRP A N 1
ATOM 2840 C CA . TRP A 1 357 ? -27.078 25.178 1.633 1.00 13.76 357 TRP A CA 1
ATOM 2841 C C . TRP A 1 357 ? -27.757 23.831 1.366 1.00 18.12 357 TRP A C 1
ATOM 2842 O O . TRP A 1 357 ? -28.733 23.766 0.622 1.00 15.76 357 TRP A O 1
ATOM 2853 N N . PHE A 1 358 ? -27.241 22.768 1.989 1.00 17.26 358 PHE A N 1
ATOM 2854 C CA . PHE A 1 358 ? -27.853 21.439 1.934 1.00 15.65 358 PHE A CA 1
ATOM 2855 C C . PHE A 1 358 ? -28.432 21.142 3.333 1.00 15.77 358 PHE A C 1
ATOM 2856 O O . PHE A 1 358 ? -27.676 20.847 4.274 1.00 17.26 358 PHE A O 1
ATOM 2864 N N . PRO A 1 359 ? -29.765 21.244 3.485 1.00 15.29 359 PRO A N 1
ATOM 2865 C CA . PRO A 1 359 ? -30.330 21.229 4.845 1.00 15.27 359 PRO A CA 1
ATOM 2866 C C . PRO A 1 359 ? -30.247 19.879 5.555 1.00 18.82 359 PRO A C 1
ATOM 2867 O O . PRO A 1 359 ? -30.202 19.882 6.776 1.00 18.48 359 PRO A O 1
ATOM 2871 N N . PHE A 1 360 ? -30.232 18.760 4.837 1.00 18.42 360 PHE A N 1
ATOM 2872 C CA . PHE A 1 360 ? -30.055 17.487 5.521 1.00 19.01 360 PHE A CA 1
ATOM 2873 C C . PHE A 1 360 ? -28.600 17.391 5.973 1.00 23.25 360 PHE A C 1
ATOM 2874 O O . PHE A 1 360 ? -28.303 17.070 7.128 1.00 24.63 360 PHE A O 1
ATOM 2882 N N . GLN A 1 361 ? -27.699 17.691 5.056 1.00 31.56 361 GLN A N 1
ATOM 2883 C CA . GLN A 1 361 ? -26.275 17.668 5.347 1.00 34.83 361 GLN A CA 1
ATOM 2884 C C . GLN A 1 361 ? -25.983 18.685 6.438 1.00 36.59 361 GLN A C 1
ATOM 2885 O O . GLN A 1 361 ? -25.002 18.558 7.162 1.00 31.90 361 GLN A O 1
ATOM 2891 N N . GLN A 1 362 ? -26.855 19.690 6.541 1.00 25.72 362 GLN A N 1
ATOM 2892 C CA . GLN A 1 362 ? -26.634 20.861 7.393 1.00 24.83 362 GLN A CA 1
ATOM 2893 C C . GLN A 1 362 ? -25.256 21.488 7.114 1.00 28.44 362 GLN A C 1
ATOM 2894 O O . GLN A 1 362 ? -24.480 21.784 8.022 1.00 25.28 362 GLN A O 1
ATOM 2900 N N . GLU A 1 363 ? -24.938 21.664 5.838 1.00 21.22 363 GLU A N 1
ATOM 2901 C CA . GLU A 1 363 ? -23.723 22.380 5.484 1.00 23.42 363 GLU A CA 1
ATOM 2902 C C . GLU A 1 363 ? -23.833 23.033 4.114 1.00 21.59 363 GLU A C 1
ATOM 2903 O O . GLU A 1 363 ? -24.648 22.624 3.291 1.00 19.49 363 GLU A O 1
ATOM 2909 N N . TYR A 1 364 ? -23.015 24.054 3.888 1.00 16.92 364 TYR A N 1
ATOM 2910 C CA . TYR A 1 364 ? -22.880 24.656 2.573 1.00 15.52 364 TYR A CA 1
ATOM 2911 C C . TYR A 1 364 ? -21.937 23.773 1.760 1.00 18.52 364 TYR A C 1
ATOM 2912 O O . TYR A 1 364 ? -20.872 23.424 2.255 1.00 22.16 364 TYR A O 1
ATOM 2921 N N . LYS A 1 365 ? -22.307 23.439 0.522 1.00 14.61 365 LYS A N 1
ATOM 2922 C CA . LYS A 1 365 ? -21.438 22.637 -0.366 1.00 16.97 365 LYS A CA 1
ATOM 2923 C C . LYS A 1 365 ? -21.226 23.340 -1.712 1.00 22.54 365 LYS A C 1
ATOM 2924 O O . LYS A 1 365 ? -22.156 23.920 -2.273 1.00 19.69 365 LYS A O 1
ATOM 2930 N N . GLU A 1 366 ? -20.005 23.288 -2.226 1.00 17.13 366 GLU A N 1
ATOM 2931 C CA . GLU A 1 366 ? -19.712 23.970 -3.493 1.00 20.46 366 GLU A CA 1
ATOM 2932 C C . GLU A 1 366 ? -20.588 23.492 -4.654 1.00 17.55 366 GLU A C 1
ATOM 2933 O O . GLU A 1 366 ? -20.653 22.298 -4.948 1.00 22.38 366 GLU A O 1
ATOM 2939 N N . LEU A 1 367 ? -21.262 24.427 -5.319 1.00 13.42 367 LEU A N 1
ATOM 2940 C CA . LEU A 1 367 ? -22.006 24.110 -6.548 1.00 18.71 367 LEU A CA 1
ATOM 2941 C C . LEU A 1 367 ? -21.405 24.853 -7.756 1.00 20.87 367 LEU A C 1
ATOM 2942 O O . LEU A 1 367 ? -21.542 24.406 -8.887 1.00 23.65 367 LEU A O 1
ATOM 2947 N N . VAL A 1 368 ? -20.773 25.992 -7.494 1.00 21.82 368 VAL A N 1
ATOM 2948 C CA . VAL A 1 368 ? -20.226 26.858 -8.539 1.00 23.69 368 VAL A CA 1
ATOM 2949 C C . VAL A 1 368 ? -18.803 27.288 -8.203 1.00 20.68 368 VAL A C 1
ATOM 2950 O O . VAL A 1 368 ? -18.540 27.643 -7.060 1.00 18.75 368 VAL A O 1
ATOM 2954 N N . SER A 1 369 ? -17.893 27.266 -9.187 1.00 13.66 369 SER A N 1
ATOM 2955 C CA . SER A 1 369 ? -16.612 27.987 -9.066 1.00 22.10 369 SER A CA 1
ATOM 2956 C C . SER A 1 369 ? -16.534 29.031 -10.178 1.00 25.22 369 SER A C 1
ATOM 2957 O O . SER A 1 369 ? -16.888 28.739 -11.315 1.00 19.85 369 SER A O 1
ATOM 2960 N N . CYS A 1 370 ? -16.039 30.222 -9.848 1.00 16.66 370 CYS A N 1
ATOM 2961 C CA . CYS A 1 370 ? -15.913 31.343 -10.790 1.00 14.14 370 CYS A CA 1
ATOM 2962 C C . CYS A 1 370 ? -14.477 31.864 -10.692 1.00 19.43 370 CYS A C 1
ATOM 2963 O O . CYS A 1 370 ? -14.039 32.243 -9.602 1.00 19.31 370 CYS A O 1
ATOM 2966 N N . SER A 1 371 ? -13.744 31.860 -11.806 1.00 18.26 371 SER A N 1
ATOM 2967 C CA . SER A 1 371 ? -12.328 32.229 -11.802 1.00 20.54 371 SER A CA 1
ATOM 2968 C C . SER A 1 371 ? -12.009 33.209 -12.918 1.00 20.34 371 SER A C 1
ATOM 2969 O O . SER A 1 371 ? -12.522 33.082 -14.038 1.00 17.83 371 SER A O 1
ATOM 2972 N N . ASN A 1 372 ? -11.153 34.176 -12.612 1.00 19.57 372 ASN A N 1
ATOM 2973 C CA . ASN A 1 372 ? -10.509 35.005 -13.629 1.00 21.79 372 ASN A CA 1
ATOM 2974 C C . ASN A 1 372 ? -9.117 34.429 -13.813 1.00 23.51 372 ASN A C 1
ATOM 2975 O O . ASN A 1 372 ? -8.307 34.446 -12.877 1.00 21.14 372 ASN A O 1
ATOM 2980 N N . CYS A 1 373 ? -8.860 33.878 -14.998 1.00 16.17 373 CYS A N 1
ATOM 2981 C CA . CYS A 1 373 ? -7.566 33.296 -15.336 1.00 16.62 373 CYS A CA 1
ATOM 2982 C C . CYS A 1 373 ? -6.691 34.272 -16.139 1.00 21.75 373 CYS A C 1
ATOM 2983 O O . CYS A 1 373 ? -5.670 33.881 -16.716 1.00 22.56 373 CYS A O 1
ATOM 2986 N N . THR A 1 374 ? -7.097 35.540 -16.153 1.00 19.13 374 THR A N 1
ATOM 2987 C CA . THR A 1 374 ? -6.430 36.586 -16.942 1.00 19.18 374 THR A CA 1
ATOM 2988 C C . THR A 1 374 ? -5.926 36.037 -18.264 1.00 23.96 374 THR A C 1
ATOM 2989 O O . THR A 1 374 ? -6.711 35.434 -19.002 1.00 22.06 374 THR A O 1
ATOM 2993 N N . ASP A 1 375 ? -4.653 36.229 -18.595 1.00 20.71 375 ASP A N 1
ATOM 2994 C CA . ASP A 1 375 ? -4.191 35.778 -19.918 1.00 23.30 375 ASP A CA 1
ATOM 2995 C C . ASP A 1 375 ? -3.277 34.563 -19.799 1.00 25.53 375 ASP A C 1
ATOM 2996 O O . ASP A 1 375 ? -2.451 34.312 -20.672 1.00 26.06 375 ASP A O 1
ATOM 3001 N N . TYR A 1 376 ? -3.419 33.804 -18.718 1.00 22.00 376 TYR A N 1
ATOM 3002 C CA . TYR A 1 376 ? -2.534 32.664 -18.503 1.00 24.85 376 TYR A CA 1
ATOM 3003 C C . TYR A 1 376 ? -2.717 31.588 -19.575 1.00 24.58 376 TYR A C 1
ATOM 3004 O O . TYR A 1 376 ? -1.740 31.043 -20.088 1.00 21.97 376 TYR A O 1
ATOM 3013 N N . GLN A 1 377 ? -3.959 31.271 -19.905 1.00 17.91 377 GLN A N 1
ATOM 3014 C CA . GLN A 1 377 ? -4.222 30.260 -20.940 1.00 18.69 377 GLN A CA 1
ATOM 3015 C C . GLN A 1 377 ? -4.192 30.878 -22.333 1.00 17.21 377 GLN A C 1
ATOM 3016 O O . GLN A 1 377 ? -3.740 30.253 -23.305 1.00 21.22 377 GLN A O 1
ATOM 3022 N N . SER A 1 378 ? -4.705 32.096 -22.452 1.00 19.75 378 SER A N 1
ATOM 3023 C CA . SER A 1 378 ? -4.787 32.710 -23.782 1.00 23.02 378 SER A CA 1
ATOM 3024 C C . SER A 1 378 ? -3.389 32.935 -24.369 1.00 22.48 378 SER A C 1
ATOM 3025 O O . SER A 1 378 ? -3.206 32.893 -25.584 1.00 22.24 378 SER A O 1
ATOM 3028 N N . ARG A 1 379 ? -2.397 33.151 -23.503 1.00 20.56 379 ARG A N 1
ATOM 3029 C CA . ARG A 1 379 ? -1.017 33.284 -23.968 1.00 21.16 379 ARG A CA 1
ATOM 3030 C C . ARG A 1 379 ? -0.582 31.967 -24.614 1.00 21.12 379 ARG A C 1
ATOM 3031 O O . ARG A 1 379 ? -0.037 31.956 -25.718 1.00 21.22 379 ARG A O 1
ATOM 3039 N N . ASN A 1 380 ? -0.840 30.848 -23.942 1.00 21.06 380 ASN A N 1
ATOM 3040 C CA . ASN A 1 380 ? -0.490 29.534 -24.509 1.00 25.98 380 ASN A CA 1
ATOM 3041 C C . ASN A 1 380 ? -1.245 29.245 -25.798 1.00 22.05 380 ASN A C 1
ATOM 3042 O O . ASN A 1 380 ? -0.711 28.643 -26.727 1.00 22.66 380 ASN A O 1
ATOM 3047 N N . LEU A 1 381 ? -2.513 29.643 -25.821 1.00 18.94 381 LEU A N 1
ATOM 3048 C CA . LEU A 1 381 ? -3.398 29.312 -26.935 1.00 19.79 381 LEU A CA 1
ATOM 3049 C C . LEU A 1 381 ? -3.295 30.372 -28.046 1.00 23.10 381 LEU A C 1
ATOM 3050 O O . LEU A 1 381 ? -3.992 30.289 -29.055 1.00 21.40 381 LEU A O 1
ATOM 3055 N N . GLU A 1 382 ? -2.454 31.382 -27.834 1.00 19.67 382 GLU A N 1
ATOM 3056 C CA . GLU A 1 382 ? -2.314 32.484 -28.797 1.00 22.54 382 GLU A CA 1
ATOM 3057 C C . GLU A 1 382 ? -3.648 33.128 -29.217 1.00 29.78 382 GLU A C 1
ATOM 3058 O O . GLU A 1 382 ? -3.962 33.195 -30.410 1.00 23.67 382 GLU A O 1
ATOM 3064 N N . ILE A 1 383 ? -4.413 33.603 -28.232 1.00 24.31 383 ILE A N 1
ATOM 3065 C CA . ILE A 1 383 ? -5.658 34.326 -28.481 1.00 20.78 383 ILE A CA 1
ATOM 3066 C C . ILE A 1 383 ? -5.415 35.811 -28.230 1.00 21.86 383 ILE A C 1
ATOM 3067 O O . ILE A 1 383 ? -5.466 36.285 -27.089 1.00 20.29 383 ILE A O 1
ATOM 3072 N N . ARG A 1 384 ? -5.097 36.540 -29.298 1.00 22.58 384 ARG A N 1
ATOM 3073 C CA . ARG A 1 384 ? -4.632 37.918 -29.172 1.00 21.90 384 ARG A CA 1
ATOM 3074 C C . ARG A 1 384 ? -5.755 38.919 -29.082 1.00 25.42 384 ARG A C 1
ATOM 3075 O O . ARG A 1 384 ? -6.861 38.694 -29.574 1.00 23.83 384 ARG A O 1
ATOM 3083 N N . CYS A 1 385 ? -5.434 40.056 -28.490 1.00 26.20 385 CYS A N 1
ATOM 3084 C CA . CYS A 1 385 ? -6.406 41.095 -28.263 1.00 25.89 385 CYS A CA 1
ATOM 3085 C C . CYS A 1 385 ? -5.798 42.424 -28.665 1.00 32.12 385 CYS A C 1
ATOM 3086 O O . CYS A 1 385 ? -4.810 42.850 -28.075 1.00 27.79 385 CYS A O 1
ATOM 3089 N N . GLY A 1 386 ? -6.378 43.063 -29.677 1.00 29.93 386 GLY A N 1
ATOM 3090 C CA . GLY A 1 386 ? -5.990 44.412 -30.051 1.00 36.00 386 GLY A CA 1
ATOM 3091 C C . GLY A 1 386 ? -4.625 44.537 -30.718 1.00 39.92 386 GLY A C 1
ATOM 3092 O O . GLY A 1 386 ? -3.962 43.538 -31.020 1.00 30.38 386 GLY A O 1
ATOM 3093 N N . ILE A 1 387 ? -4.211 45.782 -30.941 1.00 45.30 387 ILE A N 1
ATOM 3094 C CA . ILE A 1 387 ? -2.904 46.084 -31.521 1.00 60.51 387 ILE A CA 1
ATOM 3095 C C . ILE A 1 387 ? -1.884 46.378 -30.422 1.00 65.40 387 ILE A C 1
ATOM 3096 O O . ILE A 1 387 ? -0.915 47.107 -30.630 1.00 63.63 387 ILE A O 1
ATOM 3101 N N . GLU A 1 394 ? 5.402 42.109 -24.400 1.00 76.64 394 GLU A N 1
ATOM 3102 C CA . GLU A 1 394 ? 5.190 42.197 -25.844 1.00 78.98 394 GLU A CA 1
ATOM 3103 C C . GLU A 1 394 ? 3.710 42.051 -26.218 1.00 71.87 394 GLU A C 1
ATOM 3104 O O . GLU A 1 394 ? 2.913 42.955 -25.957 1.00 70.23 394 GLU A O 1
ATOM 3106 N N . LYS A 1 395 ? 3.350 40.916 -26.822 1.00 64.79 395 LYS A N 1
ATOM 3107 C CA . LYS A 1 395 ? 1.979 40.680 -27.301 1.00 52.16 395 LYS A CA 1
ATOM 3108 C C . LYS A 1 395 ? 0.913 40.861 -26.208 1.00 50.58 395 LYS A C 1
ATOM 3109 O O . LYS A 1 395 ? 1.153 40.574 -25.030 1.00 45.01 395 LYS A O 1
ATOM 3115 N N . LYS A 1 396 ? -0.263 41.333 -26.611 1.00 37.60 396 LYS A N 1
ATOM 3116 C CA . LYS A 1 396 ? -1.391 41.470 -25.700 1.00 36.37 396 LYS A CA 1
ATOM 3117 C C . LYS A 1 396 ? -2.433 40.401 -26.042 1.00 28.47 396 LYS A C 1
ATOM 3118 O O . LYS A 1 396 ? -2.798 40.220 -27.205 1.00 26.56 396 LYS A O 1
ATOM 3124 N N . TYR A 1 397 ? -2.889 39.697 -25.016 1.00 22.94 397 TYR A N 1
ATOM 3125 C CA . TYR A 1 397 ? -3.804 38.576 -25.157 1.00 22.18 397 TYR A CA 1
ATOM 3126 C C . TYR A 1 397 ? -5.114 38.912 -24.435 1.00 26.34 397 TYR A C 1
ATOM 3127 O O . TYR A 1 397 ? -5.135 39.769 -23.537 1.00 21.48 397 TYR A O 1
ATOM 3136 N N . VAL A 1 398 ? -6.200 38.244 -24.826 1.00 24.35 398 VAL A N 1
ATOM 3137 C CA . VAL A 1 398 ? -7.481 38.426 -24.143 1.00 22.00 398 VAL A CA 1
ATOM 3138 C C . VAL A 1 398 ? -7.355 37.907 -22.716 1.00 24.08 398 VAL A C 1
ATOM 3139 O O . VAL A 1 398 ? -6.408 37.181 -22.381 1.00 21.61 398 VAL A O 1
ATOM 3143 N N . HIS A 1 399 ? -8.313 38.258 -21.867 1.00 19.24 399 HIS A N 1
ATOM 3144 C CA . HIS A 1 399 ? -8.429 37.551 -20.610 1.00 16.17 399 HIS A CA 1
ATOM 3145 C C . HIS A 1 399 ? -9.542 36.528 -20.737 1.00 20.67 399 HIS A C 1
ATOM 3146 O O . HIS A 1 399 ? -10.524 36.778 -21.427 1.00 21.90 399 HIS A O 1
ATOM 3153 N N . CYS A 1 400 ? -9.363 35.390 -20.065 1.00 18.89 400 CYS A N 1
ATOM 3154 C CA . CYS A 1 400 ? -10.314 34.284 -20.050 1.00 19.02 400 CYS A CA 1
ATOM 3155 C C . CYS A 1 400 ? -10.854 34.074 -18.646 1.00 18.04 400 CYS A C 1
ATOM 3156 O O . CYS A 1 400 ? -10.104 33.989 -17.663 1.00 21.64 400 CYS A O 1
ATOM 3159 N N . LEU A 1 401 ? -12.162 33.971 -18.571 1.00 16.01 401 LEU A N 1
ATOM 3160 C CA . LEU A 1 401 ? -12.812 33.725 -17.295 1.00 14.27 401 LEU A CA 1
ATOM 3161 C C . LEU A 1 401 ? -13.761 32.566 -17.482 1.00 19.29 401 LEU A C 1
ATOM 3162 O O . LEU A 1 401 ? -14.318 32.378 -18.567 1.00 18.42 401 LEU A O 1
ATOM 3167 N N . ASN A 1 402 ? -13.953 31.795 -16.419 1.00 17.84 402 ASN A N 1
ATOM 3168 C CA . ASN A 1 402 ? -14.885 30.689 -16.456 1.00 19.63 402 ASN A CA 1
ATOM 3169 C C . ASN A 1 402 ? -15.642 30.613 -15.132 1.00 21.39 402 ASN A C 1
ATOM 3170 O O . ASN A 1 402 ? -15.080 30.892 -14.051 1.00 22.73 402 ASN A O 1
ATOM 3175 N N . SER A 1 403 ? -16.919 30.269 -15.217 1.00 18.27 403 SER A N 1
ATOM 3176 C CA . SER A 1 403 ? -17.760 30.117 -14.020 1.00 19.76 403 SER A CA 1
ATOM 3177 C C . SER A 1 403 ? -18.853 29.095 -14.281 1.00 29.06 403 SER A C 1
ATOM 3178 O O . SER A 1 403 ? -19.593 29.206 -15.266 1.00 25.01 403 SER A O 1
ATOM 3181 N N . THR A 1 404 ? -18.957 28.097 -13.408 1.00 22.61 404 THR A N 1
ATOM 3182 C CA . THR A 1 404 ? -20.057 27.148 -13.494 1.00 26.46 404 THR A CA 1
ATOM 3183 C C . THR A 1 404 ? -21.372 27.885 -13.478 1.00 24.97 404 THR A C 1
ATOM 3184 O O . THR A 1 404 ? -21.566 28.793 -12.671 1.00 24.99 404 THR A O 1
ATOM 3188 N N . LEU A 1 405 ? -22.295 27.496 -14.341 1.00 14.45 405 LEU A N 1
ATOM 3189 C CA . LEU A 1 405 ? -23.659 27.927 -14.111 1.00 16.88 405 LEU A CA 1
ATOM 3190 C C . LEU A 1 405 ? -24.319 26.833 -13.287 1.00 21.12 405 LEU A C 1
ATOM 3191 O O . LEU A 1 405 ? -24.787 27.081 -12.177 1.00 17.81 405 LEU A O 1
ATOM 3196 N N . SER A 1 406 ? -24.316 25.610 -13.814 1.00 17.80 406 SER A N 1
ATOM 3197 C CA . SER A 1 406 ? -24.838 24.460 -13.080 1.00 18.34 406 SER A CA 1
ATOM 3198 C C . SER A 1 406 ? -24.152 23.141 -13.438 1.00 21.12 406 SER A C 1
ATOM 3199 O O . SER A 1 406 ? -24.192 22.735 -14.576 1.00 17.32 406 SER A O 1
ATOM 3202 N N . ALA A 1 407 ? -23.526 22.489 -12.458 1.00 18.53 407 ALA A N 1
ATOM 3203 C CA . ALA A 1 407 ? -23.253 21.057 -12.556 1.00 19.60 407 ALA A CA 1
ATOM 3204 C C . ALA A 1 407 ? -24.575 20.371 -12.271 1.00 18.60 407 ALA A C 1
ATOM 3205 O O . ALA A 1 407 ? -25.049 20.378 -11.126 1.00 15.95 407 ALA A O 1
ATOM 3207 N N . THR A 1 408 ? -25.222 19.831 -13.303 1.00 13.78 408 THR A N 1
ATOM 3208 C CA . THR A 1 408 ? -26.672 19.618 -13.168 1.00 18.57 408 THR A CA 1
ATOM 3209 C C . THR A 1 408 ? -27.072 18.543 -12.132 1.00 18.16 408 THR A C 1
ATOM 3210 O O . THR A 1 408 ? -28.004 18.737 -11.340 1.00 15.09 408 THR A O 1
ATOM 3214 N N . GLU A 1 409 ? -26.381 17.413 -12.139 1.00 11.26 409 GLU A N 1
ATOM 3215 C CA . GLU A 1 409 ? -26.698 16.364 -11.161 1.00 14.48 409 GLU A CA 1
ATOM 3216 C C . GLU A 1 409 ? -26.454 16.874 -9.740 1.00 18.83 409 GLU A C 1
ATOM 3217 O O . GLU A 1 409 ? -27.201 16.571 -8.801 1.00 16.44 409 GLU A O 1
ATOM 3223 N N . ARG A 1 410 ? -25.395 17.642 -9.574 1.00 14.66 410 ARG A N 1
ATOM 3224 C CA . ARG A 1 410 ? -25.100 18.157 -8.240 1.00 19.52 410 ARG A CA 1
ATOM 3225 C C . ARG A 1 410 ? -26.157 19.181 -7.795 1.00 17.95 410 ARG A C 1
ATOM 3226 O O . ARG A 1 410 ? -26.567 19.211 -6.615 1.00 16.04 410 ARG A O 1
ATOM 3234 N N . THR A 1 411 ? -26.615 20.006 -8.742 1.00 14.93 411 THR A N 1
ATOM 3235 C CA . THR A 1 411 ? -27.672 20.981 -8.483 1.00 16.38 411 THR A CA 1
ATOM 3236 C C . THR A 1 411 ? -28.973 20.255 -8.156 1.00 17.91 411 THR A C 1
ATOM 3237 O O . THR A 1 411 ? -29.772 20.709 -7.332 1.00 14.68 411 THR A O 1
ATOM 3241 N N . ILE A 1 412 ? -29.184 19.113 -8.799 1.00 14.79 412 ILE A N 1
ATOM 3242 C CA . ILE A 1 412 ? -30.337 18.285 -8.468 1.00 15.44 412 ILE A CA 1
ATOM 3243 C C . ILE A 1 412 ? -30.260 17.866 -6.997 1.00 16.68 412 ILE A C 1
ATOM 3244 O O . ILE A 1 412 ? -31.258 17.917 -6.279 1.00 17.71 412 ILE A O 1
ATOM 3249 N N . CYS A 1 413 ? -29.076 17.481 -6.533 1.00 15.52 413 CYS A N 1
ATOM 3250 C CA . CYS A 1 413 ? -28.951 17.114 -5.115 1.00 12.91 413 CYS A CA 1
ATOM 3251 C C . CYS A 1 413 ? -29.405 18.238 -4.200 1.00 16.38 413 CYS A C 1
ATOM 3252 O O . CYS A 1 413 ? -30.144 18.012 -3.241 1.00 13.52 413 CYS A O 1
ATOM 3255 N N . CYS A 1 414 ? -29.008 19.463 -4.514 1.00 15.51 414 CYS A N 1
ATOM 3256 C CA . CYS A 1 414 ? -29.401 20.596 -3.675 1.00 13.67 414 CYS A CA 1
ATOM 3257 C C . CYS A 1 414 ? -30.920 20.818 -3.725 1.00 17.73 414 CYS A C 1
ATOM 3258 O O . CYS A 1 414 ? -31.563 21.045 -2.694 1.00 16.90 414 CYS A O 1
ATOM 3261 N N . ILE A 1 415 ? -31.494 20.741 -4.930 1.00 15.24 415 ILE A N 1
ATOM 3262 C CA . ILE A 1 415 ? -32.938 20.816 -5.090 1.00 13.56 415 ILE A CA 1
ATOM 3263 C C . ILE A 1 415 ? -33.666 19.727 -4.276 1.00 14.65 415 ILE A C 1
ATOM 3264 O O . ILE A 1 415 ? -34.662 19.998 -3.594 1.00 14.25 415 ILE A O 1
ATOM 3269 N N . LEU A 1 416 ? -33.176 18.492 -4.357 1.00 11.59 416 LEU A N 1
ATOM 3270 C CA . LEU A 1 416 ? -33.821 17.385 -3.622 1.00 12.32 416 LEU A CA 1
ATOM 3271 C C . LEU A 1 416 ? -33.920 17.655 -2.135 1.00 14.87 416 LEU A C 1
ATOM 3272 O O . LEU A 1 416 ? -34.966 17.410 -1.529 1.00 17.93 416 LEU A O 1
ATOM 3277 N N . GLU A 1 417 ? -32.833 18.127 -1.526 1.00 13.75 417 GLU A N 1
ATOM 3278 C CA . GLU A 1 417 ? -32.889 18.374 -0.093 1.00 16.68 417 GLU A CA 1
ATOM 3279 C C . GLU A 1 417 ? -33.767 19.572 0.266 1.00 21.18 417 GLU A C 1
ATOM 3280 O O . GLU A 1 417 ? -34.409 19.565 1.309 1.00 18.53 417 GLU A O 1
ATOM 3286 N N . ASN A 1 418 ? -33.812 20.584 -0.606 1.00 15.14 418 ASN A N 1
ATOM 3287 C CA . ASN A 1 418 ? -34.564 21.805 -0.305 1.00 11.96 418 ASN A CA 1
ATOM 3288 C C . ASN A 1 418 ? -36.021 21.827 -0.741 1.00 15.13 418 ASN A C 1
ATOM 3289 O O . ASN A 1 418 ? -36.793 22.696 -0.326 1.00 17.83 418 ASN A O 1
ATOM 3294 N N . TYR A 1 419 ? -36.392 20.871 -1.574 1.00 13.95 419 TYR A N 1
ATOM 3295 C CA . TYR A 1 419 ? -37.749 20.837 -2.107 1.00 13.60 419 TYR A CA 1
ATOM 3296 C C . TYR A 1 419 ? -38.505 19.612 -1.624 1.00 16.87 419 TYR A C 1
ATOM 3297 O O . TYR A 1 419 ? -39.618 19.353 -2.074 1.00 16.42 419 TYR A O 1
ATOM 3306 N N . GLN A 1 420 ? -37.890 18.850 -0.718 1.00 15.50 420 GLN A N 1
ATOM 3307 C CA . GLN A 1 420 ? -38.539 17.663 -0.194 1.00 13.52 420 GLN A CA 1
ATOM 3308 C C . GLN A 1 420 ? -39.644 18.077 0.782 1.00 21.58 420 GLN A C 1
ATOM 3309 O O . GLN A 1 420 ? -39.543 19.124 1.446 1.00 16.95 420 GLN A O 1
ATOM 3315 N N . LYS A 1 421 ? -40.693 17.261 0.851 1.00 20.09 421 LYS A N 1
ATOM 3316 C CA . LYS A 1 421 ? -41.653 17.313 1.959 1.00 21.48 421 LYS A CA 1
ATOM 3317 C C . LYS A 1 421 ? -42.173 15.898 2.272 1.00 24.09 421 LYS A C 1
ATOM 3318 O O . LYS A 1 421 ? -41.660 14.915 1.736 1.00 21.22 421 LYS A O 1
ATOM 3324 N N . GLU A 1 422 ? -43.171 15.767 3.140 1.00 23.02 422 GLU A N 1
ATOM 3325 C CA . GLU A 1 422 ? -43.428 14.446 3.719 1.00 22.06 422 GLU A CA 1
ATOM 3326 C C . GLU A 1 422 ? -43.773 13.408 2.645 1.00 24.92 422 GLU A C 1
ATOM 3327 O O . GLU A 1 422 ? -43.349 12.270 2.729 1.00 28.80 422 GLU A O 1
ATOM 3333 N N . ASP A 1 423 ? -44.517 13.813 1.622 1.00 21.09 423 ASP A N 1
ATOM 3334 C CA . ASP A 1 423 ? -45.042 12.853 0.641 1.00 24.29 423 ASP A CA 1
ATOM 3335 C C . ASP A 1 423 ? -44.406 12.914 -0.768 1.00 25.56 423 ASP A C 1
ATOM 3336 O O . ASP A 1 423 ? -44.810 12.169 -1.673 1.00 21.67 423 ASP A O 1
ATOM 3341 N N . GLY A 1 424 ? -43.428 13.791 -0.958 1.00 23.13 424 GLY A N 1
ATOM 3342 C CA . GLY A 1 424 ? -42.709 13.815 -2.220 1.00 19.43 424 GLY A CA 1
ATOM 3343 C C . GLY A 1 424 ? -41.877 15.068 -2.430 1.00 22.57 424 GLY A C 1
ATOM 3344 O O . GLY A 1 424 ? -41.379 15.653 -1.478 1.00 21.97 424 GLY A O 1
ATOM 3345 N N . LEU A 1 425 ? -41.713 15.462 -3.690 1.00 19.04 425 LEU A N 1
ATOM 3346 C CA . LEU A 1 425 ? -40.836 16.572 -4.051 1.00 16.89 425 LEU A CA 1
ATOM 3347 C C . LEU A 1 425 ? -41.631 17.666 -4.771 1.00 19.43 425 LEU A C 1
ATOM 3348 O O . LEU A 1 425 ? -42.283 17.394 -5.766 1.00 18.11 425 LEU A O 1
ATOM 3353 N N . VAL A 1 426 ? -41.542 18.896 -4.284 1.00 17.17 426 VAL A N 1
ATOM 3354 C CA . VAL A 1 426 ? -42.060 20.048 -5.015 1.00 19.73 426 VAL A CA 1
ATOM 3355 C C . VAL A 1 426 ? -41.067 20.348 -6.173 1.00 17.97 426 VAL A C 1
ATOM 3356 O O . VAL A 1 426 ? -39.854 20.355 -5.981 1.00 17.57 426 VAL A O 1
ATOM 3360 N N . ILE A 1 427 ? -41.586 20.562 -7.374 1.00 18.49 427 ILE A N 1
ATOM 3361 C CA . ILE A 1 427 ? -40.738 20.917 -8.504 1.00 15.92 427 ILE A CA 1
ATOM 3362 C C . ILE A 1 427 ? -40.499 22.424 -8.510 1.00 15.33 427 ILE A C 1
ATOM 3363 O O . ILE A 1 427 ? -41.468 23.209 -8.585 1.00 19.11 427 ILE A O 1
ATOM 3368 N N . PRO A 1 428 ? -39.226 22.844 -8.468 1.00 18.96 428 PRO A N 1
ATOM 3369 C CA . PRO A 1 428 ? -38.928 24.282 -8.548 1.00 19.88 428 PRO A CA 1
ATOM 3370 C C . PRO A 1 428 ? -39.707 24.940 -9.708 1.00 22.82 428 PRO A C 1
ATOM 3371 O O . PRO A 1 428 ? -39.683 24.477 -10.852 1.00 19.39 428 PRO A O 1
ATOM 3375 N N . GLU A 1 429 ? -40.393 26.025 -9.393 1.00 17.03 429 GLU A N 1
ATOM 3376 C CA . GLU A 1 429 ? -41.258 26.712 -10.353 1.00 18.83 429 GLU A CA 1
ATOM 3377 C C . GLU A 1 429 ? -40.604 26.966 -11.721 1.00 17.05 429 GLU A C 1
ATOM 3378 O O . GLU A 1 429 ? -41.199 26.661 -12.763 1.00 17.80 429 GLU A O 1
ATOM 3384 N N . VAL A 1 430 ? -39.397 27.517 -11.737 1.00 17.42 430 VAL A N 1
ATOM 3385 C CA . VAL A 1 430 ? -38.752 27.813 -13.025 1.00 17.57 430 VAL A CA 1
ATOM 3386 C C . VAL A 1 430 ? -38.463 26.589 -13.881 1.00 23.96 430 VAL A C 1
ATOM 3387 O O . VAL A 1 430 ? -38.269 26.730 -15.077 1.00 17.30 430 VAL A O 1
ATOM 3391 N N . LEU A 1 431 ? -38.437 25.395 -13.291 1.00 19.17 431 LEU A N 1
ATOM 3392 C CA . LEU A 1 431 ? -38.143 24.200 -14.072 1.00 16.52 431 LEU A CA 1
ATOM 3393 C C . LEU A 1 431 ? -39.390 23.537 -14.676 1.00 14.83 431 LEU A C 1
ATOM 3394 O O . LEU A 1 431 ? -39.287 22.686 -15.583 1.00 18.94 431 LEU A O 1
ATOM 3399 N N . ARG A 1 432 ? -40.559 23.903 -14.168 1.00 13.00 432 ARG A N 1
ATOM 3400 C CA . ARG A 1 432 ? -41.804 23.205 -14.529 1.00 18.83 432 ARG A CA 1
ATOM 3401 C C . ARG A 1 432 ? -42.077 23.184 -16.035 1.00 19.93 432 ARG A C 1
ATOM 3402 O O . ARG A 1 432 ? -42.447 22.148 -16.589 1.00 20.61 432 ARG A O 1
ATOM 3410 N N . LYS A 1 433 ? -41.862 24.328 -16.684 1.00 19.93 433 LYS A N 1
ATOM 3411 C CA . LYS A 1 433 ? -42.125 24.481 -18.110 1.00 26.45 433 LYS A CA 1
ATOM 3412 C C . LYS A 1 433 ? -41.256 23.519 -18.922 1.00 30.62 433 LYS A C 1
ATOM 3413 O O . LYS A 1 433 ? -41.571 23.232 -20.080 1.00 20.82 433 LYS A O 1
ATOM 3419 N N . TYR A 1 434 ? -40.179 23.004 -18.316 1.00 19.18 434 TYR A N 1
ATOM 3420 C CA . TYR A 1 434 ? -39.234 22.142 -19.048 1.00 18.11 434 TYR A CA 1
ATOM 3421 C C . TYR A 1 434 ? -39.497 20.657 -18.880 1.00 21.29 434 TYR A C 1
ATOM 3422 O O . TYR A 1 434 ? -38.758 19.832 -19.417 1.00 20.94 434 TYR A O 1
ATOM 3431 N N . ILE A 1 435 ? -40.555 20.314 -18.149 1.00 18.96 435 ILE A N 1
ATOM 3432 C CA . ILE A 1 435 ? -40.832 18.910 -17.824 1.00 17.48 435 ILE A CA 1
ATOM 3433 C C . ILE A 1 435 ? -42.212 18.550 -18.358 1.00 19.50 435 ILE A C 1
ATOM 3434 O O . ILE A 1 435 ? -43.161 19.305 -18.154 1.00 19.47 435 ILE A O 1
ATOM 3439 N N . PRO A 1 436 ? -42.331 17.413 -19.069 1.00 19.88 436 PRO A N 1
ATOM 3440 C CA . PRO A 1 436 ? -43.628 17.062 -19.656 1.00 21.66 436 PRO A CA 1
ATOM 3441 C C . PRO A 1 436 ? -44.691 17.032 -18.564 1.00 26.18 436 PRO A C 1
ATOM 3442 O O . PRO A 1 436 ? -44.432 16.492 -17.490 1.00 28.40 436 PRO A O 1
ATOM 3446 N N . GLY A 1 437 ? -45.858 17.605 -18.836 1.00 23.76 437 GLY A N 1
ATOM 3447 C CA . GLY A 1 437 ? -46.915 17.692 -17.845 1.00 29.74 437 GLY A CA 1
ATOM 3448 C C . GLY A 1 437 ? -46.791 18.898 -16.925 1.00 33.13 437 GLY A C 1
ATOM 3449 O O . GLY A 1 437 ? -47.720 19.203 -16.176 1.00 33.66 437 GLY A O 1
ATOM 3450 N N . GLU A 1 438 ? -45.649 19.584 -16.968 1.00 23.74 438 GLU A N 1
ATOM 3451 C CA . GLU A 1 438 ? -45.404 20.717 -16.057 1.00 22.25 438 GLU A CA 1
ATOM 3452 C C . GLU A 1 438 ? -45.892 20.444 -14.620 1.00 23.93 438 GLU A C 1
ATOM 3453 O O . GLU A 1 438 ? -46.625 21.230 -14.030 1.00 25.93 438 GLU A O 1
ATOM 3459 N N . PRO A 1 439 ? -45.444 19.329 -14.039 1.00 24.10 439 PRO A N 1
ATOM 3460 C CA . PRO A 1 439 ? -45.846 18.977 -12.671 1.00 20.18 439 PRO A CA 1
ATOM 3461 C C . PRO A 1 439 ? -45.386 20.039 -11.681 1.00 16.68 439 PRO A C 1
ATOM 3462 O O . PRO A 1 439 ? -44.295 20.583 -11.824 1.00 20.77 439 PRO A O 1
ATOM 3466 N N . GLU A 1 440 ? -46.224 20.348 -10.692 1.00 16.93 440 GLU A N 1
ATOM 3467 C CA . GLU A 1 440 ? -45.813 21.214 -9.593 1.00 21.82 440 GLU A CA 1
ATOM 3468 C C . GLU A 1 440 ? -45.214 20.392 -8.460 1.00 22.90 440 GLU A C 1
ATOM 3469 O O . GLU A 1 440 ? -44.596 20.940 -7.549 1.00 18.62 440 GLU A O 1
ATOM 3475 N N . PHE A 1 441 ? -45.417 19.080 -8.516 1.00 17.74 441 PHE A N 1
ATOM 3476 C CA . PHE A 1 441 ? -45.067 18.194 -7.399 1.00 18.85 441 PHE A CA 1
ATOM 3477 C C . PHE A 1 441 ? -45.059 16.780 -7.943 1.00 22.97 441 PHE A C 1
ATOM 3478 O O . PHE A 1 441 ? -45.894 16.446 -8.786 1.00 20.61 441 PHE A O 1
ATOM 3486 N N . ILE A 1 442 ? -44.121 15.963 -7.473 1.00 19.55 442 ILE A N 1
ATOM 3487 C CA . ILE A 1 442 ? -44.086 14.544 -7.812 1.00 20.12 442 ILE A CA 1
ATOM 3488 C C . ILE A 1 442 ? -43.964 13.717 -6.524 1.00 22.14 442 ILE A C 1
ATOM 3489 O O . ILE A 1 442 ? -43.146 14.023 -5.654 1.00 21.04 442 ILE A O 1
ATOM 3494 N N . PRO A 1 443 ? -44.787 12.670 -6.400 1.00 19.28 443 PRO A N 1
ATOM 3495 C CA . PRO A 1 443 ? -44.873 11.895 -5.161 1.00 22.50 443 PRO A CA 1
ATOM 3496 C C . PRO A 1 443 ? -43.729 10.902 -4.991 1.00 29.60 443 PRO A C 1
ATOM 3497 O O . PRO A 1 443 ? -43.157 10.430 -5.975 1.00 24.11 443 PRO A O 1
ATOM 3501 N N . TYR A 1 444 ? -43.402 10.596 -3.738 1.00 21.93 444 TYR A N 1
ATOM 3502 C CA . TYR A 1 444 ? -42.534 9.465 -3.442 1.00 28.50 444 TYR A CA 1
ATOM 3503 C C . TYR A 1 444 ? -43.233 8.214 -3.961 1.00 25.76 444 TYR A C 1
ATOM 3504 O O . TYR A 1 444 ? -44.431 8.048 -3.761 1.00 23.78 444 TYR A O 1
ATOM 3513 N N . ILE A 1 445 ? -42.475 7.343 -4.613 1.00 23.69 445 ILE A N 1
ATOM 3514 C CA . ILE A 1 445 ? -43.005 6.112 -5.199 1.00 25.61 445 ILE A CA 1
ATOM 3515 C C . ILE A 1 445 ? -42.612 4.908 -4.341 1.00 28.68 445 ILE A C 1
ATOM 3516 O O . ILE A 1 445 ? -43.302 3.899 -4.344 1.00 30.42 445 ILE A O 1
ATOM 3521 N N . LYS A 1 446 ? -41.482 5.026 -3.640 1.00 22.54 446 LYS A N 1
ATOM 3522 C CA . LYS A 1 446 ? -40.843 3.914 -2.934 1.00 29.72 446 LYS A CA 1
ATOM 3523 C C . LYS A 1 446 ? -40.585 4.294 -1.479 1.00 34.91 446 LYS A C 1
ATOM 3524 O O . LYS A 1 446 ? -40.277 5.454 -1.179 1.00 22.27 446 LYS A O 1
ATOM 3530 N N . GLU A 1 447 ? -40.686 3.319 -0.582 1.00 27.96 447 GLU A N 1
ATOM 3531 C CA . GLU A 1 447 ? -40.231 3.494 0.797 1.00 37.88 447 GLU A CA 1
ATOM 3532 C C . GLU A 1 447 ? -38.775 3.042 0.909 1.00 39.85 447 GLU A C 1
ATOM 3533 O O . GLU A 1 447 ? -38.326 2.171 0.155 1.00 40.75 447 GLU A O 1
ATOM 3539 N N . LEU A 1 448 ? -38.034 3.616 1.857 1.00 33.02 448 LEU A N 1
ATOM 3540 C CA . LEU A 1 448 ? -36.670 3.157 2.114 1.00 30.87 448 LEU A CA 1
ATOM 3541 C C . LEU A 1 448 ? -36.691 2.044 3.168 1.00 35.24 448 LEU A C 1
ATOM 3542 O O . LEU A 1 448 ? -37.530 2.061 4.075 1.00 34.28 448 LEU A O 1
ATOM 3547 N N . PRO A 1 449 ? -35.767 1.077 3.051 1.00 44.80 449 PRO A N 1
ATOM 3548 C CA . PRO A 1 449 ? -35.590 0.037 4.080 1.00 55.12 449 PRO A CA 1
ATOM 3549 C C . PRO A 1 449 ? -35.470 0.645 5.483 1.00 56.26 449 PRO A C 1
ATOM 3550 O O . PRO A 1 449 ? -36.298 0.361 6.344 1.00 61.89 449 PRO A O 1
ATOM 3554 N N . LYS A 1 450 ? -34.446 1.470 5.692 1.00 53.12 450 LYS A N 1
ATOM 3555 C CA . LYS A 1 450 ? -34.250 2.201 6.947 1.00 62.15 450 LYS A CA 1
ATOM 3556 C C . LYS A 1 450 ? -35.155 3.434 7.014 1.00 68.81 450 LYS A C 1
ATOM 3557 O O . LYS A 1 450 ? -35.017 4.350 6.194 1.00 69.08 450 LYS A O 1
ATOM 3563 N N . ASN A 1 451 ? -36.063 3.468 7.988 1.00 64.40 451 ASN A N 1
ATOM 3564 C CA . ASN A 1 451 ? -36.941 4.627 8.172 1.00 64.47 451 ASN A CA 1
ATOM 3565 C C . ASN A 1 451 ? -37.489 4.757 9.599 1.00 75.04 451 ASN A C 1
ATOM 3566 O O . ASN A 1 451 ? -37.327 3.851 10.421 1.00 78.69 451 ASN A O 1
ATOM 3571 N N . THR A 1 452 ? -38.142 5.885 9.879 1.00 74.71 452 THR A N 1
ATOM 3572 C CA . THR A 1 452 ? -38.906 6.057 11.112 1.00 71.05 452 THR A CA 1
ATOM 3573 C C . THR A 1 452 ? -40.388 6.199 10.768 1.00 71.06 452 THR A C 1
ATOM 3574 O O . THR A 1 452 ? -41.256 6.049 11.625 1.00 71.64 452 THR A O 1
#